Protein AF-A0A8R2A5D7-F1 (afdb_monomer)

Sequence (479 aa):
MGRRPLPWLLPLLLAAAFANEQCPMNVSRPAPENAYQVNDVLWVGEPNKSYTPAAYRPVQGGGFVLCTCETGACIRKCCPENWAYVDGGKCSELNASLGVKFEVPRLVNENGTVSAYETGLFHLVYGKLTCGDKYLLTPSLNKTDSFQITKTGWLLNESGAIIAPPDKFCLESFSTDNFQTLPVVCSPELENEATGGNIFYTIGMILSLPFLFSTFLVYALIRDLRNLHGKSLMCHVATLMVAYTSLITVQFVTNTVNEEWCVFLAYAVQFSFLASFFWLNVMCFDLWWTFSGFRPLRGNIQEHEAKKFIIYSIYAWGGTALITIITYGTEEYLPASAIRPDFGIRSCWFASFTATLLYFYGPIGILLFSNLLMFIHTAIMIVKHMKDARVLNGSESRRNVDHEKQRFMLYLKLFIVMGVTWLAEIISWASGSNGSEKYWYVTDIGNSLQGVLIFLIFVCKKRVFKFIKQKTLSAISTF

InterPro domains:
  IPR000832 GPCR, family 2, secretin-like [PF00002] (199-454)
  IPR000832 GPCR, family 2, secretin-like [PR00249] (199-223)
  IPR000832 GPCR, family 2, secretin-like [PR00249] (264-287)
  IPR000832 GPCR, family 2, secretin-like [PR00249] (358-383)
  IPR010596 Methuselah, N-terminal domain [PF06652] (67-179)
  IPR017981 GPCR, family 2-like, 7TM [PS50261] (197-462)
  IPR023311 Methuselah ectodomain, domain 2 [G3DSA:2.170.180.11] (73-193)
  IPR036272 Methuselah, N-terminal domain superfamily [SSF63877] (67-176)
  IPR051384 Methuselah G-protein coupled receptor [PTHR47154] (67-473)

Nearest PDB structures (foldseek):
  8hao-assembly1_I  TM=7.052E-01  e=3.339E-09  Homo sapiens
  7y36-assembly1_R  TM=7.440E-01  e=3.223E-08  Homo sapiens
  8hao-assembly1_R  TM=6.913E-01  e=8.349E-09  Homo sapiens
  8flu-assembly1_R  TM=6.383E-01  e=1.721E-08  Homo sapiens
  5n2s-assembly1_A  TM=7.315E-01  e=1.003E-05  Escherichia coli

pLDDT: mean 79.09, std 15.78, range [27.23, 98.0]

Organism: Acyrthosiphon pisum (NCBI:txid7029)

Solvent-accessible surface area (backbone atoms only — not comparable to full-atom values): 26683 Å² total; per-residue (Å²): 139,91,84,80,84,89,89,88,79,85,91,84,88,84,76,76,85,78,71,70,95,63,44,65,90,74,38,64,42,77,48,62,91,78,49,48,75,57,96,69,31,39,34,39,66,88,79,70,42,80,37,56,65,85,31,45,45,80,44,98,87,70,64,45,29,32,17,48,55,70,77,42,30,34,41,32,27,36,37,56,89,68,35,28,32,39,90,94,75,42,71,39,77,59,64,82,88,70,72,82,73,92,64,58,56,36,33,36,38,58,92,41,78,77,41,65,54,70,90,78,72,50,50,78,42,70,46,71,81,93,59,93,51,71,47,69,49,47,18,75,84,37,68,86,42,13,31,28,41,47,92,71,30,35,36,22,34,76,89,67,50,80,73,38,55,40,83,46,36,25,37,40,32,29,59,92,57,82,52,44,70,35,46,42,31,42,47,74,72,67,66,55,58,77,56,69,58,42,50,59,40,46,51,28,32,60,62,8,45,63,31,29,52,48,43,39,47,55,38,69,71,35,74,90,44,55,44,59,67,38,48,42,48,37,52,23,41,50,23,45,47,51,20,45,53,35,52,48,50,56,71,77,37,78,90,74,63,53,60,69,57,28,36,52,37,30,52,46,29,53,40,19,46,47,30,23,48,35,29,48,36,49,56,42,47,55,52,27,47,61,60,72,63,71,65,80,84,83,77,67,67,68,62,54,42,51,54,49,46,52,54,51,46,52,51,21,52,46,54,27,48,52,53,48,50,51,51,51,46,38,53,75,74,47,60,91,91,49,88,39,41,54,56,45,78,81,41,60,37,60,64,37,73,67,28,39,36,66,76,45,51,44,58,50,49,54,46,50,51,52,38,51,55,40,48,54,52,37,52,54,43,50,56,52,52,53,54,55,44,63,74,62,77,41,72,67,58,46,54,54,53,51,54,50,49,56,52,49,56,50,51,51,50,52,44,51,63,48,49,50,28,50,50,47,48,55,50,54,64,73,52,52,93,80,55,71,68,78,75,49,48,66,38,47,50,45,56,22,32,41,28,46,53,49,25,54,68,66,50,71,32,73,69,46,49,49,53,51,50,52,49,53,52,53,56,59,75,73,107

Foldseek 3Di:
DDDDDDDDDDDPPDDDPPQDQAAFVNDWAFAPPPWDDDPQWIWGDVVTDIDHNNQWHADDPGGIIGRVLVVAAAAEAAADPQWFQDDPGDTDHDDPVVVQDDFAAFWAALVARPGTDDPPLHDYHYHHAPADDKDWQDRVVPRQSIWGADSNGFIATPVRHGDDDRNQWHWGFHVVVVRGITITGHDPPPVCCVPPVVVLLLVLQVVLLVLLVVLLVLCVVQPVNVFLLSVLSNQLSVLSNQLSVLVNVQSPCVPPDDLVSLQVSQLSNQLSVQLNLLSLLLNLVVLLCVLVPVDDPDDDRRVVRVVSSVVSCCRSNVVSVVLSVVLVCCQPPPDPVDLHQPASPVGSGRPDLVNCCPSHVVSSVVSLVSSVVSLVSSVVSLVVLVVVLVVVPDPVSVVVSVVSVLVSVLSVQLCCLPSVLSVLVSVVSVCPPPDDPVVNSVSSSSVSNVSVSSSCSRCVDPVSVVSVVVVVVVVVVVD

Structure (mmCIF, N/CA/C/O backbone):
data_AF-A0A8R2A5D7-F1
#
_entry.id   AF-A0A8R2A5D7-F1
#
loop_
_atom_site.group_PDB
_atom_site.id
_atom_site.type_symbol
_atom_site.label_atom_id
_atom_site.label_alt_id
_atom_site.label_comp_id
_atom_site.label_asym_id
_atom_site.label_entity_id
_atom_site.label_seq_id
_atom_site.pdbx_PDB_ins_code
_atom_site.Cartn_x
_atom_site.Cartn_y
_atom_site.Cartn_z
_atom_site.occupancy
_atom_site.B_iso_or_equiv
_atom_site.auth_seq_id
_atom_site.auth_comp_id
_atom_site.auth_asym_id
_atom_site.auth_atom_id
_atom_site.pdbx_PDB_model_num
ATOM 1 N N . MET A 1 1 ? 34.302 -33.679 33.178 1.00 36.19 1 MET A N 1
ATOM 2 C CA . MET A 1 1 ? 32.969 -33.537 32.548 1.00 36.19 1 MET A CA 1
ATOM 3 C C . MET A 1 1 ? 32.738 -32.044 32.327 1.00 36.19 1 MET A C 1
ATOM 5 O O . MET A 1 1 ? 32.575 -31.339 33.299 1.00 36.19 1 MET A O 1
ATOM 9 N N . GLY A 1 2 ? 32.880 -31.425 31.161 1.00 28.38 2 GLY A N 1
ATOM 10 C CA . GLY A 1 2 ? 32.753 -31.919 29.797 1.00 28.38 2 GLY A CA 1
ATOM 11 C C . GLY A 1 2 ? 31.489 -31.335 29.163 1.00 28.38 2 GLY A C 1
ATOM 12 O O . GLY A 1 2 ? 30.489 -32.039 29.130 1.00 28.38 2 GLY A O 1
ATOM 13 N N . ARG A 1 3 ? 31.545 -30.071 28.707 1.00 30.48 3 ARG A N 1
ATOM 14 C CA . ARG A 1 3 ? 30.935 -29.542 27.462 1.00 30.48 3 ARG A CA 1
ATOM 15 C C . ARG A 1 3 ? 31.193 -28.030 27.342 1.00 30.48 3 ARG A C 1
ATOM 17 O O . ARG A 1 3 ? 30.586 -27.224 28.035 1.00 30.48 3 ARG A O 1
ATOM 24 N N . ARG A 1 4 ? 32.151 -27.683 26.475 1.00 33.66 4 ARG A N 1
ATOM 25 C CA . ARG A 1 4 ? 32.409 -26.334 25.941 1.00 33.66 4 ARG A CA 1
ATOM 26 C C . ARG A 1 4 ? 31.529 -26.103 24.696 1.00 33.66 4 ARG A C 1
ATOM 28 O O . ARG A 1 4 ? 31.205 -27.087 24.029 1.00 33.66 4 ARG A O 1
ATOM 35 N N . PRO A 1 5 ? 31.172 -24.849 24.370 1.00 34.78 5 PRO A N 1
ATOM 36 C CA . PRO A 1 5 ? 30.435 -24.508 23.156 1.00 34.78 5 PRO A CA 1
ATOM 37 C C . PRO A 1 5 ? 31.347 -24.525 21.914 1.00 34.78 5 PRO A C 1
ATOM 39 O O . PRO A 1 5 ? 32.541 -24.243 22.003 1.00 34.78 5 PRO A O 1
ATOM 42 N N . LEU A 1 6 ? 30.759 -24.892 20.771 1.00 32.38 6 LEU A N 1
ATOM 43 C CA . LEU A 1 6 ? 31.373 -24.990 19.440 1.00 32.38 6 LEU A CA 1
ATOM 44 C C . LEU A 1 6 ? 31.807 -23.604 18.904 1.00 32.38 6 LEU A C 1
ATOM 46 O O . LEU A 1 6 ? 30.954 -22.719 18.831 1.00 32.38 6 LEU A O 1
ATOM 50 N N . PRO A 1 7 ? 33.063 -23.419 18.452 1.00 35.00 7 PRO A N 1
ATOM 51 C CA . PRO A 1 7 ? 33.511 -22.211 17.766 1.00 35.00 7 PRO A CA 1
ATOM 52 C C . PRO A 1 7 ? 33.846 -22.519 16.299 1.00 35.00 7 PRO A C 1
ATOM 54 O O . PRO A 1 7 ? 34.982 -22.853 15.992 1.00 35.00 7 PRO A O 1
ATOM 57 N N . TRP A 1 8 ? 32.872 -22.432 15.391 1.00 30.08 8 TRP A N 1
ATOM 58 C CA . TRP A 1 8 ? 33.126 -22.452 13.940 1.00 30.08 8 TRP A CA 1
ATOM 59 C C . TRP A 1 8 ? 32.188 -21.456 13.248 1.00 30.08 8 TRP A C 1
ATOM 61 O O . TRP A 1 8 ? 31.194 -21.822 12.629 1.00 30.08 8 TRP A O 1
ATOM 71 N N . LEU A 1 9 ? 32.501 -20.171 13.406 1.00 31.12 9 LEU A N 1
ATOM 72 C CA . LEU A 1 9 ? 31.967 -19.067 12.613 1.00 31.12 9 LEU A CA 1
ATOM 73 C C . LEU A 1 9 ? 33.174 -18.245 12.135 1.00 31.12 9 LEU A C 1
ATOM 75 O O . LEU A 1 9 ? 33.869 -17.661 12.959 1.00 31.12 9 LEU A O 1
ATOM 79 N N . LEU A 1 10 ? 33.364 -18.229 10.808 1.00 29.78 10 LEU A N 1
ATOM 80 C CA . LEU A 1 10 ? 34.348 -17.480 10.002 1.00 29.78 10 LEU A CA 1
ATOM 81 C C . LEU A 1 10 ? 35.810 -17.973 10.104 1.00 29.78 10 LEU A C 1
ATOM 83 O O . LEU A 1 10 ? 36.449 -17.794 11.136 1.00 29.78 10 LEU A O 1
ATOM 87 N N . PRO A 1 11 ? 36.356 -18.582 9.025 1.00 31.22 11 PRO A N 1
ATOM 88 C CA . PRO A 1 11 ? 36.626 -17.838 7.791 1.00 31.22 11 PRO A CA 1
ATOM 89 C C . PRO A 1 11 ? 36.338 -18.646 6.506 1.00 31.22 11 PRO A C 1
ATOM 91 O O . PRO A 1 11 ? 37.078 -19.552 6.144 1.00 31.22 11 PRO A O 1
ATOM 94 N N . LEU A 1 12 ? 35.288 -18.276 5.775 1.00 29.94 12 LEU A N 1
ATOM 95 C CA . LEU A 1 12 ? 35.050 -18.685 4.381 1.00 29.94 12 LEU A CA 1
ATOM 96 C C . LEU A 1 12 ? 34.446 -17.486 3.635 1.00 29.94 12 LEU A C 1
ATOM 98 O O . LEU A 1 12 ? 33.323 -17.519 3.150 1.00 29.94 12 LEU A O 1
ATOM 102 N N . LEU A 1 13 ? 35.186 -16.374 3.635 1.00 35.59 13 LEU A N 1
ATOM 103 C CA . LEU A 1 13 ? 34.869 -15.166 2.861 1.00 35.59 13 LEU A CA 1
ATOM 104 C C . LEU A 1 13 ? 35.859 -14.920 1.712 1.00 35.59 13 LEU A C 1
ATOM 106 O O . LEU A 1 13 ? 35.854 -13.854 1.114 1.00 35.59 13 LEU A O 1
ATOM 110 N N . LEU A 1 14 ? 36.681 -15.910 1.363 1.00 36.53 14 LEU A N 1
ATOM 111 C CA . LEU A 1 14 ? 37.585 -15.861 0.212 1.00 36.53 14 LEU A CA 1
ATOM 112 C C . LEU A 1 14 ? 37.631 -17.247 -0.442 1.00 36.53 14 LEU A C 1
ATOM 114 O O . LEU A 1 14 ? 38.573 -18.008 -0.247 1.00 36.53 14 LEU A O 1
ATOM 118 N N . ALA A 1 15 ? 36.580 -17.597 -1.179 1.00 27.23 15 ALA A N 1
ATOM 119 C CA . ALA A 1 15 ? 36.595 -18.731 -2.096 1.00 27.23 15 ALA A CA 1
ATOM 120 C C . ALA A 1 15 ? 35.670 -18.426 -3.280 1.00 27.23 15 ALA A C 1
ATOM 122 O O . ALA A 1 15 ? 34.462 -18.319 -3.107 1.00 27.23 15 ALA A O 1
ATOM 123 N N . ALA A 1 16 ? 36.293 -18.257 -4.448 1.00 31.67 16 ALA A N 1
ATOM 124 C CA . ALA A 1 16 ? 35.726 -18.334 -5.790 1.00 31.67 16 ALA A CA 1
ATOM 125 C C . ALA A 1 16 ? 34.392 -17.600 -6.022 1.00 31.67 16 ALA A C 1
ATOM 127 O O . ALA A 1 16 ? 33.306 -18.147 -5.844 1.00 31.67 16 ALA A O 1
ATOM 128 N N . ALA A 1 17 ? 34.486 -16.385 -6.566 1.00 31.58 17 ALA A N 1
ATOM 129 C CA . ALA A 1 17 ? 33.453 -15.902 -7.470 1.00 31.58 17 ALA A CA 1
ATOM 130 C C . ALA A 1 17 ? 33.289 -16.960 -8.574 1.00 31.58 17 ALA A C 1
ATOM 132 O O . ALA A 1 17 ? 34.182 -17.141 -9.401 1.00 31.58 17 ALA A O 1
ATOM 133 N N . PHE A 1 18 ? 32.193 -17.714 -8.529 1.00 38.09 18 PHE A N 1
ATOM 134 C CA . PHE A 1 18 ? 31.810 -18.619 -9.600 1.00 38.09 18 PHE A CA 1
ATOM 135 C C . PHE A 1 18 ? 31.665 -17.782 -10.875 1.00 38.09 18 PHE A C 1
ATOM 137 O O . PHE A 1 18 ? 30.734 -16.990 -11.010 1.00 38.09 18 PHE A O 1
ATOM 144 N N . ALA A 1 19 ? 32.622 -17.910 -11.793 1.00 43.19 19 ALA A N 1
ATOM 145 C CA . ALA A 1 19 ? 32.455 -17.423 -13.150 1.00 43.19 19 ALA A CA 1
ATOM 146 C C . ALA A 1 19 ? 31.267 -18.181 -13.758 1.00 43.19 19 ALA A C 1
ATOM 148 O O . ALA A 1 19 ? 31.264 -19.410 -13.757 1.00 43.19 19 ALA A O 1
ATOM 149 N N . ASN A 1 20 ? 30.258 -17.453 -14.244 1.00 52.78 20 ASN A N 1
ATOM 150 C CA . ASN A 1 20 ? 29.140 -18.013 -15.007 1.00 52.78 20 ASN A CA 1
ATOM 151 C C . ASN A 1 20 ? 29.663 -19.029 -16.040 1.00 52.78 20 ASN A C 1
ATOM 153 O O . ASN A 1 20 ? 30.629 -18.724 -16.747 1.00 52.78 20 ASN A O 1
ATOM 157 N N . GLU A 1 21 ? 29.031 -20.203 -16.161 1.00 61.12 21 GLU A N 1
ATOM 158 C CA . GLU A 1 21 ? 29.492 -21.285 -17.057 1.00 61.12 21 GLU A CA 1
ATOM 159 C C . GLU A 1 21 ? 29.551 -20.858 -18.539 1.00 61.12 21 GLU A C 1
ATOM 161 O O . GLU A 1 21 ? 30.277 -21.450 -19.335 1.00 61.12 21 GLU A O 1
ATOM 166 N N . GLN A 1 22 ? 28.854 -19.780 -18.905 1.00 70.12 22 GLN A N 1
ATOM 167 C CA . GLN A 1 22 ? 28.745 -19.273 -20.269 1.00 70.12 22 GLN A CA 1
ATOM 168 C C . GLN A 1 22 ? 29.519 -17.956 -20.460 1.00 70.12 22 GLN A C 1
ATOM 170 O O . GLN A 1 22 ? 29.552 -17.099 -19.573 1.00 70.12 22 GLN A O 1
ATOM 175 N N . CYS A 1 23 ? 30.150 -17.780 -21.627 1.00 76.25 23 CYS A N 1
ATOM 176 C CA . CYS A 1 23 ? 30.776 -16.506 -21.992 1.00 76.25 23 CYS A CA 1
ATOM 177 C C . CYS A 1 23 ? 29.716 -15.398 -22.149 1.00 76.25 23 CYS A C 1
ATOM 179 O O . CYS A 1 23 ? 28.603 -15.690 -22.600 1.00 76.25 23 CYS A O 1
ATOM 181 N N . PRO A 1 24 ? 30.045 -14.124 -21.855 1.00 71.88 24 PRO A N 1
ATOM 182 C CA . PRO A 1 24 ? 29.134 -13.006 -22.086 1.00 71.88 24 PRO A CA 1
ATOM 183 C C . PRO A 1 24 ? 28.617 -12.977 -23.524 1.00 71.88 24 PRO A C 1
ATOM 185 O O . PRO A 1 24 ? 29.346 -13.270 -24.474 1.00 71.88 24 PRO A O 1
ATOM 188 N N . MET A 1 25 ? 27.330 -12.658 -23.671 1.00 70.19 25 MET A N 1
ATOM 189 C CA . MET A 1 25 ? 26.589 -12.719 -24.937 1.00 70.19 25 MET A CA 1
ATOM 190 C C . MET A 1 25 ? 26.606 -14.081 -25.656 1.00 70.19 25 MET A C 1
ATOM 192 O O . MET A 1 25 ? 26.138 -14.155 -26.790 1.00 70.19 25 MET A O 1
ATOM 196 N N . ASN A 1 26 ? 27.088 -15.145 -25.006 1.00 74.56 26 ASN A N 1
ATOM 197 C CA . ASN A 1 26 ? 27.284 -16.478 -25.573 1.00 74.56 26 ASN A CA 1
ATOM 198 C C . ASN A 1 26 ? 28.219 -16.501 -26.801 1.00 74.56 26 ASN A C 1
ATOM 200 O O . ASN A 1 26 ? 28.029 -17.302 -27.715 1.00 74.56 26 ASN A O 1
ATOM 204 N N . VAL A 1 27 ? 29.224 -15.615 -26.831 1.00 77.06 27 VAL A N 1
ATOM 205 C CA . VAL A 1 27 ? 30.205 -15.539 -27.926 1.00 77.06 27 VAL A CA 1
ATOM 206 C C . VAL A 1 27 ? 31.595 -15.902 -27.424 1.00 77.06 27 VAL A C 1
ATOM 208 O O . VAL A 1 27 ? 32.151 -15.263 -26.526 1.00 77.06 27 VAL A O 1
ATOM 211 N N . SER A 1 28 ? 32.177 -16.924 -28.040 1.00 83.19 28 SER A N 1
ATOM 212 C CA . SER A 1 28 ? 33.522 -17.389 -27.741 1.00 83.19 28 SER A CA 1
ATOM 213 C C . SER A 1 28 ? 34.248 -17.832 -29.006 1.00 83.19 28 SER A C 1
ATOM 215 O O . SER A 1 28 ? 33.641 -18.077 -30.049 1.00 83.19 28 SER A O 1
ATOM 217 N N . ARG A 1 29 ? 35.572 -17.914 -28.910 1.00 83.94 29 ARG A N 1
ATOM 218 C CA . ARG A 1 29 ? 36.438 -18.475 -29.949 1.00 83.94 29 ARG A CA 1
ATOM 219 C C . ARG A 1 29 ? 37.310 -19.576 -29.350 1.00 83.94 29 ARG A C 1
ATOM 221 O O . ARG A 1 29 ? 37.711 -19.438 -28.193 1.00 83.94 29 ARG A O 1
ATOM 228 N N . PRO A 1 30 ? 37.631 -20.641 -30.096 1.00 83.88 30 PRO A N 1
ATOM 229 C CA . PRO A 1 30 ? 38.557 -21.658 -29.614 1.00 83.88 30 PRO A CA 1
ATOM 230 C C . PRO A 1 30 ? 39.917 -21.025 -29.308 1.00 83.88 30 PRO A C 1
ATOM 232 O O . PRO A 1 30 ? 40.421 -20.202 -30.080 1.00 83.88 30 PRO A O 1
ATOM 235 N N . ALA A 1 31 ? 40.496 -21.376 -28.161 1.00 82.94 31 ALA A N 1
ATOM 236 C CA . ALA A 1 31 ? 41.888 -21.065 -27.901 1.00 82.94 31 ALA A CA 1
ATOM 237 C C . ALA A 1 31 ? 42.769 -21.955 -28.805 1.00 82.94 31 ALA A C 1
ATOM 239 O O . ALA A 1 31 ? 42.433 -23.120 -29.021 1.00 82.94 31 ALA A O 1
ATOM 240 N N . PRO A 1 32 ? 43.880 -21.425 -29.340 1.00 82.00 32 PRO A N 1
ATOM 241 C CA . PRO A 1 32 ? 44.938 -22.203 -29.974 1.00 82.00 32 PRO A CA 1
ATOM 242 C C . PRO A 1 32 ? 45.325 -23.459 -29.182 1.00 82.00 32 PRO A C 1
ATOM 244 O O . PRO A 1 32 ? 45.347 -23.439 -27.953 1.00 82.00 32 PRO A O 1
ATOM 247 N N . GLU A 1 33 ? 45.689 -24.534 -29.886 1.00 77.81 33 GLU A N 1
ATOM 248 C CA . GLU A 1 33 ? 46.017 -25.836 -29.276 1.00 77.81 33 GLU A CA 1
ATOM 249 C C . GLU A 1 33 ? 47.208 -25.779 -28.306 1.00 77.81 33 GLU A C 1
ATOM 251 O O . GLU A 1 33 ? 47.308 -26.598 -27.398 1.00 77.81 33 GLU A O 1
ATOM 256 N N . ASN A 1 34 ? 48.088 -24.785 -28.451 1.00 82.06 34 ASN A N 1
ATOM 257 C CA . ASN A 1 34 ? 49.226 -24.556 -27.562 1.00 82.06 34 ASN A CA 1
ATOM 258 C C . ASN A 1 34 ? 48.876 -23.762 -26.286 1.00 82.06 34 ASN A C 1
ATOM 260 O O . ASN A 1 34 ? 49.783 -23.302 -25.593 1.00 82.06 34 ASN A O 1
ATOM 264 N N . ALA A 1 35 ? 47.591 -23.566 -25.978 1.00 83.50 35 ALA A N 1
ATOM 265 C CA . ALA A 1 35 ? 47.163 -22.851 -24.783 1.00 83.50 35 ALA A CA 1
ATOM 266 C C . ALA A 1 35 ? 47.405 -23.668 -23.503 1.00 83.50 35 ALA A C 1
ATOM 268 O O . ALA A 1 35 ? 47.033 -24.839 -23.416 1.00 83.50 35 ALA A O 1
ATOM 269 N N . TYR A 1 36 ? 47.979 -23.036 -22.478 1.00 85.62 36 TYR A N 1
ATOM 270 C CA . TYR A 1 36 ? 48.266 -23.680 -21.193 1.00 85.62 36 TYR A CA 1
ATOM 271 C C . TYR A 1 36 ? 47.919 -22.769 -20.008 1.00 85.62 36 TYR A C 1
ATOM 273 O O . TYR A 1 36 ? 48.009 -21.545 -20.094 1.00 85.62 36 TYR A O 1
ATOM 281 N N . GLN A 1 37 ? 47.505 -23.363 -18.887 1.00 87.00 37 GLN A N 1
ATOM 282 C CA . GLN A 1 37 ? 47.070 -22.641 -17.686 1.00 87.00 37 GLN A CA 1
ATOM 283 C C . GLN A 1 37 ? 48.124 -22.737 -16.578 1.00 87.00 37 GLN A C 1
ATOM 285 O O . GLN A 1 37 ? 48.621 -23.821 -16.278 1.00 87.00 37 GLN A O 1
ATOM 290 N N . VAL A 1 38 ? 48.434 -21.606 -15.939 1.00 86.06 38 VAL A N 1
ATOM 291 C CA . VAL A 1 38 ? 49.321 -21.526 -14.767 1.00 86.06 38 VAL A CA 1
ATOM 292 C C . VAL A 1 38 ? 48.695 -20.576 -13.750 1.00 86.06 38 VAL A C 1
ATOM 294 O O . VAL A 1 38 ? 48.452 -19.419 -14.081 1.00 86.06 38 VAL A O 1
ATOM 297 N N . ASN A 1 39 ? 48.456 -21.039 -12.516 1.00 83.12 39 ASN A N 1
ATOM 298 C CA . ASN A 1 39 ? 47.868 -20.236 -11.429 1.00 83.12 39 ASN A CA 1
ATOM 299 C C . ASN A 1 39 ? 46.602 -19.468 -11.867 1.00 83.12 39 ASN A C 1
ATOM 301 O O . ASN A 1 39 ? 46.519 -18.253 -11.705 1.00 83.12 39 ASN A O 1
ATOM 305 N N . ASP A 1 40 ? 45.659 -20.176 -12.496 1.00 81.56 40 ASP A N 1
ATOM 306 C CA . ASP A 1 40 ? 44.389 -19.643 -13.025 1.00 81.56 40 ASP A CA 1
ATOM 307 C C . ASP A 1 40 ? 44.491 -18.621 -14.171 1.00 81.56 40 ASP A C 1
ATOM 309 O O . ASP A 1 40 ? 43.471 -18.162 -14.690 1.00 81.56 40 ASP A O 1
ATOM 313 N N . VAL A 1 41 ? 45.697 -18.335 -14.661 1.00 84.81 41 VAL A N 1
ATOM 314 C CA . VAL A 1 41 ? 45.936 -17.511 -15.852 1.00 84.81 41 VAL A CA 1
ATOM 315 C C . VAL A 1 41 ? 46.159 -18.411 -17.064 1.00 84.81 41 VAL A C 1
ATOM 317 O O . VAL A 1 41 ? 47.015 -19.299 -17.033 1.00 84.81 41 VAL A O 1
ATOM 320 N N . LEU A 1 42 ? 45.410 -18.168 -18.141 1.00 86.88 42 LEU A N 1
ATOM 321 C CA . LEU A 1 42 ? 45.567 -18.880 -19.409 1.00 86.88 42 LEU A CA 1
ATOM 322 C C . LEU A 1 42 ? 46.568 -18.141 -20.306 1.00 86.88 42 LEU A C 1
ATOM 324 O O . LEU A 1 42 ? 46.430 -16.940 -20.535 1.00 86.88 42 LEU A O 1
ATOM 328 N N . TRP A 1 43 ? 47.553 -18.858 -20.834 1.00 86.12 43 TRP A N 1
ATOM 329 C CA . TRP A 1 43 ? 48.571 -18.351 -21.753 1.00 86.12 43 TRP A CA 1
ATOM 330 C C . TRP A 1 43 ? 48.346 -18.930 -23.143 1.00 86.12 43 TRP A C 1
ATOM 332 O O . TRP A 1 43 ? 48.114 -20.129 -23.279 1.00 86.12 43 TRP A O 1
ATOM 342 N N . VAL A 1 44 ? 48.374 -18.076 -24.167 1.00 85.12 44 VAL A N 1
ATOM 343 C CA . VAL A 1 44 ? 47.997 -18.446 -25.537 1.00 85.12 44 VAL A CA 1
ATOM 344 C C . VAL A 1 44 ? 48.936 -17.811 -26.567 1.00 85.12 44 VAL A C 1
ATOM 346 O O . VAL A 1 44 ? 49.146 -16.596 -26.527 1.00 85.12 44 VAL A O 1
ATOM 349 N N . GLY A 1 45 ? 49.376 -18.604 -27.553 1.00 74.81 45 GLY A N 1
ATOM 350 C CA . GLY A 1 45 ? 50.056 -18.140 -28.774 1.00 74.81 45 GLY A CA 1
ATOM 351 C C . GLY A 1 45 ? 51.541 -17.778 -28.617 1.00 74.81 45 GLY A C 1
ATOM 352 O O . GLY A 1 45 ? 52.096 -17.843 -27.532 1.00 74.81 45 GLY A O 1
ATOM 353 N N . GLU A 1 46 ? 52.187 -17.372 -29.714 1.00 72.75 46 GLU A N 1
ATOM 354 C CA . GLU A 1 46 ? 53.550 -16.817 -29.727 1.00 72.75 46 GLU A CA 1
ATOM 355 C C . GLU A 1 46 ? 53.527 -15.418 -30.380 1.00 72.75 46 GLU A C 1
ATOM 357 O O . GLU A 1 46 ? 53.171 -15.314 -31.555 1.00 72.75 46 GLU A O 1
ATOM 362 N N . PRO A 1 47 ? 53.875 -14.325 -29.671 1.00 75.88 47 PRO A N 1
ATOM 363 C CA . PRO A 1 47 ? 54.267 -14.267 -28.263 1.00 75.88 47 PRO A CA 1
ATOM 364 C C . PRO A 1 47 ? 53.106 -14.596 -27.308 1.00 75.88 47 PRO A C 1
ATOM 366 O O . PRO A 1 47 ? 51.953 -14.256 -27.571 1.00 75.88 47 PRO A O 1
ATOM 369 N N . ASN A 1 48 ? 53.438 -15.226 -26.178 1.00 78.31 48 ASN A N 1
ATOM 370 C CA . ASN A 1 48 ? 52.484 -15.651 -25.151 1.00 78.31 48 ASN A CA 1
ATOM 371 C C . ASN A 1 48 ? 51.670 -14.467 -24.608 1.00 78.31 48 ASN A C 1
ATOM 373 O O . ASN A 1 48 ? 52.207 -13.589 -23.927 1.00 78.31 48 ASN A O 1
ATOM 377 N N . LYS A 1 49 ? 50.357 -14.470 -24.858 1.00 85.81 49 LYS A N 1
ATOM 378 C CA . LYS A 1 49 ? 49.409 -13.507 -24.281 1.00 85.81 49 LYS A CA 1
ATOM 379 C C . LYS A 1 49 ? 48.673 -14.136 -23.100 1.00 85.81 49 LYS A C 1
ATOM 381 O O . LYS A 1 49 ? 48.157 -15.245 -23.223 1.00 85.81 49 LYS A O 1
ATOM 386 N N . SER A 1 50 ? 48.612 -13.424 -21.976 1.00 86.44 50 SER A N 1
ATOM 387 C CA . SER A 1 50 ? 47.901 -13.861 -20.772 1.00 86.44 50 SER A CA 1
ATOM 388 C C . SER A 1 50 ? 46.427 -13.447 -20.780 1.00 86.44 50 SER A C 1
ATOM 390 O O . SER A 1 50 ? 46.066 -12.362 -21.244 1.00 86.44 50 SER A O 1
ATOM 392 N N . TYR A 1 51 ? 45.577 -14.315 -20.232 1.00 83.25 51 TYR A N 1
ATOM 393 C CA . TYR A 1 51 ? 44.139 -14.121 -20.068 1.00 83.25 51 TYR A CA 1
ATOM 394 C C . TYR A 1 51 ? 43.733 -14.449 -18.629 1.00 83.25 51 TYR A C 1
ATOM 396 O O . TYR A 1 51 ? 44.114 -15.481 -18.075 1.00 83.25 51 TYR A O 1
ATOM 404 N N . THR A 1 52 ? 42.960 -13.553 -18.019 1.00 84.12 52 THR A N 1
ATOM 405 C CA . THR A 1 52 ? 42.434 -13.717 -16.658 1.00 84.12 52 THR A CA 1
ATOM 406 C C . THR A 1 52 ? 41.307 -14.760 -16.623 1.00 84.12 52 THR A C 1
ATOM 408 O O . THR A 1 52 ? 40.705 -15.027 -17.665 1.00 84.12 52 THR A O 1
ATOM 411 N N . PRO A 1 53 ? 40.953 -15.308 -15.442 1.00 80.31 53 PRO A N 1
ATOM 412 C CA . PRO A 1 53 ? 39.867 -16.289 -15.297 1.00 80.31 53 PRO A CA 1
ATOM 413 C C . PRO A 1 53 ? 38.520 -15.868 -15.907 1.00 80.31 53 PRO A C 1
ATOM 415 O O . PRO A 1 53 ? 37.741 -16.710 -16.339 1.00 80.31 53 PRO A O 1
ATOM 418 N N . ALA A 1 54 ? 38.237 -14.562 -15.979 1.00 75.25 54 ALA A N 1
ATOM 419 C CA . ALA A 1 54 ? 37.016 -14.047 -16.596 1.00 75.25 54 ALA A CA 1
ATOM 420 C C . ALA A 1 54 ? 36.984 -14.260 -18.122 1.00 75.25 54 ALA A C 1
ATOM 422 O O . ALA A 1 54 ? 35.914 -14.486 -18.689 1.00 75.25 54 ALA A O 1
ATOM 423 N N . ALA A 1 55 ? 38.147 -14.246 -18.778 1.00 80.25 55 ALA A N 1
ATOM 424 C CA . ALA A 1 55 ? 38.280 -14.177 -20.230 1.00 80.25 55 ALA A CA 1
ATOM 425 C C . ALA A 1 55 ? 38.310 -15.541 -20.944 1.00 80.25 55 ALA A C 1
ATOM 427 O O . ALA A 1 55 ? 38.393 -15.568 -22.174 1.00 80.25 55 ALA A O 1
ATOM 428 N N . TYR A 1 56 ? 38.239 -16.666 -20.224 1.00 85.06 56 TYR A N 1
ATOM 429 C CA . TYR A 1 56 ? 38.221 -18.002 -20.830 1.00 85.06 56 TYR A CA 1
ATOM 430 C C . TYR A 1 56 ? 37.283 -18.982 -20.113 1.00 85.06 56 TYR A C 1
ATOM 432 O O . TYR A 1 56 ? 36.906 -18.767 -18.961 1.00 85.06 56 TYR A O 1
ATOM 440 N N . ARG A 1 57 ? 36.888 -20.061 -20.800 1.00 84.75 57 ARG A N 1
ATOM 441 C CA . ARG A 1 57 ? 36.132 -21.193 -20.234 1.00 84.75 57 ARG A CA 1
ATOM 442 C C . ARG A 1 57 ? 36.735 -22.529 -20.691 1.00 84.75 57 ARG A C 1
ATOM 444 O O . ARG A 1 57 ? 37.154 -22.621 -21.847 1.00 84.75 57 ARG A O 1
ATOM 451 N N . PRO A 1 58 ? 36.803 -23.555 -19.827 1.00 83.12 58 PRO A N 1
ATOM 452 C CA . PRO A 1 58 ? 37.195 -24.903 -20.237 1.00 83.12 58 PRO A CA 1
ATOM 453 C C . PRO A 1 58 ? 36.082 -25.574 -21.059 1.00 83.12 58 PRO A C 1
ATOM 455 O O . PRO A 1 58 ? 34.900 -25.308 -20.840 1.00 83.12 58 PRO A O 1
ATOM 458 N N . VAL A 1 59 ? 36.449 -26.458 -21.991 1.00 82.38 59 VAL A N 1
ATOM 459 C CA . VAL A 1 59 ? 35.494 -27.199 -22.840 1.00 82.38 59 VAL A CA 1
ATOM 460 C C . VAL A 1 59 ? 35.453 -28.679 -22.447 1.00 82.38 59 VAL A C 1
ATOM 462 O O . VAL A 1 59 ? 36.483 -29.283 -22.139 1.00 82.38 59 VAL A O 1
ATOM 465 N N . GLN A 1 60 ? 34.262 -29.290 -22.481 1.00 70.69 60 GLN A N 1
ATOM 466 C CA . GLN A 1 60 ? 34.107 -30.738 -22.308 1.00 70.69 60 GLN A CA 1
ATOM 467 C C . GLN A 1 60 ? 34.792 -31.471 -23.473 1.00 70.69 60 GLN A C 1
ATOM 469 O O . GLN A 1 60 ? 34.339 -31.386 -24.610 1.00 70.69 60 GLN A O 1
ATOM 474 N N . GLY A 1 61 ? 35.899 -32.162 -23.190 1.00 67.12 61 GLY A N 1
ATOM 475 C CA . GLY A 1 61 ? 36.744 -32.814 -24.204 1.00 67.12 61 GLY A CA 1
ATOM 476 C C . GLY A 1 61 ? 38.205 -32.350 -24.217 1.00 67.12 61 GLY A C 1
ATOM 477 O O . GLY A 1 61 ? 39.012 -32.951 -24.919 1.00 67.12 61 GLY A O 1
ATOM 478 N N . GLY A 1 62 ? 38.560 -31.350 -23.402 1.00 74.06 62 GLY A N 1
ATOM 479 C CA . GLY A 1 62 ? 39.917 -30.803 -23.311 1.00 74.06 62 GLY A CA 1
ATOM 480 C C . GLY A 1 62 ? 40.093 -29.536 -24.154 1.00 74.06 62 GLY A C 1
ATOM 481 O O . GLY A 1 62 ? 39.513 -29.405 -25.227 1.00 74.06 62 GLY A O 1
ATOM 482 N N . GLY A 1 63 ? 40.881 -28.586 -23.643 1.00 82.94 63 GLY A N 1
ATOM 483 C CA . GLY A 1 63 ? 41.093 -27.271 -24.257 1.00 82.94 63 GLY A CA 1
ATOM 484 C C . GLY A 1 63 ? 40.251 -26.147 -23.641 1.00 82.94 63 GLY A C 1
ATOM 485 O O . GLY A 1 63 ? 39.480 -26.349 -22.698 1.00 82.94 63 GLY A O 1
ATOM 486 N N . PHE A 1 64 ? 40.425 -24.939 -24.179 1.00 85.25 64 PHE A N 1
ATOM 487 C CA . PHE A 1 64 ? 39.811 -23.710 -23.675 1.00 85.25 64 PHE A CA 1
ATOM 488 C C . PHE A 1 64 ? 39.162 -22.911 -24.807 1.00 85.25 64 PHE A C 1
ATOM 490 O O . PHE A 1 64 ? 39.612 -22.947 -25.951 1.00 85.25 64 PHE A O 1
ATOM 497 N N . VAL A 1 65 ? 38.131 -22.138 -24.481 1.00 86.38 65 VAL A N 1
ATOM 498 C CA . VAL A 1 65 ? 37.587 -21.083 -25.344 1.00 86.38 65 VAL A CA 1
ATOM 499 C C . VAL A 1 65 ? 37.837 -19.724 -24.708 1.00 86.38 65 VAL A C 1
ATOM 501 O O . VAL A 1 65 ? 37.752 -19.579 -23.491 1.00 86.38 65 VAL A O 1
ATOM 504 N N . LEU A 1 66 ? 38.134 -18.719 -25.526 1.00 85.12 66 LEU A N 1
ATOM 505 C CA . LEU A 1 66 ? 38.262 -17.327 -25.106 1.00 85.12 66 LEU A CA 1
ATOM 506 C C . LEU A 1 66 ? 36.919 -16.618 -25.282 1.00 85.12 66 LEU A C 1
ATOM 508 O O . LEU A 1 66 ? 36.324 -16.682 -26.360 1.00 85.12 66 LEU A O 1
ATOM 512 N N . CYS A 1 67 ? 36.461 -15.914 -24.251 1.00 84.50 67 CYS A N 1
ATOM 513 C CA . CYS A 1 67 ? 35.240 -15.120 -24.309 1.00 84.50 67 CYS A CA 1
ATOM 514 C C . CYS A 1 67 ? 35.499 -13.824 -25.086 1.00 84.50 67 CYS A C 1
ATOM 516 O O . CYS A 1 67 ? 36.178 -12.918 -24.600 1.00 84.50 67 CYS A O 1
ATOM 518 N N . THR A 1 68 ? 34.959 -13.720 -26.302 1.00 82.81 68 THR A N 1
ATOM 519 C CA . THR A 1 68 ? 35.289 -12.633 -27.241 1.00 82.81 68 THR A CA 1
ATOM 520 C C . THR A 1 68 ? 35.002 -11.255 -26.644 1.00 82.81 68 THR A C 1
ATOM 522 O O . THR A 1 68 ? 35.858 -10.374 -26.716 1.00 82.81 68 THR A O 1
ATOM 525 N N . CYS A 1 69 ? 33.864 -11.109 -25.963 1.00 81.00 69 CYS A N 1
ATOM 526 C CA . CYS A 1 69 ? 33.409 -9.850 -25.367 1.00 81.00 69 CYS A CA 1
ATOM 527 C C . CYS A 1 69 ? 34.108 -9.454 -24.055 1.00 81.00 69 CYS A C 1
ATOM 529 O O . CYS A 1 69 ? 33.904 -8.347 -23.574 1.00 81.00 69 CYS A O 1
ATOM 531 N N . GLU A 1 70 ? 34.947 -10.328 -23.491 1.00 79.50 70 GLU A N 1
ATOM 532 C CA . GLU A 1 70 ? 35.864 -9.986 -22.387 1.00 79.50 70 GLU A CA 1
ATOM 533 C C . GLU A 1 70 ? 37.222 -9.510 -22.917 1.00 79.50 70 GLU A C 1
ATOM 535 O O . GLU A 1 70 ? 37.975 -8.804 -22.251 1.00 79.50 70 GLU A O 1
ATOM 540 N N . THR A 1 71 ? 37.555 -9.902 -24.148 1.00 74.25 71 THR A N 1
ATOM 541 C CA . THR A 1 71 ? 38.834 -9.577 -24.793 1.00 74.25 71 THR A CA 1
ATOM 542 C C . THR A 1 71 ? 38.756 -8.369 -25.731 1.00 74.25 71 THR A C 1
ATOM 544 O O . THR A 1 71 ? 39.795 -7.904 -26.203 1.00 74.25 71 THR A O 1
ATOM 547 N N . GLY A 1 72 ? 37.550 -7.858 -25.994 1.00 79.00 72 GLY A N 1
ATOM 548 C CA . GLY A 1 72 ? 37.268 -6.699 -26.841 1.00 79.00 72 GLY A CA 1
ATOM 549 C C . GLY A 1 72 ? 35.830 -6.200 -26.656 1.00 79.00 72 GLY A C 1
ATOM 550 O O . GLY A 1 72 ? 35.001 -6.897 -26.078 1.00 79.00 72 GLY A O 1
ATOM 551 N N . ALA A 1 73 ? 35.527 -4.990 -27.135 1.00 84.62 73 ALA A N 1
ATOM 552 C CA . ALA A 1 73 ? 34.197 -4.401 -26.992 1.00 84.62 73 ALA A CA 1
ATOM 553 C C . ALA A 1 73 ? 33.190 -5.073 -27.940 1.00 84.62 73 ALA A C 1
ATOM 555 O O . ALA A 1 73 ? 33.432 -5.176 -29.144 1.00 84.62 73 ALA A O 1
ATOM 556 N N . CYS A 1 74 ? 32.047 -5.499 -27.406 1.00 88.25 74 CYS A N 1
ATOM 557 C CA . CYS A 1 74 ? 30.956 -6.087 -28.179 1.00 88.25 74 CYS A CA 1
ATOM 558 C C . CYS A 1 74 ? 29.745 -5.160 -28.214 1.00 88.25 74 CYS A C 1
ATOM 560 O O . CYS A 1 74 ? 29.433 -4.499 -27.224 1.00 88.25 74 CYS A O 1
ATOM 562 N N . ILE A 1 75 ? 29.034 -5.174 -29.338 1.00 91.38 75 ILE A N 1
ATOM 563 C CA . ILE A 1 75 ? 27.718 -4.551 -29.488 1.00 91.38 75 ILE A CA 1
ATOM 564 C C . ILE A 1 75 ? 26.782 -5.565 -30.130 1.00 91.38 75 ILE A C 1
ATOM 566 O O . ILE A 1 75 ? 27.140 -6.230 -31.104 1.00 91.38 75 ILE A O 1
ATOM 570 N N . ARG A 1 76 ? 25.568 -5.682 -29.591 1.00 91.94 76 ARG A N 1
ATOM 571 C CA . ARG A 1 76 ? 24.545 -6.553 -30.161 1.00 91.94 76 ARG A CA 1
ATOM 572 C C . ARG A 1 76 ? 23.738 -5.816 -31.227 1.00 91.94 76 ARG A C 1
ATOM 574 O O . ARG A 1 76 ? 23.238 -4.721 -30.976 1.00 91.94 76 ARG A O 1
ATOM 581 N N . LYS A 1 77 ? 23.556 -6.446 -32.384 1.00 91.94 77 LYS A N 1
ATOM 582 C CA . LYS A 1 77 ? 22.611 -6.042 -33.427 1.00 91.94 77 LYS A CA 1
ATOM 583 C C . LYS A 1 77 ? 21.369 -6.933 -33.361 1.00 91.94 77 LYS A C 1
ATOM 585 O O . LYS A 1 77 ? 21.494 -8.157 -33.264 1.00 91.94 77 LYS A O 1
ATOM 590 N N . CYS A 1 78 ? 20.177 -6.335 -33.370 1.00 90.00 78 CYS A N 1
ATOM 591 C CA . CYS A 1 78 ? 18.940 -7.082 -33.117 1.00 90.00 78 CYS A CA 1
ATOM 592 C C . CYS A 1 78 ? 18.595 -8.071 -34.247 1.00 90.00 78 CYS A C 1
ATOM 594 O O . CYS A 1 78 ? 18.209 -9.212 -33.972 1.00 90.00 78 CYS A O 1
ATOM 596 N N . CYS A 1 79 ? 18.715 -7.640 -35.504 1.00 89.06 79 CYS A N 1
ATOM 597 C CA . CYS A 1 79 ? 18.469 -8.455 -36.691 1.00 89.06 79 CYS A CA 1
ATOM 598 C C . CYS A 1 79 ? 19.780 -9.027 -37.264 1.00 89.06 79 CYS A C 1
ATOM 600 O O . CYS A 1 79 ? 20.861 -8.513 -36.957 1.00 89.06 79 CYS A O 1
ATOM 602 N N . PRO A 1 80 ? 19.703 -10.061 -38.125 1.00 88.69 80 PRO A N 1
ATOM 603 C CA . PRO A 1 80 ? 20.858 -10.597 -38.847 1.00 88.69 80 PRO A CA 1
ATOM 604 C C . PRO A 1 80 ? 21.623 -9.552 -39.675 1.00 88.69 80 PRO A C 1
ATOM 606 O O . PRO A 1 80 ? 21.207 -8.397 -39.833 1.00 88.69 80 PRO A O 1
ATOM 609 N N . GLU A 1 81 ? 22.771 -9.969 -40.204 1.00 85.62 81 GLU A N 1
ATOM 610 C CA . GLU A 1 81 ? 23.548 -9.172 -41.151 1.00 85.62 81 GLU A CA 1
ATOM 611 C C . GLU A 1 81 ? 22.700 -8.829 -42.385 1.00 85.62 81 GLU A C 1
ATOM 613 O O . GLU A 1 81 ? 21.971 -9.679 -42.881 1.00 85.62 81 GLU A O 1
ATOM 618 N N . ASN A 1 82 ? 22.773 -7.579 -42.857 1.00 84.50 82 ASN A N 1
ATOM 619 C CA . ASN A 1 82 ? 21.974 -7.029 -43.967 1.00 84.50 82 ASN A CA 1
ATOM 620 C C . ASN A 1 82 ? 20.448 -6.982 -43.746 1.00 84.50 82 ASN A C 1
ATOM 622 O O . ASN A 1 82 ? 19.692 -6.807 -44.698 1.00 84.50 82 ASN A O 1
ATOM 626 N N . TRP A 1 83 ? 19.976 -7.131 -42.505 1.00 88.81 83 TRP A N 1
ATOM 627 C CA . TRP A 1 83 ? 18.555 -7.036 -42.150 1.00 88.81 83 TRP A CA 1
ATOM 628 C C . TRP A 1 83 ? 18.301 -5.830 -41.240 1.00 88.81 83 TRP A C 1
ATOM 630 O O . TRP A 1 83 ? 19.198 -5.426 -40.506 1.00 88.81 83 TRP A O 1
ATOM 640 N N . ALA A 1 84 ? 17.086 -5.286 -41.237 1.00 86.44 84 ALA A N 1
ATOM 641 C CA . ALA A 1 84 ? 16.656 -4.203 -40.344 1.00 86.44 84 ALA A CA 1
ATOM 642 C C . ALA A 1 84 ? 15.173 -4.333 -39.993 1.00 86.44 84 ALA A C 1
ATOM 644 O O . ALA A 1 84 ? 14.463 -5.163 -40.567 1.00 86.44 84 ALA A O 1
ATOM 645 N N . TYR A 1 85 ? 14.691 -3.515 -39.057 1.00 83.81 85 TYR A N 1
ATOM 646 C CA . TYR A 1 85 ? 13.268 -3.467 -38.746 1.00 83.81 85 TYR A CA 1
ATOM 647 C C . TYR A 1 85 ? 12.493 -2.684 -39.814 1.00 83.81 85 TYR A C 1
ATOM 649 O O . TYR A 1 85 ? 12.683 -1.479 -39.995 1.00 83.81 85 TYR A O 1
ATOM 657 N N . VAL A 1 86 ? 11.587 -3.389 -40.493 1.00 78.00 86 VAL A N 1
ATOM 658 C CA . VAL A 1 86 ? 10.671 -2.865 -41.518 1.00 78.00 86 VAL A CA 1
ATOM 659 C C . VAL A 1 86 ? 9.229 -3.165 -41.078 1.00 78.00 86 VAL A C 1
ATOM 661 O O . VAL A 1 86 ? 8.996 -4.146 -40.366 1.00 78.00 86 VAL A O 1
ATOM 664 N N . ASP A 1 87 ? 8.278 -2.300 -41.443 1.00 66.44 87 ASP A N 1
ATOM 665 C CA . ASP A 1 87 ? 6.829 -2.479 -41.234 1.00 66.44 87 ASP A CA 1
ATOM 666 C C . ASP A 1 87 ? 6.415 -2.896 -39.808 1.00 66.44 87 ASP A C 1
ATOM 668 O O . ASP A 1 87 ? 5.889 -3.985 -39.573 1.00 66.44 87 ASP A O 1
ATOM 672 N N . GLY A 1 88 ? 6.642 -2.019 -38.824 1.00 59.75 88 GLY A N 1
ATOM 673 C CA . GLY A 1 88 ? 6.095 -2.205 -37.472 1.00 59.75 88 GLY A CA 1
ATOM 674 C C . GLY A 1 88 ? 6.803 -3.266 -36.621 1.00 59.75 88 GLY A C 1
ATOM 675 O O . GLY A 1 88 ? 6.182 -3.861 -35.743 1.00 59.75 88 GLY A O 1
ATOM 676 N N . GLY A 1 89 ? 8.100 -3.506 -36.856 1.00 67.44 89 GLY A N 1
ATOM 677 C CA . GLY A 1 89 ? 8.951 -4.272 -35.934 1.00 67.44 89 GLY A CA 1
ATOM 678 C C . GLY A 1 89 ? 9.257 -5.713 -36.349 1.00 67.44 89 GLY A C 1
ATOM 679 O O . GLY A 1 89 ? 9.561 -6.544 -35.490 1.00 67.44 89 GLY A O 1
ATOM 680 N N . LYS A 1 90 ? 9.234 -6.043 -37.649 1.00 81.19 90 LYS A N 1
ATOM 681 C CA . LYS A 1 90 ? 9.780 -7.316 -38.160 1.00 81.19 90 LYS A CA 1
ATOM 682 C C . LYS A 1 90 ? 11.129 -7.114 -38.846 1.00 81.19 90 LYS A C 1
ATOM 684 O O . LYS A 1 90 ? 11.289 -6.223 -39.672 1.00 81.19 90 LYS A O 1
ATOM 689 N N . CYS A 1 91 ? 12.099 -7.962 -38.499 1.00 86.50 91 CYS A N 1
ATOM 690 C CA . CYS A 1 91 ? 13.379 -8.004 -39.198 1.00 86.50 91 CYS A CA 1
ATOM 691 C C . CYS A 1 91 ? 13.150 -8.478 -40.636 1.00 86.50 91 CYS A C 1
ATOM 693 O O . CYS A 1 91 ? 12.660 -9.592 -40.827 1.00 86.50 91 CYS A O 1
ATOM 695 N N . SER A 1 92 ? 13.536 -7.657 -41.607 1.00 86.31 92 SER A N 1
ATOM 696 C CA . SER A 1 92 ? 13.469 -7.961 -43.038 1.00 86.31 92 SER A CA 1
ATOM 697 C C . SER A 1 92 ? 14.800 -7.624 -43.704 1.00 86.31 92 SER A C 1
ATOM 699 O O . SER A 1 92 ? 15.524 -6.739 -43.243 1.00 86.31 92 SER A O 1
ATOM 701 N N . GLU A 1 93 ? 15.133 -8.343 -44.770 1.00 86.00 93 GLU A N 1
ATOM 702 C CA . GLU A 1 93 ? 16.351 -8.125 -45.553 1.00 86.00 93 GLU A CA 1
ATOM 703 C C . GLU A 1 93 ? 16.291 -6.780 -46.295 1.00 86.00 93 GLU A C 1
ATOM 705 O O . GLU A 1 93 ? 15.259 -6.432 -46.877 1.00 86.00 93 GLU A O 1
ATOM 710 N N . LEU A 1 94 ? 17.383 -6.009 -46.276 1.00 80.56 94 LEU A N 1
ATOM 711 C CA . LEU A 1 94 ? 17.484 -4.800 -47.091 1.00 80.56 94 LEU A CA 1
ATOM 712 C C . LEU A 1 94 ? 17.969 -5.141 -48.497 1.00 80.56 94 LEU A C 1
ATOM 714 O O . LEU A 1 94 ? 18.952 -5.855 -48.681 1.00 80.56 94 LEU A O 1
ATOM 718 N N . ASN A 1 95 ? 17.350 -4.516 -49.499 1.00 74.69 95 ASN A N 1
ATOM 719 C CA . ASN A 1 95 ? 17.884 -4.534 -50.855 1.00 74.69 95 ASN A CA 1
ATOM 720 C C . ASN A 1 95 ? 19.261 -3.853 -50.882 1.00 74.69 95 ASN A C 1
ATOM 722 O O . ASN A 1 95 ? 19.398 -2.709 -50.445 1.00 74.69 95 ASN A O 1
ATOM 726 N N . ALA A 1 96 ? 20.262 -4.512 -51.473 1.00 64.69 96 ALA A N 1
ATOM 727 C CA . ALA A 1 96 ? 21.632 -3.996 -51.594 1.00 64.69 96 ALA A CA 1
ATOM 728 C C . ALA A 1 96 ? 21.719 -2.602 -52.257 1.00 64.69 96 ALA A C 1
ATOM 730 O O . ALA A 1 96 ? 22.673 -1.859 -52.039 1.00 64.69 96 ALA A O 1
ATOM 731 N N . SER A 1 97 ? 20.702 -2.217 -53.032 1.00 61.16 97 SER A N 1
ATOM 732 C CA . SER A 1 97 ? 20.571 -0.909 -53.680 1.00 61.16 97 SER A CA 1
ATOM 733 C C . SER A 1 97 ? 20.226 0.253 -52.736 1.00 61.16 97 SER A C 1
ATOM 735 O O . SER A 1 97 ? 20.348 1.401 -53.149 1.00 61.16 97 SER A O 1
ATOM 737 N N . LEU A 1 98 ? 19.789 -0.010 -51.497 1.00 65.56 98 LEU A N 1
ATOM 738 C CA . LEU A 1 98 ? 19.456 1.030 -50.509 1.00 65.56 98 LEU A CA 1
ATOM 739 C C . LEU A 1 98 ? 20.696 1.637 -49.835 1.00 65.56 98 LEU A C 1
ATOM 741 O O . LEU A 1 98 ? 20.593 2.707 -49.245 1.00 65.56 98 LEU A O 1
ATOM 745 N N . GLY A 1 99 ? 21.860 0.978 -49.906 1.00 63.53 99 GLY A N 1
ATOM 746 C CA . GLY A 1 99 ? 23.128 1.517 -49.393 1.00 63.53 99 GLY A CA 1
ATOM 747 C C . GLY A 1 99 ? 23.171 1.791 -47.881 1.00 63.53 99 GLY A C 1
ATOM 748 O O . GLY A 1 99 ? 24.098 2.450 -47.415 1.00 63.53 99 GLY A O 1
ATOM 749 N N . VAL A 1 100 ? 22.194 1.308 -47.105 1.00 71.44 100 VAL A N 1
ATOM 750 C CA . VAL A 1 100 ? 22.130 1.512 -45.651 1.00 71.44 100 VAL A CA 1
ATOM 751 C C . VAL A 1 100 ? 23.185 0.638 -44.982 1.00 71.44 100 VAL A C 1
ATOM 753 O O . VAL A 1 100 ? 23.064 -0.586 -44.921 1.00 71.44 100 VAL A O 1
ATOM 756 N N . LYS A 1 101 ? 24.237 1.278 -44.478 1.00 78.12 101 LYS A N 1
ATOM 757 C CA . LYS A 1 101 ? 25.313 0.626 -43.737 1.00 78.12 101 LYS A CA 1
ATOM 758 C C . LYS A 1 101 ? 25.032 0.743 -42.242 1.00 78.12 101 LYS A C 1
ATOM 760 O O . LYS A 1 101 ? 24.825 1.839 -41.732 1.00 78.12 101 LYS A O 1
ATOM 765 N N . PHE A 1 102 ? 25.041 -0.386 -41.537 1.00 85.94 102 PHE A N 1
ATOM 766 C CA . PHE A 1 102 ? 24.908 -0.381 -40.084 1.00 85.94 102 PHE A CA 1
ATOM 767 C C . PHE A 1 102 ? 26.172 0.200 -39.443 1.00 85.94 102 PHE A C 1
ATOM 769 O O . PHE A 1 102 ? 27.272 -0.333 -39.612 1.00 85.94 102 PHE A O 1
ATOM 776 N N . GLU A 1 103 ? 26.002 1.275 -38.679 1.00 88.94 103 GLU A N 1
ATOM 777 C CA . GLU A 1 103 ? 27.068 1.923 -37.919 1.00 88.94 103 GLU A CA 1
ATOM 778 C C . GLU A 1 103 ? 26.639 2.100 -36.463 1.00 88.94 103 GLU A C 1
ATOM 780 O O . GLU A 1 103 ? 25.468 2.351 -36.167 1.00 88.94 103 GLU A O 1
ATOM 785 N N . VAL A 1 104 ? 27.596 1.949 -35.543 1.00 91.06 104 VAL A N 1
ATOM 786 C CA . VAL A 1 104 ? 27.354 2.128 -34.107 1.00 91.06 104 VAL A CA 1
ATOM 787 C C . VAL A 1 104 ? 27.415 3.627 -33.799 1.00 91.06 104 VAL A C 1
ATOM 789 O O . VAL A 1 104 ? 28.498 4.218 -33.904 1.00 91.06 104 VAL A O 1
ATOM 792 N N . PRO A 1 105 ? 26.295 4.268 -33.420 1.00 92.38 105 PRO A N 1
ATOM 793 C CA . PRO A 1 105 ? 26.297 5.681 -33.096 1.00 92.38 105 PRO A CA 1
ATOM 794 C C . PRO A 1 105 ? 27.047 5.919 -31.784 1.00 92.38 105 PRO A C 1
ATOM 796 O O . PRO A 1 105 ? 26.943 5.150 -30.833 1.00 92.38 105 PRO A O 1
ATOM 799 N N . ARG A 1 106 ? 27.792 7.017 -31.719 1.00 93.44 106 ARG A N 1
ATOM 800 C CA . ARG A 1 106 ? 28.455 7.490 -30.502 1.00 93.44 106 ARG A CA 1
ATOM 801 C C . ARG A 1 106 ? 27.537 8.399 -29.686 1.00 93.44 106 ARG A C 1
ATOM 803 O O . ARG A 1 106 ? 27.536 8.303 -28.464 1.00 93.44 106 ARG A O 1
ATOM 810 N N . LEU A 1 107 ? 26.778 9.266 -30.355 1.00 91.31 107 LEU A N 1
ATOM 811 C CA . LEU A 1 107 ? 25.804 10.177 -29.747 1.00 91.31 107 LEU A CA 1
ATOM 812 C C . LEU A 1 107 ? 24.621 10.362 -30.698 1.00 91.31 107 LEU A C 1
ATOM 814 O O . LEU A 1 107 ? 24.823 10.664 -31.880 1.00 91.31 107 LEU A O 1
ATOM 818 N N . VAL A 1 108 ? 23.412 10.225 -30.161 1.00 92.31 108 VAL A N 1
ATOM 819 C CA . VAL A 1 108 ? 22.151 10.465 -30.866 1.00 92.31 108 VAL A CA 1
ATOM 820 C C . VAL A 1 108 ? 21.280 11.390 -30.027 1.00 92.31 108 VAL A C 1
ATOM 822 O O . VAL A 1 108 ? 21.121 11.169 -28.826 1.00 92.31 108 VAL A O 1
ATOM 825 N N . ASN A 1 109 ? 20.720 12.413 -30.666 1.00 90.31 109 ASN A N 1
ATOM 826 C CA . ASN A 1 109 ? 19.793 13.355 -30.048 1.00 90.31 109 ASN A CA 1
ATOM 827 C C . ASN A 1 109 ? 18.528 13.522 -30.905 1.00 90.31 109 ASN A C 1
ATOM 829 O O . ASN A 1 109 ? 18.337 12.821 -31.899 1.00 90.31 109 ASN A O 1
ATOM 833 N N . GLU A 1 110 ? 17.678 14.474 -30.526 1.00 87.81 110 GLU A N 1
ATOM 834 C CA . GLU A 1 110 ? 16.436 14.842 -31.223 1.00 87.81 110 GLU A CA 1
ATOM 835 C C . GLU A 1 110 ? 16.590 15.129 -32.728 1.00 87.81 110 GLU A C 1
ATOM 837 O O . GLU A 1 110 ? 15.644 14.937 -33.487 1.00 87.81 110 GLU A O 1
ATOM 842 N N . ASN A 1 111 ? 17.784 15.537 -33.174 1.00 86.75 111 ASN A N 1
ATOM 843 C CA . ASN A 1 111 ? 18.069 15.858 -34.574 1.00 86.75 111 ASN A CA 1
ATOM 844 C C . ASN A 1 111 ? 18.667 14.678 -35.357 1.00 86.75 111 ASN A C 1
ATOM 846 O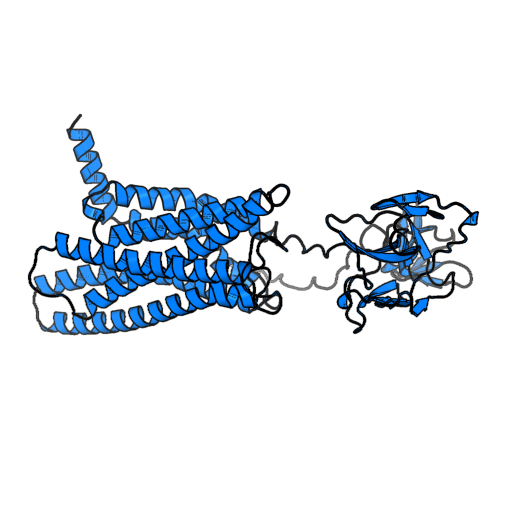 O . ASN A 1 111 ? 18.965 14.824 -36.543 1.00 86.75 111 ASN A O 1
ATOM 850 N N . GLY A 1 112 ? 18.874 13.530 -34.711 1.00 87.88 112 GLY A N 1
ATOM 851 C CA . GLY A 1 112 ? 19.444 12.343 -35.333 1.00 87.88 112 GLY A CA 1
ATOM 852 C C . GLY A 1 112 ? 20.798 11.927 -34.755 1.00 87.88 112 GLY A C 1
ATOM 853 O O . GLY A 1 112 ? 21.197 12.302 -33.649 1.00 87.88 112 GLY A O 1
ATOM 854 N N . THR A 1 113 ? 21.528 11.113 -35.518 1.00 89.94 113 THR A N 1
ATOM 855 C CA . THR A 1 113 ? 22.882 10.676 -35.156 1.00 89.94 113 THR A CA 1
ATOM 856 C C . THR A 1 113 ? 23.883 11.813 -35.352 1.00 89.94 113 THR A C 1
ATOM 858 O O . THR A 1 113 ? 24.130 12.248 -36.472 1.00 89.94 113 THR A O 1
ATOM 861 N N . VAL A 1 114 ? 24.496 12.272 -34.259 1.00 89.81 114 VAL A N 1
ATOM 862 C CA . VAL A 1 114 ? 25.477 13.373 -34.261 1.00 89.81 114 VAL A CA 1
ATOM 863 C C . VAL A 1 114 ? 26.870 12.874 -34.643 1.00 89.81 114 VAL A C 1
ATOM 865 O O . VAL A 1 114 ? 27.624 13.553 -35.336 1.00 89.81 114 VAL A O 1
ATOM 868 N N . SER A 1 115 ? 27.241 11.688 -34.159 1.00 91.00 115 SER A N 1
ATOM 869 C CA . SER A 1 115 ? 28.523 11.050 -34.475 1.00 91.00 115 SER A CA 1
ATOM 870 C C . SER A 1 115 ? 28.415 9.532 -34.381 1.00 91.00 115 SER A C 1
ATOM 872 O O . SER A 1 115 ? 27.608 9.020 -33.605 1.00 91.00 115 SER A O 1
ATOM 874 N N . ALA A 1 116 ? 29.244 8.818 -35.142 1.00 90.12 116 ALA A N 1
ATOM 875 C CA . ALA A 1 116 ? 29.340 7.360 -35.154 1.00 90.12 116 ALA A CA 1
ATOM 876 C C . ALA A 1 116 ? 30.796 6.903 -34.972 1.00 90.12 116 ALA A C 1
ATOM 878 O O . ALA A 1 116 ? 31.735 7.681 -35.159 1.00 90.12 116 ALA A O 1
ATOM 879 N N . TYR A 1 117 ? 30.979 5.654 -34.552 1.00 90.88 117 TYR A N 1
ATOM 880 C CA . TYR A 1 117 ? 32.296 5.033 -34.441 1.00 90.88 117 TYR A CA 1
ATOM 881 C C . TYR A 1 117 ? 32.786 4.476 -35.783 1.00 90.88 117 TYR A C 1
ATOM 883 O O . TYR A 1 117 ? 31.991 4.093 -36.637 1.00 90.88 117 TYR A O 1
ATOM 891 N N . GLU A 1 118 ? 34.108 4.377 -35.940 1.00 84.25 118 GLU A N 1
ATOM 892 C CA . GLU A 1 118 ? 34.727 3.717 -37.092 1.00 84.25 118 GLU A CA 1
ATOM 893 C C . GLU A 1 118 ? 34.326 2.234 -37.171 1.00 84.25 118 GLU A C 1
ATOM 895 O O . GLU A 1 118 ? 34.232 1.529 -36.158 1.00 84.25 118 GLU A O 1
ATOM 900 N N . THR A 1 119 ? 34.116 1.740 -38.394 1.00 75.00 119 THR A N 1
ATOM 901 C CA . THR A 1 119 ? 33.819 0.325 -38.647 1.00 75.00 119 THR A CA 1
ATOM 902 C C . THR A 1 119 ? 34.920 -0.583 -38.099 1.00 75.00 119 THR A C 1
ATOM 904 O O . THR A 1 119 ? 36.095 -0.373 -38.381 1.00 75.00 119 THR A O 1
ATOM 907 N N . GLY A 1 120 ? 34.536 -1.625 -37.356 1.00 78.06 120 GLY A N 1
ATOM 908 C CA . GLY A 1 120 ? 35.462 -2.624 -36.809 1.00 78.06 120 GLY A CA 1
ATOM 909 C C . GLY A 1 120 ? 35.938 -2.368 -35.375 1.00 78.06 120 GLY A C 1
ATOM 910 O O . GLY A 1 120 ? 36.633 -3.219 -34.825 1.00 78.06 120 GLY A O 1
ATOM 911 N N . LEU A 1 121 ? 35.538 -1.256 -34.737 1.00 85.81 121 LEU A N 1
ATOM 912 C CA . LEU A 1 121 ? 35.842 -1.010 -33.319 1.00 85.81 121 LEU A CA 1
ATOM 913 C C . LEU A 1 121 ? 35.164 -2.026 -32.381 1.00 85.81 121 LEU A C 1
ATOM 915 O O . LEU A 1 121 ? 35.734 -2.401 -31.358 1.00 85.81 121 LEU A O 1
ATOM 919 N N . PHE A 1 122 ? 33.951 -2.456 -32.731 1.00 87.75 122 PHE A N 1
ATOM 920 C CA . PHE A 1 122 ? 33.155 -3.397 -31.949 1.00 87.75 122 PHE A CA 1
ATOM 921 C C . PHE A 1 122 ? 33.020 -4.731 -32.674 1.00 87.75 122 PHE A C 1
ATOM 923 O O . PHE A 1 122 ? 32.823 -4.771 -33.890 1.00 87.75 122 PHE A O 1
ATOM 930 N N . HIS A 1 123 ? 33.040 -5.822 -31.914 1.00 87.75 123 HIS A N 1
ATOM 931 C CA . HIS A 1 123 ? 32.586 -7.114 -32.406 1.00 87.75 123 HIS A CA 1
ATOM 932 C C . HIS A 1 123 ? 31.052 -7.146 -32.402 1.00 87.75 123 HIS A C 1
ATOM 934 O O . HIS A 1 123 ? 30.427 -6.973 -31.352 1.00 87.75 123 HIS A O 1
ATOM 940 N N . LEU A 1 124 ? 30.449 -7.335 -33.578 1.00 88.44 124 LEU A N 1
ATOM 941 C CA . LEU A 1 124 ? 28.996 -7.383 -33.717 1.00 88.44 124 LEU A CA 1
ATOM 942 C C . LEU A 1 124 ? 28.472 -8.774 -33.375 1.00 88.44 124 LEU A C 1
ATOM 944 O O . LEU A 1 124 ? 28.870 -9.771 -33.974 1.00 88.44 124 LEU A O 1
ATOM 948 N N . VAL A 1 125 ? 27.550 -8.820 -32.419 1.00 88.50 125 VAL A N 1
ATOM 949 C CA . VAL A 1 125 ? 26.827 -10.035 -32.042 1.00 88.50 125 VAL A CA 1
ATOM 950 C C . VAL A 1 125 ? 25.415 -9.939 -32.594 1.00 88.50 125 VAL A C 1
ATOM 952 O O . VAL A 1 125 ? 24.703 -8.985 -32.295 1.00 88.50 125 VAL A O 1
ATOM 955 N N . TYR A 1 126 ? 24.989 -10.915 -33.385 1.00 88.44 126 TYR A N 1
ATOM 956 C CA . TYR A 1 126 ? 23.666 -10.900 -34.006 1.00 88.44 126 TYR A CA 1
ATOM 957 C C . TYR A 1 126 ? 22.674 -11.718 -33.189 1.00 88.44 126 TYR A C 1
ATOM 959 O O . TYR A 1 126 ? 22.975 -12.834 -32.760 1.00 88.44 126 TYR A O 1
ATOM 967 N N . GLY A 1 127 ? 21.469 -11.186 -33.013 1.00 83.44 127 GLY A N 1
ATOM 968 C CA . GLY A 1 127 ? 20.354 -11.941 -32.459 1.00 83.44 127 GLY A CA 1
ATOM 969 C C . GLY A 1 127 ? 19.447 -11.116 -31.562 1.00 83.44 127 GLY A C 1
ATOM 970 O O . GLY A 1 127 ? 19.835 -10.105 -30.973 1.00 83.44 127 GLY A O 1
ATOM 971 N N . LYS A 1 128 ? 18.213 -11.601 -31.418 1.00 80.31 128 LYS A N 1
ATOM 972 C CA . LYS A 1 128 ? 17.209 -10.971 -30.561 1.00 80.31 128 LYS A CA 1
ATOM 973 C C . LYS A 1 128 ? 17.642 -11.016 -29.094 1.00 80.31 128 LYS A C 1
ATOM 975 O O . LYS A 1 128 ? 18.242 -11.984 -28.630 1.00 80.31 128 LYS A O 1
ATOM 980 N N . LEU A 1 129 ? 17.292 -9.969 -28.353 1.00 82.50 129 LEU A N 1
ATOM 981 C CA . LEU A 1 129 ? 17.423 -9.943 -26.897 1.00 82.50 129 LEU A CA 1
ATOM 982 C C . LEU A 1 129 ? 16.491 -10.966 -26.240 1.00 82.50 129 LEU A C 1
ATOM 984 O O . LEU A 1 129 ? 15.310 -11.056 -26.598 1.00 82.50 129 LEU A O 1
ATOM 988 N N . THR A 1 130 ? 17.012 -11.673 -25.244 1.00 78.69 130 THR A N 1
ATOM 989 C CA . THR A 1 130 ? 16.288 -12.608 -24.375 1.00 78.69 130 THR A CA 1
ATOM 990 C C . THR A 1 130 ? 15.864 -11.893 -23.091 1.00 78.69 130 THR A C 1
ATOM 992 O O . THR A 1 130 ? 16.458 -12.099 -22.039 1.00 78.69 130 THR A O 1
ATOM 995 N N . CYS A 1 131 ? 14.882 -11.002 -23.186 1.00 78.62 131 CYS A N 1
ATOM 996 C CA . CYS A 1 131 ? 14.269 -10.338 -22.033 1.00 78.62 131 CYS A CA 1
ATOM 997 C C . CYS A 1 131 ? 12.754 -10.247 -22.234 1.00 78.62 131 CYS A C 1
ATOM 999 O O . CYS A 1 131 ? 12.304 -10.259 -23.387 1.00 78.62 131 CYS A O 1
ATOM 1001 N N . GLY A 1 132 ? 12.008 -10.223 -21.121 1.00 70.25 132 GLY A N 1
ATOM 1002 C CA . GLY A 1 132 ? 10.541 -10.223 -21.101 1.00 70.25 132 GLY A CA 1
ATOM 1003 C C . GLY A 1 132 ? 9.966 -8.976 -21.764 1.00 70.25 132 GLY A C 1
ATOM 1004 O O . GLY A 1 132 ? 9.396 -9.077 -22.849 1.00 70.25 132 GLY A O 1
ATOM 1005 N N . ASP A 1 133 ? 10.229 -7.812 -21.168 1.00 78.88 133 ASP A N 1
ATOM 1006 C CA . ASP A 1 133 ? 9.775 -6.516 -21.675 1.00 78.88 133 ASP A CA 1
ATOM 1007 C C . ASP A 1 133 ? 10.918 -5.690 -22.268 1.00 78.88 133 ASP A C 1
ATOM 1009 O O . ASP A 1 133 ? 12.075 -5.758 -21.837 1.00 78.88 133 ASP A O 1
ATOM 1013 N N . LYS A 1 134 ? 10.589 -4.900 -23.293 1.00 84.50 134 LYS A N 1
ATOM 1014 C CA . LYS A 1 134 ? 11.536 -4.097 -24.074 1.00 84.50 134 LYS A CA 1
ATOM 1015 C C . LYS A 1 134 ? 10.926 -2.745 -24.385 1.00 84.50 134 LYS A C 1
ATOM 1017 O O . LYS A 1 134 ? 9.730 -2.656 -24.650 1.00 84.50 134 LYS A O 1
ATOM 1022 N N . TYR A 1 135 ? 11.763 -1.722 -24.428 1.00 84.31 135 TYR A N 1
ATOM 1023 C CA . TYR A 1 135 ? 11.373 -0.390 -24.866 1.00 84.31 135 TYR A CA 1
ATOM 1024 C C . TYR A 1 135 ? 12.388 0.150 -25.876 1.00 84.31 135 TYR A C 1
ATOM 1026 O O . TYR A 1 135 ? 13.551 -0.261 -25.903 1.00 84.31 135 TYR A O 1
ATOM 1034 N N . LEU A 1 136 ? 11.919 1.033 -26.754 1.00 87.38 136 LEU A N 1
ATOM 1035 C CA . LEU A 1 136 ? 12.727 1.691 -27.775 1.00 87.38 136 LEU A CA 1
ATOM 1036 C C . LEU A 1 136 ? 13.016 3.120 -27.316 1.00 87.38 136 LEU A C 1
ATOM 1038 O O . LEU A 1 136 ? 12.078 3.850 -27.003 1.00 87.38 136 LEU A O 1
ATOM 1042 N N . LEU A 1 137 ? 14.286 3.526 -27.306 1.00 86.31 137 LEU A N 1
ATOM 1043 C CA . LEU A 1 137 ? 14.630 4.936 -27.106 1.00 86.31 137 LEU A CA 1
ATOM 1044 C C . LEU A 1 137 ? 14.442 5.688 -28.419 1.00 86.31 137 LEU A C 1
ATOM 1046 O O . LEU A 1 137 ? 15.102 5.365 -29.412 1.00 86.31 137 LEU A O 1
ATOM 1050 N N . THR A 1 138 ? 13.565 6.693 -28.412 1.00 86.50 138 THR A N 1
ATOM 1051 C CA . THR A 1 138 ? 13.199 7.443 -29.622 1.00 86.50 138 THR A CA 1
ATOM 1052 C C . THR A 1 138 ? 13.401 8.948 -29.402 1.00 86.50 138 THR A C 1
ATOM 1054 O O . THR A 1 138 ? 12.441 9.666 -29.107 1.00 86.50 138 THR A O 1
ATOM 1057 N N . PRO A 1 139 ? 14.640 9.464 -29.564 1.00 87.19 139 PRO A N 1
ATOM 1058 C CA . PRO A 1 139 ? 14.964 10.873 -29.315 1.00 87.19 139 PRO A CA 1
ATOM 1059 C C . PRO A 1 139 ? 14.131 11.877 -30.125 1.00 87.19 139 PRO A C 1
ATOM 1061 O O . PRO A 1 139 ? 13.933 13.008 -29.687 1.00 87.19 139 PRO A O 1
ATOM 1064 N N . SER A 1 140 ? 13.640 11.471 -31.301 1.00 82.00 140 SER A N 1
ATOM 1065 C CA . SER A 1 140 ? 12.771 12.279 -32.167 1.00 82.00 140 SER A CA 1
ATOM 1066 C C . SER A 1 140 ? 11.383 12.531 -31.562 1.00 82.00 140 SER A C 1
ATOM 1068 O O . SER A 1 140 ? 10.776 13.563 -31.845 1.00 82.00 140 SER A O 1
ATOM 1070 N N . LEU A 1 141 ? 10.887 11.621 -30.714 1.00 81.94 141 LEU A N 1
ATOM 1071 C CA . LEU A 1 141 ? 9.612 11.752 -29.999 1.00 81.94 141 LEU A CA 1
ATOM 1072 C C . LEU A 1 141 ? 9.800 12.339 -28.599 1.00 81.94 141 LEU A C 1
ATOM 1074 O O . LEU A 1 141 ? 8.985 13.149 -28.155 1.00 81.94 141 LEU A O 1
ATOM 1078 N N . ASN A 1 142 ? 10.866 11.940 -27.903 1.00 79.62 142 ASN A N 1
ATOM 1079 C CA . ASN A 1 142 ? 11.132 12.358 -26.536 1.00 79.62 142 ASN A CA 1
ATOM 1080 C C . ASN A 1 142 ? 12.607 12.729 -26.341 1.00 79.62 142 ASN A C 1
ATOM 1082 O O . ASN A 1 142 ? 13.490 11.879 -26.393 1.00 79.62 142 ASN A O 1
ATOM 1086 N N . LYS A 1 143 ? 12.879 14.001 -26.029 1.00 80.12 143 LYS A N 1
ATOM 1087 C CA . LYS A 1 143 ? 14.248 14.521 -25.864 1.00 80.12 143 LYS A CA 1
ATOM 1088 C C . LYS A 1 143 ? 15.049 13.784 -24.790 1.00 80.12 143 LYS A C 1
ATOM 1090 O O . LYS A 1 143 ? 16.269 13.670 -24.908 1.00 80.12 143 LYS A O 1
ATOM 1095 N N . THR A 1 144 ? 14.376 13.266 -23.758 1.00 79.94 144 THR A N 1
ATOM 1096 C CA . THR A 1 144 ? 15.028 12.521 -22.669 1.00 79.94 144 THR A CA 1
ATOM 1097 C C . THR A 1 144 ? 15.576 11.165 -23.106 1.00 79.94 144 THR A C 1
ATOM 1099 O O . THR A 1 144 ? 16.372 10.583 -22.374 1.00 79.94 144 THR A O 1
ATOM 1102 N N . ASP A 1 145 ? 15.188 10.681 -24.287 1.00 86.62 145 ASP A N 1
ATOM 1103 C CA . ASP A 1 145 ? 15.651 9.409 -24.846 1.00 86.62 145 ASP A CA 1
ATOM 1104 C C . ASP A 1 145 ? 16.999 9.545 -25.571 1.00 86.62 145 ASP A C 1
ATOM 1106 O O . ASP A 1 145 ? 17.527 8.559 -26.084 1.00 86.62 145 ASP A O 1
ATOM 1110 N N . SER A 1 146 ? 17.574 10.752 -25.615 1.00 91.00 146 SER A N 1
ATOM 1111 C CA . SER A 1 146 ? 18.906 11.001 -26.173 1.00 91.00 146 SER A CA 1
ATOM 1112 C C . SER A 1 146 ? 19.964 10.151 -25.462 1.00 91.00 146 SER A C 1
ATOM 1114 O O . SER A 1 146 ? 20.038 10.110 -24.228 1.00 91.00 146 SER A O 1
ATOM 1116 N N . PHE A 1 147 ? 20.804 9.474 -26.246 1.00 93.38 147 PHE A N 1
ATOM 1117 C CA . PHE A 1 147 ? 21.691 8.428 -25.742 1.00 93.38 147 PHE A CA 1
ATOM 1118 C C . PHE A 1 147 ? 23.095 8.479 -26.351 1.00 93.38 147 PHE A C 1
ATOM 1120 O O . PHE A 1 147 ? 23.343 9.048 -27.419 1.00 93.38 147 PHE A O 1
ATOM 1127 N N . GLN A 1 148 ? 24.029 7.847 -25.647 1.00 94.06 148 GLN A N 1
ATOM 1128 C CA . GLN A 1 148 ? 25.435 7.711 -26.005 1.00 94.06 148 GLN A CA 1
ATOM 1129 C C . GLN A 1 148 ? 25.890 6.266 -25.835 1.00 94.06 148 GLN A C 1
ATOM 1131 O O . GLN A 1 148 ? 25.462 5.573 -24.913 1.00 94.06 148 GLN A O 1
ATOM 1136 N N . ILE A 1 149 ? 26.803 5.825 -26.697 1.00 93.81 149 ILE A N 1
ATOM 1137 C CA . ILE A 1 149 ? 27.447 4.513 -26.582 1.00 93.81 149 ILE A CA 1
ATOM 1138 C C . ILE A 1 149 ? 28.918 4.732 -26.270 1.00 93.81 149 ILE A C 1
ATOM 1140 O O . ILE A 1 149 ? 29.581 5.536 -26.925 1.00 93.81 149 ILE A O 1
ATOM 1144 N N . THR A 1 150 ? 29.446 4.037 -25.265 1.00 89.88 150 THR A N 1
ATOM 1145 C CA . THR A 1 150 ? 30.871 4.128 -24.924 1.00 89.88 150 THR A CA 1
ATOM 1146 C C . THR A 1 150 ? 31.723 3.221 -25.806 1.00 89.88 150 THR A C 1
ATOM 1148 O O . THR A 1 150 ? 31.258 2.241 -26.382 1.00 89.88 150 THR A O 1
ATOM 1151 N N . LYS A 1 151 ? 33.041 3.466 -25.814 1.00 89.31 151 LYS A N 1
ATOM 1152 C CA . LYS A 1 151 ? 34.027 2.579 -26.459 1.00 89.31 151 LYS A CA 1
ATOM 1153 C C . LYS A 1 151 ? 34.042 1.155 -25.885 1.00 89.31 151 LYS A C 1
ATOM 1155 O O . LYS A 1 151 ? 34.573 0.258 -26.522 1.00 89.31 151 LYS A O 1
ATOM 1160 N N . THR A 1 152 ? 33.497 0.957 -24.686 1.00 83.69 152 THR A N 1
ATOM 1161 C CA . THR A 1 152 ? 33.367 -0.350 -24.030 1.00 83.69 152 THR A CA 1
ATOM 1162 C C . THR A 1 152 ? 32.006 -1.009 -24.283 1.00 83.69 152 THR A C 1
ATOM 1164 O O . THR A 1 152 ? 31.782 -2.114 -23.803 1.00 83.69 152 THR A O 1
ATOM 1167 N N . GLY A 1 153 ? 31.113 -0.361 -25.042 1.00 87.25 153 GLY A N 1
ATOM 1168 C CA . GLY A 1 153 ? 29.814 -0.902 -25.455 1.00 87.25 153 GLY A CA 1
ATOM 1169 C C . GLY A 1 153 ? 28.652 -0.611 -24.502 1.00 87.25 153 GLY A C 1
ATOM 1170 O O . GLY A 1 153 ? 27.584 -1.190 -24.662 1.00 87.25 153 GLY A O 1
ATOM 1171 N N . TRP A 1 154 ? 28.836 0.256 -23.504 1.00 89.00 154 TRP A N 1
ATOM 1172 C CA . TRP A 1 154 ? 27.773 0.622 -22.561 1.00 89.00 154 TRP A CA 1
ATOM 1173 C C . TRP A 1 154 ? 26.840 1.669 -23.160 1.00 89.00 154 TRP A C 1
ATOM 1175 O O . TRP A 1 154 ? 27.306 2.571 -23.858 1.00 89.00 154 TRP A O 1
ATOM 1185 N N . LEU A 1 155 ? 25.549 1.576 -22.828 1.00 92.44 155 LEU A N 1
ATOM 1186 C CA . LEU A 1 155 ? 24.533 2.556 -23.203 1.00 92.44 155 LEU A CA 1
ATOM 1187 C C . LEU A 1 155 ? 24.317 3.554 -22.064 1.00 92.44 155 LEU A C 1
ATOM 1189 O O . LEU A 1 155 ? 24.018 3.161 -20.933 1.00 92.44 155 LEU A O 1
ATOM 1193 N N . LEU A 1 156 ? 24.478 4.838 -22.362 1.00 90.06 156 LEU A N 1
ATOM 1194 C CA . LEU A 1 156 ? 24.326 5.950 -21.429 1.00 90.06 156 LEU A CA 1
ATOM 1195 C C . LEU A 1 156 ? 23.295 6.939 -21.972 1.00 90.06 156 LEU A C 1
ATOM 1197 O O . LEU A 1 156 ? 23.070 7.006 -23.178 1.00 90.06 156 LEU A O 1
ATOM 1201 N N . ASN A 1 157 ? 22.697 7.734 -21.094 1.00 88.44 157 ASN A N 1
ATOM 1202 C CA . ASN A 1 157 ? 21.903 8.886 -21.510 1.00 88.44 157 ASN A CA 1
ATOM 1203 C C . ASN A 1 157 ? 22.815 10.075 -21.874 1.00 88.44 157 ASN A C 1
ATOM 1205 O O . ASN A 1 157 ? 24.037 10.029 -21.699 1.00 88.44 157 ASN A O 1
ATOM 1209 N N . GLU A 1 158 ? 22.223 11.174 -22.341 1.00 83.69 158 GLU A N 1
ATOM 1210 C CA . GLU A 1 158 ? 22.973 12.388 -22.686 1.00 83.69 158 GLU A CA 1
ATOM 1211 C C . GLU A 1 158 ? 23.774 12.982 -21.507 1.00 83.69 158 GLU A C 1
ATOM 1213 O O . GLU A 1 158 ? 24.864 13.515 -21.711 1.00 83.69 158 GLU A O 1
ATOM 1218 N N . SER A 1 159 ? 23.293 12.831 -20.266 1.00 80.62 159 SER A N 1
ATOM 1219 C CA . SER A 1 159 ? 23.984 13.312 -19.061 1.00 80.62 159 SER A CA 1
ATOM 1220 C C . SER A 1 159 ? 25.114 12.392 -18.571 1.00 80.62 159 SER A C 1
ATOM 1222 O O . SER A 1 159 ? 25.746 12.695 -17.561 1.00 80.62 159 SER A O 1
ATOM 1224 N N . GLY A 1 160 ? 25.357 11.257 -19.237 1.00 78.00 160 GLY A N 1
ATOM 1225 C CA . GLY A 1 160 ? 26.382 10.280 -18.860 1.00 78.00 160 GLY A CA 1
ATOM 1226 C C . GLY A 1 160 ? 25.968 9.286 -17.765 1.00 78.00 160 GLY A C 1
ATOM 1227 O O . GLY A 1 160 ? 26.820 8.574 -17.235 1.00 78.00 160 GLY A O 1
ATOM 1228 N N . ALA A 1 161 ? 24.682 9.210 -17.419 1.00 78.75 161 ALA A N 1
ATOM 1229 C CA . ALA A 1 161 ? 24.143 8.167 -16.552 1.00 78.75 161 ALA A CA 1
ATOM 1230 C C . ALA A 1 161 ? 23.982 6.857 -17.335 1.00 78.75 161 ALA A C 1
ATOM 1232 O O . ALA A 1 161 ? 23.590 6.863 -18.501 1.00 78.75 161 ALA A O 1
ATOM 1233 N N . ILE A 1 162 ? 24.277 5.730 -16.690 1.00 84.38 162 ILE A N 1
ATOM 1234 C CA . ILE A 1 162 ? 24.204 4.403 -17.310 1.00 84.38 162 ILE A CA 1
ATOM 1235 C C . ILE A 1 162 ? 22.735 3.997 -17.481 1.00 84.38 162 ILE A C 1
ATOM 1237 O O . ILE A 1 162 ? 21.985 3.991 -16.509 1.00 84.38 162 ILE A O 1
ATOM 1241 N N . ILE A 1 163 ? 22.352 3.630 -18.707 1.00 82.38 163 ILE A N 1
ATOM 1242 C CA . ILE A 1 163 ? 21.033 3.073 -19.039 1.00 82.38 163 ILE A CA 1
ATOM 1243 C C . ILE A 1 163 ? 21.087 1.544 -19.002 1.00 82.38 163 ILE A C 1
ATOM 1245 O O . ILE A 1 163 ? 20.280 0.919 -18.320 1.00 82.38 163 ILE A O 1
ATOM 1249 N N . ALA A 1 164 ? 22.027 0.931 -19.732 1.00 85.19 164 ALA A N 1
ATOM 1250 C CA . ALA A 1 164 ? 22.120 -0.526 -19.831 1.00 85.19 164 ALA A CA 1
ATOM 1251 C C . ALA A 1 164 ? 23.546 -1.022 -20.154 1.00 85.19 164 ALA A C 1
ATOM 1253 O O . ALA A 1 164 ? 24.278 -0.364 -20.907 1.00 85.19 164 ALA A O 1
ATOM 1254 N N . PRO A 1 165 ? 23.947 -2.195 -19.624 1.00 86.56 165 PRO A N 1
ATOM 1255 C CA . PRO A 1 165 ? 25.162 -2.889 -20.045 1.00 86.56 165 PRO A CA 1
ATOM 1256 C C . PRO A 1 165 ? 25.015 -3.505 -21.453 1.00 86.56 165 PRO A C 1
ATOM 1258 O O . PRO A 1 165 ? 23.888 -3.718 -21.907 1.00 86.56 165 PRO A O 1
ATOM 1261 N N . PRO A 1 166 ? 26.131 -3.836 -22.139 1.00 85.06 166 PRO A N 1
ATOM 1262 C CA . PRO A 1 166 ? 26.137 -4.321 -23.527 1.00 85.06 166 PRO A CA 1
ATOM 1263 C C . PRO A 1 166 ? 25.195 -5.502 -23.828 1.00 85.06 166 PRO A C 1
ATOM 1265 O O . PRO A 1 166 ? 24.735 -5.660 -24.956 1.00 85.06 166 PRO A O 1
ATOM 1268 N N . ASP A 1 167 ? 24.937 -6.375 -22.854 1.00 83.12 167 ASP A N 1
ATOM 1269 C CA . ASP A 1 167 ? 24.127 -7.591 -22.996 1.00 83.12 167 ASP A CA 1
ATOM 1270 C C . ASP A 1 167 ? 22.618 -7.361 -22.802 1.00 83.12 167 ASP A C 1
ATOM 1272 O O . ASP A 1 167 ? 21.818 -8.229 -23.159 1.00 83.12 167 ASP A O 1
ATOM 1276 N N . LYS A 1 168 ? 22.224 -6.189 -22.289 1.00 88.31 168 LYS A N 1
ATOM 1277 C CA . LYS A 1 168 ? 20.828 -5.817 -22.001 1.00 88.31 168 LYS A CA 1
ATOM 1278 C C . LYS A 1 168 ? 20.224 -4.851 -23.026 1.00 88.31 168 LYS A C 1
ATOM 1280 O O . LYS A 1 168 ? 19.113 -4.370 -22.828 1.00 88.31 168 LYS A O 1
ATOM 1285 N N . PHE A 1 169 ? 20.904 -4.582 -24.138 1.00 92.00 169 PHE A N 1
ATOM 1286 C CA . PHE A 1 169 ? 20.322 -3.854 -25.266 1.00 92.00 169 PHE A CA 1
ATOM 1287 C C . PHE A 1 169 ? 20.857 -4.374 -26.605 1.00 92.00 169 PHE A C 1
ATOM 1289 O O . PHE A 1 169 ? 21.856 -5.090 -26.668 1.00 92.00 169 PHE A O 1
ATOM 1296 N N . CYS A 1 170 ? 20.167 -4.041 -27.691 1.00 92.75 170 CYS A N 1
ATOM 1297 C CA . CYS A 1 170 ? 20.642 -4.261 -29.049 1.00 92.75 170 CYS A CA 1
ATOM 1298 C C . CYS A 1 170 ? 20.312 -3.045 -29.905 1.00 92.75 170 CYS A C 1
ATOM 1300 O O . CYS A 1 170 ? 19.338 -2.340 -29.653 1.00 92.75 170 CYS A O 1
ATOM 1302 N N . LEU A 1 171 ? 21.141 -2.789 -30.907 1.00 93.44 171 LEU A N 1
ATOM 1303 C CA . LEU A 1 171 ? 20.950 -1.703 -31.857 1.00 93.44 171 LEU A CA 1
ATOM 1304 C C . LEU A 1 171 ? 20.314 -2.232 -33.134 1.00 93.44 171 LEU A C 1
ATOM 1306 O O . LEU A 1 171 ? 20.657 -3.326 -33.595 1.00 93.44 171 LEU A O 1
ATOM 1310 N N . GLU A 1 172 ? 19.429 -1.444 -33.730 1.00 92.19 172 GLU A N 1
ATOM 1311 C CA . GLU A 1 172 ? 18.903 -1.745 -35.055 1.00 92.19 172 GLU A CA 1
ATOM 1312 C C . GLU A 1 172 ? 18.500 -0.484 -35.813 1.00 92.19 172 GLU A C 1
ATOM 1314 O O . GLU A 1 172 ? 18.167 0.534 -35.207 1.00 92.19 172 GLU A O 1
ATOM 1319 N N . SER A 1 173 ? 18.538 -0.566 -37.140 1.00 90.00 173 SER A N 1
ATOM 1320 C CA . SER A 1 173 ? 18.012 0.470 -38.023 1.00 90.00 173 SER A CA 1
ATOM 1321 C C . SER A 1 173 ? 16.500 0.307 -38.192 1.00 90.00 173 SER A C 1
ATOM 1323 O O . SER A 1 173 ? 16.009 -0.801 -38.425 1.00 90.00 173 SER A O 1
ATOM 1325 N N . PHE A 1 174 ? 15.755 1.408 -38.106 1.00 85.62 174 PHE A N 1
ATOM 1326 C CA . PHE A 1 174 ? 14.294 1.398 -38.226 1.00 85.62 174 PHE A CA 1
ATOM 1327 C C . PHE A 1 174 ? 13.841 2.134 -39.486 1.00 85.62 174 PHE A C 1
ATOM 1329 O O . PHE A 1 174 ? 14.120 3.319 -39.657 1.00 85.62 174 PHE A O 1
ATOM 1336 N N . SER A 1 175 ? 13.114 1.449 -40.376 1.00 82.88 175 SER A N 1
ATOM 1337 C CA . SER A 1 175 ? 12.611 2.064 -41.617 1.00 82.88 175 SER A CA 1
ATOM 1338 C C . SER A 1 175 ? 11.623 3.211 -41.363 1.00 82.88 175 SER A C 1
ATOM 1340 O O . SER A 1 175 ? 11.506 4.097 -42.205 1.00 82.88 175 SER A O 1
ATOM 1342 N N . THR A 1 176 ? 10.918 3.199 -40.229 1.00 77.88 176 THR A N 1
ATOM 1343 C CA . THR A 1 176 ? 10.005 4.270 -39.790 1.00 77.88 176 THR A CA 1
ATOM 1344 C C . THR A 1 176 ? 10.730 5.570 -39.462 1.00 77.88 176 THR A C 1
ATOM 1346 O O . THR A 1 176 ? 10.150 6.643 -39.591 1.00 77.88 176 THR A O 1
ATOM 1349 N N . ASP A 1 177 ? 12.009 5.474 -39.102 1.00 77.12 177 ASP A N 1
ATOM 1350 C CA . ASP A 1 177 ? 12.834 6.571 -38.602 1.00 77.12 177 ASP A CA 1
ATOM 1351 C C . ASP A 1 177 ? 13.972 6.875 -39.584 1.00 77.12 177 ASP A C 1
ATOM 1353 O O . ASP A 1 177 ? 15.115 7.100 -39.197 1.00 77.12 177 ASP A O 1
ATOM 1357 N N . ASN A 1 178 ? 13.682 6.827 -40.890 1.00 81.81 178 ASN A N 1
ATOM 1358 C CA . ASN A 1 178 ? 14.662 7.054 -41.961 1.00 81.81 178 ASN A CA 1
ATOM 1359 C C . ASN A 1 178 ? 15.927 6.178 -41.834 1.00 81.81 178 ASN A C 1
ATOM 1361 O O . ASN A 1 178 ? 17.036 6.632 -42.113 1.00 81.81 178 ASN A O 1
ATOM 1365 N N . PHE A 1 179 ? 15.763 4.919 -41.410 1.00 84.00 179 PHE A N 1
ATOM 1366 C CA . PHE A 1 179 ? 16.846 3.957 -41.160 1.00 84.00 179 PHE A CA 1
ATOM 1367 C C . PHE A 1 179 ? 17.842 4.374 -40.068 1.00 84.00 179 PHE A C 1
ATOM 1369 O O . PHE A 1 179 ? 18.963 3.860 -40.013 1.00 84.00 179 PHE A O 1
ATOM 1376 N N . GLN A 1 180 ? 17.433 5.253 -39.154 1.00 87.56 180 GLN A N 1
ATOM 1377 C CA . GLN A 1 180 ? 18.235 5.621 -37.996 1.00 87.56 180 GLN A CA 1
ATOM 1378 C C . GLN A 1 180 ? 18.489 4.413 -37.080 1.00 87.56 180 GLN A C 1
ATOM 1380 O O . GLN A 1 180 ? 17.584 3.626 -36.798 1.00 87.56 180 GLN A O 1
ATOM 1385 N N . THR A 1 181 ? 19.732 4.277 -36.605 1.00 91.56 181 THR A N 1
ATOM 1386 C CA . THR A 1 181 ? 20.129 3.237 -35.647 1.00 91.56 181 THR A CA 1
ATOM 1387 C C . THR A 1 181 ? 19.713 3.630 -34.232 1.00 91.56 181 THR A C 1
ATOM 1389 O O . THR A 1 181 ? 20.276 4.567 -33.659 1.00 91.56 181 THR A O 1
ATOM 1392 N N . LEU A 1 182 ? 18.771 2.887 -33.654 1.00 91.88 182 LEU A N 1
ATOM 1393 C CA . LEU A 1 182 ? 18.224 3.124 -32.317 1.00 91.88 182 LEU A CA 1
ATOM 1394 C C . LEU A 1 182 ? 18.387 1.881 -31.420 1.00 91.88 182 LEU A C 1
ATOM 1396 O O . LEU A 1 182 ? 18.430 0.753 -31.927 1.00 91.88 182 LEU A O 1
ATOM 1400 N N . PRO A 1 183 ? 18.498 2.051 -30.090 1.00 93.50 183 PRO A N 1
ATOM 1401 C CA . PRO A 1 183 ? 18.625 0.950 -29.154 1.00 93.50 183 PRO A CA 1
ATOM 1402 C C . PRO A 1 183 ? 17.250 0.430 -28.733 1.00 93.50 183 PRO A C 1
ATOM 1404 O O . PRO A 1 183 ? 16.421 1.156 -28.182 1.00 93.50 183 PRO A O 1
ATOM 1407 N N . VAL A 1 184 ? 17.049 -0.870 -28.923 1.00 90.88 184 VAL A N 1
ATOM 1408 C CA . VAL A 1 184 ? 16.029 -1.635 -28.207 1.00 90.88 184 VAL A CA 1
ATOM 1409 C C . VAL A 1 184 ? 16.657 -2.070 -26.896 1.00 90.88 184 VAL A C 1
ATOM 1411 O O . VAL A 1 184 ? 17.597 -2.870 -26.878 1.00 90.88 184 VAL A O 1
ATOM 1414 N N . VAL A 1 185 ? 16.155 -1.526 -25.799 1.00 91.38 185 VAL A N 1
ATOM 1415 C CA . VAL A 1 185 ? 16.683 -1.775 -24.464 1.00 91.38 185 VAL A CA 1
ATOM 1416 C C . VAL A 1 185 ? 15.760 -2.775 -23.791 1.00 91.38 185 VAL A C 1
ATOM 1418 O O . VAL A 1 185 ? 14.533 -2.662 -23.869 1.00 91.38 185 VAL A O 1
ATOM 1421 N N . CYS A 1 186 ? 16.334 -3.789 -23.149 1.00 85.94 186 CYS A N 1
ATOM 1422 C CA . CYS A 1 186 ? 15.556 -4.557 -22.196 1.00 85.94 186 CYS A CA 1
ATOM 1423 C C . CYS A 1 186 ? 15.065 -3.574 -21.145 1.00 85.94 186 CYS A C 1
ATOM 1425 O O . CYS A 1 186 ? 15.871 -2.820 -20.592 1.00 85.94 186 CYS A O 1
ATOM 1427 N N . SER A 1 187 ? 13.763 -3.597 -20.847 1.00 80.38 187 SER A N 1
ATOM 1428 C CA . SER A 1 187 ? 13.334 -3.057 -19.562 1.00 80.38 187 SER A CA 1
ATOM 1429 C C . SER A 1 187 ? 14.296 -3.647 -18.543 1.00 80.38 187 SER A C 1
ATOM 1431 O O . SER A 1 187 ? 14.556 -4.859 -18.658 1.00 80.38 187 SER A O 1
ATOM 1433 N N . PRO A 1 188 ? 14.921 -2.848 -17.646 1.00 61.62 188 PRO A N 1
ATOM 1434 C CA . PRO A 1 188 ? 15.558 -3.468 -16.509 1.00 61.62 188 PRO A CA 1
ATOM 1435 C C . PRO A 1 188 ? 14.520 -4.470 -16.044 1.00 61.62 188 PRO A C 1
ATOM 1437 O O . PRO A 1 188 ? 13.347 -4.123 -15.862 1.00 61.62 188 PRO A O 1
ATOM 1440 N N . GLU A 1 189 ? 14.919 -5.740 -16.003 1.00 44.59 189 GLU A N 1
ATOM 1441 C CA . GLU A 1 189 ? 14.268 -6.637 -15.089 1.00 44.59 189 GLU A CA 1
ATOM 1442 C C . GLU A 1 189 ? 14.423 -5.837 -13.803 1.00 44.59 189 GLU A C 1
ATOM 1444 O O . GLU A 1 189 ? 15.498 -5.785 -13.208 1.00 44.59 189 GLU A O 1
ATOM 1449 N N . LEU A 1 190 ? 13.366 -5.097 -13.440 1.00 38.31 190 LEU A N 1
ATOM 1450 C CA . LEU A 1 190 ? 12.924 -5.086 -12.082 1.00 38.31 190 LEU A CA 1
ATOM 1451 C C . LEU A 1 190 ? 13.013 -6.568 -11.806 1.00 38.31 190 LEU A C 1
ATOM 1453 O O . LEU A 1 190 ? 12.219 -7.357 -12.333 1.00 38.31 190 LEU A O 1
ATOM 1457 N N . GLU A 1 191 ? 14.125 -6.958 -11.179 1.00 31.72 191 GLU A N 1
ATOM 1458 C CA . GLU A 1 191 ? 14.222 -8.226 -10.517 1.00 31.72 191 GLU A CA 1
ATOM 1459 C C . GLU A 1 191 ? 12.839 -8.349 -9.925 1.00 31.72 191 GLU A C 1
ATOM 1461 O O . GLU A 1 191 ? 12.335 -7.389 -9.328 1.00 31.72 191 GLU A O 1
ATOM 1466 N N . ASN A 1 192 ? 12.123 -9.393 -10.321 1.00 33.72 192 ASN A N 1
ATOM 1467 C CA . ASN A 1 192 ? 10.773 -9.578 -9.863 1.00 33.72 192 ASN A CA 1
ATOM 1468 C C . ASN A 1 192 ? 10.861 -9.864 -8.343 1.00 33.72 192 ASN A C 1
ATOM 1470 O O . ASN A 1 192 ? 10.499 -10.945 -7.891 1.00 33.72 192 ASN A O 1
ATOM 1474 N N . GLU A 1 193 ? 11.298 -8.896 -7.532 1.00 32.50 193 GLU A N 1
ATOM 1475 C CA . GLU A 1 193 ? 10.851 -8.559 -6.189 1.00 32.50 193 GLU A CA 1
ATOM 1476 C C . GLU A 1 193 ? 9.317 -8.502 -6.171 1.00 32.50 193 GLU A C 1
ATOM 1478 O O . GLU A 1 193 ? 8.694 -8.817 -5.160 1.00 32.50 193 GLU A O 1
ATOM 1483 N N . ALA A 1 194 ? 8.686 -8.296 -7.336 1.00 36.00 194 ALA A N 1
ATOM 1484 C CA . ALA A 1 194 ? 7.275 -8.570 -7.559 1.00 36.00 194 ALA A CA 1
ATOM 1485 C C . ALA A 1 194 ? 6.860 -10.062 -7.489 1.00 36.00 194 ALA A C 1
ATOM 1487 O O . ALA A 1 194 ? 5.665 -10.336 -7.445 1.00 36.00 194 ALA A O 1
ATOM 1488 N N . THR A 1 195 ? 7.778 -11.038 -7.449 1.00 36.62 195 THR A N 1
ATOM 1489 C CA . THR A 1 195 ? 7.442 -12.479 -7.343 1.00 36.62 195 THR A CA 1
ATOM 1490 C C . THR A 1 195 ? 8.065 -13.193 -6.141 1.00 36.62 195 THR A C 1
ATOM 1492 O O . THR A 1 195 ? 7.433 -14.100 -5.601 1.00 36.62 195 THR A O 1
ATOM 1495 N N . GLY A 1 196 ? 9.237 -12.772 -5.648 1.00 33.12 196 GLY A N 1
ATOM 1496 C CA . GLY A 1 196 ? 9.871 -13.390 -4.471 1.00 33.12 196 GLY A CA 1
ATOM 1497 C C . GLY A 1 196 ? 9.300 -12.922 -3.125 1.00 33.12 196 GLY A C 1
ATOM 1498 O O . GLY A 1 196 ? 8.954 -13.746 -2.277 1.00 33.12 196 GLY A O 1
ATOM 1499 N N . GLY A 1 197 ? 9.153 -11.604 -2.936 1.00 45.31 197 GLY A N 1
ATOM 1500 C CA . GLY A 1 197 ? 8.568 -11.012 -1.724 1.00 45.31 197 GLY A CA 1
ATOM 1501 C C . GLY A 1 197 ? 7.040 -11.097 -1.710 1.00 45.31 197 GLY A C 1
ATOM 1502 O O . GLY A 1 197 ? 6.431 -11.472 -0.706 1.00 45.31 197 GLY A O 1
ATOM 1503 N N . ASN A 1 198 ? 6.411 -10.860 -2.865 1.00 57.91 198 ASN A N 1
ATOM 1504 C CA . ASN A 1 198 ? 4.954 -10.843 -2.990 1.00 57.91 198 ASN A CA 1
ATOM 1505 C C . ASN A 1 198 ? 4.278 -12.178 -2.686 1.00 57.91 198 ASN A C 1
ATOM 1507 O O . ASN A 1 198 ? 3.146 -12.157 -2.208 1.00 57.91 198 ASN A O 1
ATOM 1511 N N . ILE A 1 199 ? 4.914 -13.336 -2.910 1.00 72.69 199 ILE A N 1
ATOM 1512 C CA . ILE A 1 199 ? 4.225 -14.613 -2.677 1.00 72.69 199 ILE A CA 1
ATOM 1513 C C . ILE A 1 199 ? 3.958 -14.852 -1.188 1.00 72.69 199 ILE A C 1
ATOM 1515 O O . ILE A 1 199 ? 2.856 -15.258 -0.825 1.00 72.69 199 ILE A O 1
ATOM 1519 N N . PHE A 1 200 ? 4.910 -14.524 -0.309 1.00 76.94 200 PHE A N 1
ATOM 1520 C CA . PHE A 1 200 ? 4.737 -14.679 1.137 1.00 76.94 200 PHE A CA 1
ATOM 1521 C C . PHE A 1 200 ? 3.664 -13.731 1.675 1.00 76.94 200 PHE A C 1
ATOM 1523 O O . PHE A 1 200 ? 2.787 -14.160 2.429 1.00 76.94 200 PHE A O 1
ATOM 1530 N N . TYR A 1 201 ? 3.677 -12.469 1.240 1.00 81.50 201 TYR A N 1
ATOM 1531 C CA . TYR A 1 201 ? 2.667 -11.486 1.634 1.00 81.50 201 TYR A CA 1
ATOM 1532 C C . TYR A 1 201 ? 1.285 -11.826 1.067 1.00 81.50 201 TYR A C 1
ATOM 1534 O O . TYR A 1 201 ? 0.284 -11.727 1.776 1.00 81.50 201 TYR A O 1
ATOM 1542 N N . THR A 1 202 ? 1.222 -12.318 -0.172 1.00 86.38 202 THR A N 1
ATOM 1543 C CA . THR A 1 202 ? -0.017 -12.788 -0.807 1.00 86.38 202 THR A CA 1
ATOM 1544 C C . THR A 1 202 ? -0.594 -13.991 -0.070 1.00 86.38 202 THR A C 1
ATOM 1546 O O . THR A 1 202 ? -1.784 -13.993 0.248 1.00 86.38 202 THR A O 1
ATOM 1549 N N . ILE A 1 203 ? 0.234 -14.976 0.292 1.00 88.94 203 ILE A N 1
ATOM 1550 C CA . ILE A 1 203 ? -0.182 -16.105 1.138 1.00 88.94 203 ILE A CA 1
ATOM 1551 C C . ILE A 1 203 ? -0.715 -15.589 2.481 1.00 88.94 203 ILE A C 1
ATOM 1553 O O . ILE A 1 203 ? -1.780 -16.026 2.918 1.00 88.94 203 ILE A O 1
ATOM 1557 N N . GLY A 1 204 ? -0.028 -14.635 3.118 1.00 90.38 204 GLY A N 1
ATOM 1558 C CA . GLY A 1 204 ? -0.480 -14.015 4.366 1.00 90.38 204 GLY A CA 1
ATOM 1559 C C . GLY A 1 204 ? -1.854 -13.344 4.239 1.00 90.38 204 GLY A C 1
ATOM 1560 O O . GLY A 1 204 ? -2.741 -13.598 5.057 1.00 90.38 204 GLY A O 1
ATOM 1561 N N . MET A 1 205 ? -2.076 -12.563 3.177 1.00 92.38 205 MET A N 1
ATOM 1562 C CA . MET A 1 205 ? -3.368 -11.921 2.903 1.00 92.38 205 MET A CA 1
ATOM 1563 C C . MET A 1 205 ? -4.480 -12.947 2.639 1.00 92.38 205 MET A C 1
ATOM 1565 O O . MET A 1 205 ? -5.574 -12.813 3.193 1.00 92.38 205 MET A O 1
ATOM 1569 N N . ILE A 1 206 ? -4.204 -14.002 1.860 1.00 93.69 206 ILE A N 1
ATOM 1570 C CA . ILE A 1 206 ? -5.150 -15.106 1.617 1.00 93.69 206 ILE A CA 1
ATOM 1571 C C . ILE A 1 206 ? -5.515 -15.789 2.936 1.00 93.69 206 ILE A C 1
ATOM 1573 O O . ILE A 1 206 ? -6.696 -16.015 3.205 1.00 93.69 206 ILE A O 1
ATOM 1577 N N . LEU A 1 207 ? -4.523 -16.076 3.784 1.00 94.88 207 LEU A N 1
ATOM 1578 C CA . LEU A 1 207 ? -4.749 -16.650 5.109 1.00 94.88 207 LEU A CA 1
ATOM 1579 C C . LEU A 1 207 ? -5.579 -15.719 5.998 1.00 94.88 207 LEU A C 1
ATOM 1581 O O . LEU A 1 207 ? -6.404 -16.212 6.758 1.00 94.88 207 LEU A O 1
ATOM 1585 N N . SER A 1 208 ? -5.411 -14.398 5.893 1.00 95.50 208 SER A N 1
ATOM 1586 C CA . SER A 1 208 ? -6.168 -13.400 6.661 1.00 95.50 208 SER A CA 1
ATOM 1587 C C . SER A 1 208 ? -7.652 -13.305 6.283 1.00 95.50 208 SER A C 1
ATOM 1589 O O . SER A 1 208 ? -8.480 -13.045 7.164 1.00 95.50 208 SER A O 1
ATOM 1591 N N . LEU A 1 209 ? -8.018 -13.512 5.012 1.00 96.31 209 LEU A N 1
ATOM 1592 C CA . LEU A 1 209 ? -9.392 -13.320 4.518 1.00 96.31 209 LEU A CA 1
ATOM 1593 C C . LEU A 1 209 ? -10.454 -14.149 5.279 1.00 96.31 209 LEU A C 1
ATOM 1595 O O . LEU A 1 209 ? -11.433 -13.554 5.741 1.00 96.31 209 LEU A O 1
ATOM 1599 N N . PRO A 1 210 ? -10.284 -15.469 5.514 1.00 96.31 210 PRO A N 1
ATOM 1600 C CA . PRO A 1 210 ? -11.222 -16.259 6.318 1.00 96.31 210 PRO A CA 1
ATOM 1601 C C . PRO A 1 210 ? -11.423 -15.729 7.744 1.00 96.31 210 PRO A C 1
ATOM 1603 O O . PRO A 1 210 ? -12.534 -15.789 8.279 1.00 96.31 210 PRO A O 1
ATOM 1606 N N . PHE A 1 211 ? -10.373 -15.192 8.373 1.00 95.81 211 PHE A N 1
ATOM 1607 C CA . PHE A 1 211 ? -10.443 -14.650 9.735 1.00 95.81 211 PHE A CA 1
ATOM 1608 C C . PHE A 1 211 ? -11.125 -13.279 9.779 1.00 95.81 211 PHE A C 1
ATOM 1610 O O . PHE A 1 211 ? -11.904 -13.015 10.703 1.00 95.81 211 PHE A O 1
ATOM 1617 N N . LEU A 1 212 ? -10.906 -12.432 8.766 1.00 94.81 212 LEU A N 1
ATOM 1618 C CA . LEU A 1 212 ? -11.663 -11.188 8.582 1.00 94.81 212 LEU A CA 1
ATOM 1619 C C . LEU A 1 212 ? -13.149 -11.498 8.381 1.00 94.81 212 LEU A C 1
ATOM 1621 O O . LEU A 1 212 ? -13.991 -10.977 9.117 1.00 94.81 212 LEU A O 1
ATOM 1625 N N . PHE A 1 213 ? -13.469 -12.420 7.472 1.00 95.81 213 PHE A N 1
ATOM 1626 C CA . PHE A 1 213 ? -14.843 -12.847 7.216 1.00 95.81 213 PHE A CA 1
ATOM 1627 C C . PHE A 1 213 ? -15.510 -13.427 8.471 1.00 95.81 213 PHE A C 1
ATOM 1629 O O . PHE A 1 213 ? -16.623 -13.039 8.830 1.00 95.81 213 PHE A O 1
ATOM 1636 N N . SER A 1 214 ? -14.805 -14.291 9.205 1.00 92.50 214 SER A N 1
ATOM 1637 C CA . SER A 1 214 ? -15.298 -14.858 10.465 1.00 92.50 214 SER A CA 1
ATOM 1638 C C . SER A 1 214 ? -15.545 -13.780 11.523 1.00 92.50 214 SER A C 1
ATOM 1640 O O . SER A 1 214 ? -16.569 -13.810 12.207 1.00 92.50 214 SER A O 1
ATOM 1642 N N . THR A 1 215 ? -14.647 -12.797 11.646 1.00 93.12 215 THR A N 1
ATOM 1643 C CA . THR A 1 215 ? -14.826 -11.658 12.562 1.00 93.12 215 THR A CA 1
ATOM 1644 C C . THR A 1 215 ? -16.074 -10.862 12.204 1.00 93.12 215 THR A C 1
ATOM 1646 O O . THR A 1 215 ? -16.899 -10.588 13.080 1.00 93.12 215 THR A O 1
ATOM 1649 N N . PHE A 1 216 ? -16.251 -10.543 10.921 1.00 95.38 216 PHE A N 1
ATOM 1650 C CA . PHE A 1 216 ? -17.439 -9.855 10.429 1.00 95.38 216 PHE A CA 1
ATOM 1651 C C . PHE A 1 216 ? -18.716 -10.642 10.755 1.00 95.38 216 PHE A C 1
ATOM 1653 O O . PHE A 1 216 ? -19.656 -10.086 11.327 1.00 95.38 216 PHE A O 1
ATOM 1660 N N . LEU A 1 217 ? -18.728 -11.948 10.474 1.00 92.81 217 LEU A N 1
ATOM 1661 C CA . LEU A 1 217 ? -19.883 -12.815 10.692 1.00 92.81 217 LEU A CA 1
ATOM 1662 C C . LEU A 1 217 ? -20.267 -12.913 12.175 1.00 92.81 217 LEU A C 1
ATOM 1664 O O . LEU A 1 217 ? -21.440 -12.763 12.522 1.00 92.81 217 LEU A O 1
ATOM 1668 N N . VAL A 1 218 ? -19.295 -13.112 13.071 1.00 90.56 218 VAL A N 1
ATOM 1669 C CA . VAL A 1 218 ? -19.542 -13.188 14.523 1.00 90.56 218 VAL A CA 1
ATOM 1670 C C . VAL A 1 218 ? -20.203 -11.907 15.035 1.00 90.56 218 VAL A C 1
ATOM 1672 O O . VAL A 1 218 ? -21.191 -11.969 15.774 1.00 90.56 218 VAL A O 1
ATOM 1675 N N . TYR A 1 219 ? -19.701 -10.744 14.619 1.00 89.81 219 TYR A N 1
ATOM 1676 C CA . TYR A 1 219 ? -20.264 -9.455 15.022 1.00 89.81 219 TYR A CA 1
ATOM 1677 C C . TYR A 1 219 ? -21.623 -9.170 14.362 1.00 89.81 219 TYR A C 1
ATOM 1679 O O . TYR A 1 219 ? -22.495 -8.581 15.003 1.00 89.81 219 TYR A O 1
ATOM 1687 N N . ALA A 1 220 ? -21.852 -9.645 13.135 1.00 90.50 220 ALA A N 1
ATOM 1688 C CA . ALA A 1 220 ? -23.130 -9.507 12.439 1.00 90.50 220 ALA A CA 1
ATOM 1689 C C . ALA A 1 220 ? -24.250 -10.374 13.051 1.00 90.50 220 ALA A C 1
ATOM 1691 O O . ALA A 1 220 ? -25.392 -9.919 13.178 1.00 90.50 220 ALA A O 1
ATOM 1692 N N . LEU A 1 221 ? -23.943 -11.615 13.448 1.00 88.12 221 LEU A N 1
ATOM 1693 C CA . LEU A 1 221 ? -24.934 -12.593 13.922 1.00 88.12 221 LEU A CA 1
ATOM 1694 C C . LEU A 1 221 ? -25.303 -12.435 15.407 1.00 88.12 221 LEU A C 1
ATOM 1696 O O . LEU A 1 221 ? -26.407 -12.808 15.837 1.00 88.12 221 LEU A O 1
ATOM 1700 N N . ILE A 1 222 ? -24.397 -11.905 16.229 1.00 85.75 222 ILE A N 1
ATOM 1701 C CA . ILE A 1 222 ? -24.633 -11.730 17.665 1.00 85.75 222 ILE A CA 1
ATOM 1702 C C . ILE A 1 222 ? -25.167 -10.319 17.909 1.00 85.75 222 ILE A C 1
ATOM 1704 O O . ILE A 1 222 ? -24.416 -9.349 17.921 1.00 85.75 222 ILE A O 1
ATOM 1708 N N . ARG A 1 223 ? -26.485 -10.199 18.141 1.00 81.56 223 ARG A N 1
ATOM 1709 C CA . ARG A 1 223 ? -27.152 -8.897 18.331 1.00 81.56 223 ARG A CA 1
ATOM 1710 C C . ARG A 1 223 ? -26.508 -8.065 19.445 1.00 81.56 223 ARG A C 1
ATOM 1712 O O . ARG A 1 223 ? -26.377 -6.860 19.265 1.00 81.56 223 ARG A O 1
ATOM 1719 N N . ASP A 1 224 ? -26.037 -8.715 20.510 1.00 77.50 224 ASP A N 1
ATOM 1720 C CA . ASP A 1 224 ? -25.382 -8.078 21.663 1.00 77.50 224 ASP A CA 1
ATOM 1721 C C . ASP A 1 224 ? -24.017 -7.450 21.334 1.00 77.50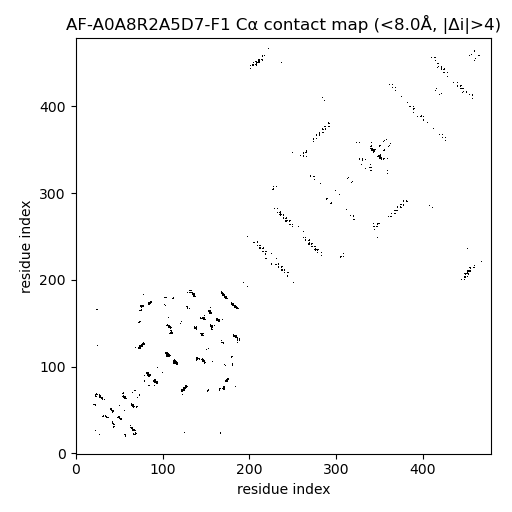 224 ASP A C 1
ATOM 1723 O O . ASP A 1 224 ? -23.536 -6.586 22.069 1.00 77.50 224 ASP A O 1
ATOM 1727 N N . LEU A 1 225 ? -23.384 -7.864 20.229 1.00 81.06 225 LEU A N 1
ATOM 1728 C CA . LEU A 1 225 ? -22.133 -7.280 19.743 1.00 81.06 225 LEU A CA 1
ATOM 1729 C C . LEU A 1 225 ? -22.364 -6.106 18.783 1.00 81.06 225 LEU A C 1
ATOM 1731 O O . LEU A 1 225 ? -21.436 -5.336 18.561 1.00 81.06 225 LEU A O 1
ATOM 1735 N N . ARG A 1 226 ? -23.585 -5.898 18.268 1.00 85.12 226 ARG A N 1
ATOM 1736 C CA . ARG A 1 226 ? -23.926 -4.836 17.294 1.00 85.12 226 ARG A CA 1
ATOM 1737 C C . ARG A 1 226 ? -24.181 -3.465 17.930 1.00 85.12 226 ARG A C 1
ATOM 1739 O O . ARG A 1 226 ? -25.050 -2.714 17.479 1.00 85.12 226 ARG A O 1
ATOM 1746 N N . ASN A 1 227 ? -23.437 -3.146 18.980 1.00 84.44 227 ASN A N 1
ATOM 1747 C CA . ASN A 1 227 ? -23.361 -1.787 19.511 1.00 84.44 227 ASN A CA 1
ATOM 1748 C C . ASN A 1 227 ? -22.547 -0.887 18.562 1.00 84.44 227 ASN A C 1
ATOM 1750 O O . ASN A 1 227 ? -22.001 -1.361 17.561 1.00 84.44 227 ASN A O 1
ATOM 1754 N N . LEU A 1 228 ? -22.468 0.409 18.870 1.00 86.44 228 LEU A N 1
ATOM 1755 C CA . LEU A 1 228 ? -21.719 1.392 18.074 1.00 86.44 228 LEU A CA 1
ATOM 1756 C C . LEU A 1 228 ? -20.302 0.908 17.717 1.00 86.44 228 LEU A C 1
ATOM 1758 O O . LEU A 1 228 ? -19.918 0.924 16.551 1.00 86.44 228 LEU A O 1
ATOM 1762 N N . HIS A 1 229 ? -19.571 0.390 18.706 1.00 84.44 229 HIS A N 1
ATOM 1763 C CA . HIS A 1 229 ? -18.227 -0.151 18.512 1.00 84.44 229 HIS A CA 1
ATOM 1764 C C . HIS A 1 229 ? -18.202 -1.343 17.549 1.00 84.44 229 HIS A C 1
ATOM 1766 O O . HIS A 1 229 ? -17.390 -1.368 16.626 1.00 84.44 229 HIS A O 1
ATOM 1772 N N . GLY A 1 230 ? -19.083 -2.326 17.746 1.00 88.62 230 GLY A N 1
ATOM 1773 C CA . GLY A 1 230 ? -19.126 -3.509 16.894 1.00 88.62 230 GLY A CA 1
ATOM 1774 C C . GLY A 1 230 ? -19.478 -3.182 15.448 1.00 88.62 230 GLY A C 1
ATOM 1775 O O . GLY A 1 230 ? -18.883 -3.757 14.544 1.00 88.62 230 GLY A O 1
ATOM 1776 N N . LYS A 1 231 ? -20.373 -2.215 15.216 1.00 91.88 231 LYS A N 1
ATOM 1777 C CA . LYS A 1 231 ? -20.688 -1.741 13.861 1.00 91.88 231 LYS A CA 1
ATOM 1778 C C . LYS A 1 231 ? -19.483 -1.070 13.196 1.00 91.88 231 LYS A C 1
ATOM 1780 O O . LYS A 1 231 ? -19.176 -1.402 12.057 1.00 91.88 231 LYS A O 1
ATOM 1785 N N . SER A 1 232 ? -18.763 -0.200 13.908 1.00 92.62 232 SER A N 1
ATOM 1786 C CA . SER A 1 232 ? -17.537 0.420 13.380 1.00 92.62 232 SER A CA 1
ATOM 1787 C C . SER A 1 232 ? -16.445 -0.614 13.080 1.00 92.62 232 SER A C 1
ATOM 1789 O O . SER A 1 232 ? -15.786 -0.526 12.046 1.00 92.62 232 SER A O 1
ATOM 1791 N N . LEU A 1 233 ? -16.288 -1.633 13.937 1.00 91.50 233 LEU A N 1
ATOM 1792 C CA . LEU A 1 233 ? -15.361 -2.742 13.692 1.00 91.50 233 LEU A CA 1
ATOM 1793 C C . LEU A 1 233 ? -15.765 -3.557 12.456 1.00 91.50 233 LEU A C 1
ATOM 1795 O O . LEU A 1 233 ? -14.900 -3.914 11.663 1.00 91.50 233 LEU A O 1
ATOM 1799 N N . MET A 1 234 ? -17.060 -3.830 12.267 1.00 95.06 234 MET A N 1
ATOM 1800 C CA . MET A 1 234 ? -17.555 -4.517 11.069 1.00 95.06 234 MET A CA 1
ATOM 1801 C C . MET A 1 234 ? -17.225 -3.735 9.797 1.00 95.06 234 MET A C 1
ATOM 1803 O O . MET A 1 234 ? -16.766 -4.340 8.833 1.00 95.06 234 MET A O 1
ATOM 1807 N N . CYS A 1 235 ? -17.415 -2.412 9.794 1.00 96.81 235 CYS A N 1
ATOM 1808 C CA . CYS A 1 235 ? -17.052 -1.572 8.653 1.00 96.81 235 CYS A CA 1
ATOM 1809 C C . CYS A 1 235 ? -15.541 -1.600 8.386 1.00 96.81 235 CYS A C 1
ATOM 1811 O O . CYS A 1 235 ? -15.139 -1.839 7.253 1.00 96.81 235 CYS A O 1
ATOM 1813 N N . HIS A 1 236 ? -14.717 -1.456 9.427 1.00 94.31 236 HIS A N 1
ATOM 1814 C CA . HIS A 1 236 ? -13.260 -1.551 9.322 1.00 94.31 236 HIS A CA 1
ATOM 1815 C C . HIS A 1 236 ? -12.799 -2.896 8.721 1.00 94.31 236 HIS A C 1
ATOM 1817 O O . HIS A 1 236 ? -12.049 -2.928 7.744 1.00 94.31 236 HIS A O 1
ATOM 1823 N N . VAL A 1 237 ? -13.297 -4.013 9.260 1.00 95.44 237 VAL A N 1
ATOM 1824 C CA . VAL A 1 237 ? -12.972 -5.369 8.785 1.00 95.44 237 VAL A CA 1
ATOM 1825 C C . VAL A 1 237 ? -13.467 -5.598 7.355 1.00 95.44 237 VAL A C 1
ATOM 1827 O O . VAL A 1 237 ? -12.745 -6.187 6.556 1.00 95.44 237 VAL A O 1
ATOM 1830 N N . ALA A 1 238 ? -14.659 -5.106 7.006 1.00 97.25 238 ALA A N 1
ATOM 1831 C CA . ALA A 1 238 ? -15.186 -5.208 5.647 1.00 97.25 238 ALA A CA 1
ATOM 1832 C C . ALA A 1 238 ? -14.319 -4.435 4.643 1.00 97.25 238 ALA A C 1
ATOM 1834 O O . ALA A 1 238 ? -14.002 -4.964 3.581 1.00 97.25 238 ALA A O 1
ATOM 1835 N N . THR A 1 239 ? -13.879 -3.222 4.991 1.00 97.19 239 THR A N 1
ATOM 1836 C CA . THR A 1 239 ? -12.989 -2.432 4.128 1.00 97.19 239 THR A CA 1
ATOM 1837 C C . THR A 1 239 ? -11.621 -3.094 3.950 1.00 97.19 239 THR A C 1
ATOM 1839 O O . THR A 1 239 ? -11.147 -3.181 2.824 1.00 97.19 239 THR A O 1
ATOM 1842 N N . LEU A 1 240 ? -11.030 -3.676 5.003 1.00 94.62 240 LEU A N 1
ATOM 1843 C CA . LEU A 1 240 ? -9.786 -4.451 4.874 1.00 94.62 240 LEU A CA 1
ATOM 1844 C C . LEU A 1 240 ? -9.955 -5.709 4.016 1.00 94.62 240 LEU A C 1
ATOM 1846 O O . LEU A 1 240 ? -9.057 -6.061 3.258 1.00 94.62 240 LEU A O 1
ATOM 1850 N N . MET A 1 241 ? -11.105 -6.380 4.103 1.00 96.75 241 MET 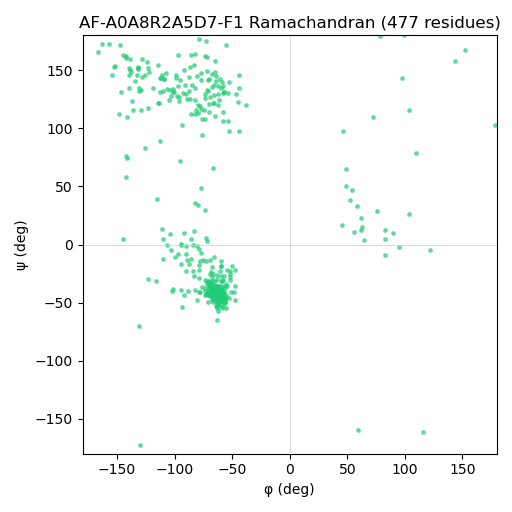A N 1
ATOM 1851 C CA . MET A 1 241 ? -11.401 -7.546 3.268 1.00 96.75 241 MET A CA 1
ATOM 1852 C C . MET A 1 241 ? -11.443 -7.170 1.780 1.00 96.75 241 MET A C 1
ATOM 1854 O O . MET A 1 241 ? -10.872 -7.883 0.956 1.00 96.75 241 MET A O 1
ATOM 1858 N N . VAL A 1 242 ? -12.059 -6.030 1.439 1.00 97.19 242 VAL A N 1
ATOM 1859 C CA . VAL A 1 242 ? -12.049 -5.486 0.068 1.00 97.19 242 VAL A CA 1
ATOM 1860 C C . VAL A 1 242 ? -10.628 -5.117 -0.361 1.00 97.19 242 VAL A C 1
ATOM 1862 O O . VAL A 1 242 ? -10.229 -5.471 -1.470 1.00 97.19 242 VAL A O 1
ATOM 1865 N N . ALA A 1 243 ? -9.847 -4.484 0.518 1.00 94.31 243 ALA A N 1
ATOM 1866 C CA . ALA A 1 243 ? -8.465 -4.103 0.236 1.00 94.31 243 ALA A CA 1
ATOM 1867 C C . ALA A 1 243 ? -7.590 -5.319 -0.100 1.00 94.31 243 ALA A C 1
ATOM 1869 O O . ALA A 1 243 ? -6.959 -5.356 -1.154 1.00 94.31 243 ALA A O 1
ATOM 1870 N N . TYR A 1 244 ? -7.609 -6.357 0.744 1.00 94.06 244 TYR A N 1
ATOM 1871 C CA . TYR A 1 244 ? -6.817 -7.572 0.520 1.00 94.06 244 TYR A CA 1
ATOM 1872 C C . TYR A 1 244 ? -7.284 -8.352 -0.697 1.00 94.06 244 TYR A C 1
ATOM 1874 O O . TYR A 1 244 ? -6.452 -8.824 -1.460 1.00 94.06 244 TYR A O 1
ATOM 1882 N N . THR A 1 245 ? -8.595 -8.449 -0.926 1.00 94.31 245 THR A N 1
ATOM 1883 C CA . THR A 1 245 ? -9.116 -9.109 -2.132 1.00 94.31 245 THR A CA 1
ATOM 1884 C C . THR A 1 245 ? -8.651 -8.381 -3.395 1.00 94.31 245 THR A C 1
ATOM 1886 O O . THR A 1 245 ? -8.223 -9.023 -4.353 1.00 94.31 245 THR A O 1
ATOM 1889 N N . SER A 1 246 ? -8.670 -7.045 -3.383 1.00 91.56 246 SER A N 1
ATOM 1890 C CA . SER A 1 246 ? -8.220 -6.228 -4.516 1.00 91.56 246 SER A CA 1
ATOM 1891 C C . SER A 1 246 ? -6.711 -6.369 -4.743 1.00 91.56 246 SER A C 1
ATOM 1893 O O . SER A 1 246 ? -6.299 -6.623 -5.870 1.00 91.56 246 SER A O 1
ATOM 1895 N N . LEU A 1 247 ? -5.894 -6.316 -3.682 1.00 88.44 247 LEU A N 1
ATOM 1896 C CA . LEU A 1 247 ? -4.444 -6.540 -3.768 1.00 88.44 247 LEU A CA 1
ATOM 1897 C C . LEU A 1 247 ? -4.095 -7.940 -4.280 1.00 88.44 247 LEU A C 1
ATOM 1899 O O . LEU A 1 247 ? -3.262 -8.074 -5.169 1.00 88.44 247 LEU A O 1
ATOM 1903 N N . ILE A 1 248 ? -4.748 -8.980 -3.759 1.00 88.94 248 ILE A N 1
ATOM 1904 C CA . ILE A 1 248 ? -4.573 -10.356 -4.240 1.00 88.94 248 ILE A CA 1
ATOM 1905 C C . ILE A 1 248 ? -4.910 -10.429 -5.735 1.00 88.94 248 ILE A C 1
ATOM 1907 O O . ILE A 1 248 ? -4.150 -11.000 -6.509 1.00 88.94 248 ILE A O 1
ATOM 1911 N N . THR A 1 249 ? -6.011 -9.805 -6.161 1.00 86.56 249 THR A N 1
ATOM 1912 C CA . THR A 1 249 ? -6.407 -9.783 -7.578 1.00 86.56 249 THR A CA 1
ATOM 1913 C C . THR A 1 249 ? -5.347 -9.100 -8.444 1.00 86.56 249 THR A C 1
ATOM 1915 O O . THR A 1 249 ? -4.991 -9.631 -9.490 1.00 86.56 249 THR A O 1
ATOM 1918 N N . VAL A 1 250 ? -4.777 -7.979 -7.991 1.00 81.62 250 VAL A N 1
ATOM 1919 C CA . VAL A 1 250 ? -3.667 -7.314 -8.693 1.00 81.62 250 VAL A CA 1
ATOM 1920 C C . VAL A 1 250 ? -2.470 -8.256 -8.863 1.00 81.62 250 VAL A C 1
ATOM 1922 O O . VAL A 1 250 ? -1.902 -8.310 -9.948 1.00 81.62 250 VAL A O 1
ATOM 1925 N N . GLN A 1 251 ? -2.123 -9.040 -7.839 1.00 77.62 251 GLN A N 1
ATOM 1926 C CA . GLN A 1 251 ? -0.965 -9.947 -7.863 1.00 77.62 251 GLN A CA 1
ATOM 1927 C C . GLN A 1 251 ? -1.129 -11.141 -8.815 1.00 77.62 251 GLN A C 1
ATOM 1929 O O . GLN A 1 251 ? -0.157 -11.583 -9.421 1.00 77.62 251 GLN A O 1
ATOM 1934 N N . PHE A 1 252 ? -2.344 -11.676 -8.965 1.00 74.88 252 PHE A N 1
ATOM 1935 C CA . PHE A 1 252 ? -2.579 -12.873 -9.783 1.00 74.88 252 PHE A CA 1
ATOM 1936 C C . PHE A 1 252 ? -2.830 -12.592 -11.271 1.00 74.88 252 PHE A C 1
ATOM 1938 O O . PHE A 1 252 ? -2.748 -13.521 -12.073 1.00 74.88 252 PHE A O 1
ATOM 1945 N N . VAL A 1 253 ? -3.154 -11.354 -11.658 1.00 65.62 253 VAL A N 1
ATOM 1946 C CA . VAL A 1 253 ? -3.660 -11.056 -13.015 1.00 65.62 253 VAL A CA 1
ATOM 1947 C C . VAL A 1 253 ? -2.645 -10.268 -13.868 1.00 65.62 253 VAL A C 1
ATOM 1949 O O . VAL A 1 253 ? -2.926 -9.962 -15.024 1.00 65.62 253 VAL A O 1
ATOM 1952 N N . THR A 1 254 ? -1.428 -10.030 -13.367 1.00 55.94 254 THR A N 1
ATOM 1953 C CA . THR A 1 254 ? -0.387 -9.135 -13.930 1.00 55.94 254 THR A CA 1
ATOM 1954 C C . THR A 1 254 ? -0.036 -9.296 -15.418 1.00 55.94 254 THR A C 1
ATOM 1956 O O . THR A 1 254 ? 0.464 -8.343 -15.997 1.00 55.94 254 THR A O 1
ATOM 1959 N N . ASN A 1 255 ? -0.360 -10.414 -16.078 1.00 47.97 255 ASN A N 1
ATOM 1960 C CA . ASN A 1 255 ? -0.054 -10.628 -17.503 1.00 47.97 255 ASN A CA 1
ATOM 1961 C C . ASN A 1 255 ? -1.269 -10.547 -18.451 1.00 47.97 255 ASN A C 1
ATOM 1963 O O . ASN A 1 255 ? -1.116 -10.763 -19.651 1.00 47.97 255 ASN A O 1
ATOM 1967 N N . THR A 1 256 ? -2.485 -10.301 -17.940 1.00 52.47 256 THR A N 1
ATOM 1968 C CA . THR A 1 256 ? -3.729 -10.365 -18.748 1.00 52.47 256 THR A CA 1
ATOM 1969 C C . THR A 1 256 ? -4.807 -9.338 -18.373 1.00 52.47 256 THR A C 1
ATOM 1971 O O . THR A 1 256 ? -5.911 -9.393 -18.917 1.00 52.47 256 THR A O 1
ATOM 1974 N N . VAL A 1 257 ? -4.536 -8.408 -17.448 1.00 57.75 257 VAL A N 1
ATOM 1975 C CA . VAL A 1 257 ? -5.542 -7.414 -17.037 1.00 57.75 257 VAL A CA 1
ATOM 1976 C C . VAL A 1 257 ? -5.781 -6.397 -18.156 1.00 57.75 257 VAL A C 1
ATOM 1978 O O . VAL A 1 257 ? -4.835 -5.813 -18.672 1.00 57.75 257 VAL A O 1
ATOM 1981 N N . ASN A 1 258 ? -7.049 -6.122 -18.470 1.00 72.94 258 ASN A N 1
ATOM 1982 C CA . ASN A 1 258 ? -7.418 -4.901 -19.189 1.00 72.94 258 ASN A CA 1
ATOM 1983 C C . ASN A 1 258 ? -6.960 -3.678 -18.369 1.00 72.94 258 ASN A C 1
ATOM 1985 O O . ASN A 1 258 ? -7.130 -3.666 -17.147 1.00 72.94 258 ASN A O 1
ATOM 1989 N N . GLU A 1 259 ? -6.434 -2.648 -19.024 1.00 78.19 259 GLU A N 1
ATOM 1990 C CA . GLU A 1 259 ? -5.979 -1.402 -18.390 1.00 78.19 259 GLU A CA 1
ATOM 1991 C C . GLU A 1 259 ? -7.064 -0.805 -17.473 1.00 78.19 259 GLU A C 1
ATOM 1993 O O . GLU A 1 259 ? -6.803 -0.454 -16.323 1.00 78.19 259 GLU A O 1
ATOM 1998 N N . GLU A 1 260 ? -8.324 -0.842 -17.912 1.00 84.31 260 GLU A N 1
ATOM 1999 C CA . GLU A 1 260 ? -9.480 -0.371 -17.136 1.00 84.31 260 GLU A CA 1
ATOM 2000 C C . GLU A 1 260 ? -9.663 -1.113 -15.800 1.00 84.31 260 GLU A C 1
ATOM 2002 O O . GLU A 1 260 ? -9.962 -0.510 -14.767 1.00 84.31 260 GLU A O 1
ATOM 2007 N N . TRP A 1 261 ? -9.460 -2.433 -15.794 1.00 84.75 261 TRP A N 1
ATOM 2008 C CA . TRP A 1 261 ? -9.576 -3.260 -14.588 1.00 84.75 261 TRP A CA 1
ATOM 2009 C C . TRP A 1 261 ? -8.429 -2.985 -13.611 1.00 84.75 261 TRP A C 1
ATOM 2011 O O . TRP A 1 261 ? -8.640 -2.977 -12.398 1.00 84.75 261 TRP A O 1
ATOM 2021 N N . CYS A 1 262 ? -7.232 -2.726 -14.134 1.00 84.38 262 CYS A N 1
ATOM 2022 C CA . CYS A 1 262 ? -6.059 -2.342 -13.354 1.00 84.38 262 CYS A CA 1
ATOM 2023 C C . CYS A 1 262 ? -6.283 -0.998 -12.639 1.00 84.38 262 CYS A C 1
ATOM 2025 O O . CYS A 1 262 ? -6.081 -0.895 -11.425 1.00 84.38 262 CYS A O 1
ATOM 2027 N N . VAL A 1 263 ? -6.803 -0.003 -13.364 1.00 87.75 263 VAL A N 1
ATOM 2028 C CA . VAL A 1 263 ? -7.172 1.315 -12.821 1.00 87.75 263 VAL A CA 1
ATOM 2029 C C . VAL A 1 263 ? -8.294 1.196 -11.784 1.00 87.75 263 VAL A C 1
ATOM 2031 O O . VAL A 1 263 ? -8.188 1.753 -10.688 1.00 87.75 263 VAL A O 1
ATOM 2034 N N . PHE A 1 264 ? -9.342 0.417 -12.071 1.00 91.69 264 PHE A N 1
ATOM 2035 C CA . PHE A 1 264 ? -10.427 0.164 -11.118 1.00 91.69 264 PHE A CA 1
ATOM 2036 C C . PHE A 1 264 ? -9.913 -0.449 -9.807 1.00 91.69 264 PHE A C 1
ATOM 2038 O O . PHE A 1 264 ? -10.279 0.009 -8.721 1.00 91.69 264 PHE A O 1
ATOM 2045 N N . LEU A 1 265 ? -9.044 -1.462 -9.894 1.00 89.88 265 LEU A N 1
ATOM 2046 C CA . LEU A 1 265 ? -8.452 -2.102 -8.720 1.00 89.88 265 LEU A CA 1
ATOM 2047 C C . LEU A 1 265 ? -7.576 -1.128 -7.924 1.00 89.88 265 LEU A C 1
ATOM 2049 O O . LEU A 1 265 ? -7.647 -1.144 -6.696 1.00 89.88 265 LEU A O 1
ATOM 2053 N N . ALA A 1 266 ? -6.816 -0.248 -8.581 1.00 89.44 266 ALA A N 1
ATOM 2054 C CA . ALA A 1 266 ? -6.019 0.773 -7.899 1.00 89.44 266 ALA A CA 1
ATOM 2055 C C . ALA A 1 266 ? -6.900 1.722 -7.062 1.00 89.44 266 ALA A C 1
ATOM 2057 O O . ALA A 1 266 ? -6.642 1.915 -5.868 1.00 89.44 266 ALA A O 1
ATOM 2058 N N . TYR A 1 267 ? -8.004 2.225 -7.631 1.00 94.56 267 TYR A N 1
ATOM 2059 C CA . TYR A 1 267 ? -8.982 3.022 -6.880 1.00 94.56 267 TYR A CA 1
ATOM 2060 C C . TYR A 1 267 ? -9.656 2.220 -5.760 1.00 94.56 267 TYR A C 1
ATOM 2062 O O . TYR A 1 267 ? -9.849 2.744 -4.660 1.00 94.56 267 TYR A O 1
ATOM 2070 N N . ALA A 1 268 ? -9.991 0.949 -6.002 1.00 95.12 268 ALA A N 1
ATOM 2071 C CA . ALA A 1 268 ? -10.588 0.081 -4.991 1.00 95.12 268 ALA A CA 1
ATOM 2072 C C . ALA A 1 268 ? -9.641 -0.139 -3.800 1.00 95.12 268 ALA A C 1
ATOM 2074 O O . ALA A 1 268 ? -10.073 -0.029 -2.648 1.00 95.12 268 ALA A O 1
ATOM 2075 N N . VAL A 1 269 ? -8.351 -0.385 -4.051 1.00 93.19 269 VAL A N 1
ATOM 2076 C CA . VAL A 1 269 ? -7.310 -0.510 -3.017 1.00 93.19 269 VAL A CA 1
ATOM 2077 C C . VAL A 1 269 ? -7.162 0.803 -2.247 1.00 93.19 269 VAL A C 1
ATOM 2079 O O . VAL A 1 269 ? -7.238 0.798 -1.016 1.00 93.19 269 VAL A O 1
ATOM 2082 N N . GLN A 1 270 ? -7.026 1.935 -2.945 1.00 95.38 270 GLN A N 1
ATOM 2083 C CA . GLN A 1 270 ? -6.890 3.248 -2.309 1.00 95.38 270 GLN A CA 1
ATOM 2084 C C . GLN A 1 270 ? -8.091 3.562 -1.401 1.00 95.38 270 GLN A C 1
ATOM 2086 O O . GLN A 1 270 ? -7.916 3.866 -0.217 1.00 95.38 270 GLN A O 1
ATOM 2091 N N . PHE A 1 271 ? -9.312 3.455 -1.936 1.00 97.69 271 PHE A N 1
ATOM 2092 C CA . PHE A 1 271 ? -10.550 3.748 -1.211 1.00 97.69 271 PHE A CA 1
ATOM 2093 C C . PHE A 1 271 ? -10.717 2.834 0.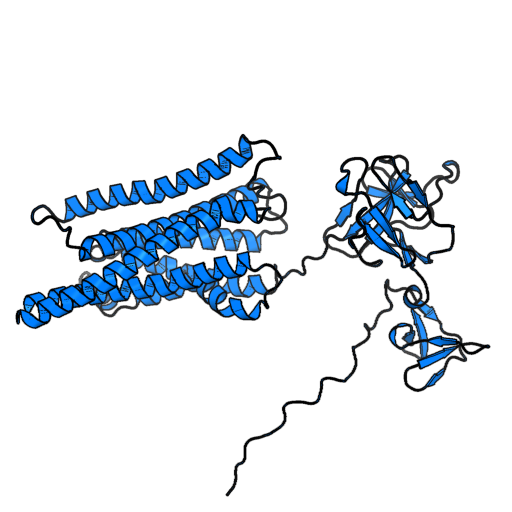005 1.00 97.69 271 PHE A C 1
ATOM 2095 O O . PHE A 1 271 ? -11.019 3.295 1.105 1.00 97.69 271 PHE A O 1
ATOM 2102 N N . SER A 1 272 ? -10.511 1.529 -0.169 1.00 97.50 272 SER A N 1
ATOM 2103 C CA . SER A 1 272 ? -10.734 0.551 0.897 1.00 97.50 272 SER A CA 1
ATOM 2104 C C . SER A 1 272 ? -9.738 0.691 2.052 1.00 97.50 272 SER A C 1
ATOM 2106 O O . SER A 1 272 ? -10.157 0.669 3.214 1.00 97.50 272 SER A O 1
ATOM 2108 N N . PHE A 1 273 ? -8.451 0.929 1.779 1.00 95.31 273 PHE A N 1
ATOM 2109 C CA . PHE A 1 273 ? -7.486 1.205 2.845 1.00 95.31 273 PHE A CA 1
ATOM 2110 C C . PHE A 1 273 ? -7.774 2.529 3.550 1.00 95.31 273 PHE A C 1
ATOM 2112 O O . PHE A 1 273 ? -7.851 2.533 4.781 1.00 95.31 273 PHE A O 1
ATOM 2119 N N . LEU A 1 274 ? -8.018 3.620 2.816 1.00 97.00 274 LEU A N 1
ATOM 2120 C CA . LEU A 1 274 ? -8.385 4.905 3.422 1.00 97.00 274 LEU A CA 1
ATOM 2121 C C . LEU A 1 274 ? -9.622 4.765 4.319 1.00 97.00 274 LEU A C 1
ATOM 2123 O O . LEU A 1 274 ? -9.585 5.182 5.480 1.00 97.00 274 LEU A O 1
ATOM 2127 N N . ALA A 1 275 ? -10.672 4.090 3.844 1.00 98.00 275 ALA A N 1
ATOM 2128 C CA . ALA A 1 275 ? -11.867 3.823 4.637 1.00 98.00 275 ALA A CA 1
ATOM 2129 C C . ALA A 1 275 ? -11.539 3.039 5.909 1.00 98.00 275 ALA A C 1
ATOM 2131 O O . ALA A 1 275 ? -12.022 3.389 6.989 1.00 98.00 275 ALA A O 1
ATOM 2132 N N . SER A 1 276 ? -10.677 2.023 5.817 1.00 95.25 276 SER A N 1
ATOM 2133 C CA . SER A 1 276 ? -10.261 1.248 6.987 1.00 95.25 276 SER A CA 1
ATOM 2134 C C . SER A 1 276 ? -9.591 2.123 8.055 1.00 95.25 276 SER A C 1
ATOM 2136 O O . SER A 1 276 ? -9.870 1.949 9.247 1.00 95.25 276 SER A O 1
ATOM 2138 N N . PHE A 1 277 ? -8.789 3.111 7.644 1.00 94.44 277 PHE A N 1
ATOM 2139 C CA . PHE A 1 277 ? -8.129 4.061 8.537 1.00 94.44 277 PHE A CA 1
ATOM 2140 C C . PHE A 1 277 ? -9.075 5.098 9.122 1.00 94.44 277 PHE A C 1
ATOM 2142 O O . PHE A 1 277 ? -8.977 5.396 10.315 1.00 94.44 277 PHE A O 1
ATOM 2149 N N . PHE A 1 278 ? -10.018 5.614 8.337 1.00 97.12 278 PHE A N 1
ATOM 2150 C CA . PHE A 1 278 ? -11.068 6.480 8.864 1.00 97.12 278 PHE A CA 1
ATOM 2151 C C . PHE A 1 278 ? -11.923 5.747 9.902 1.00 97.12 278 PHE A C 1
ATOM 2153 O O . PHE A 1 278 ? -12.205 6.295 10.969 1.00 97.12 278 PHE A O 1
ATOM 2160 N N . TRP A 1 279 ? -12.277 4.483 9.657 1.00 95.81 279 TRP A N 1
ATOM 2161 C CA . TRP A 1 279 ? -12.988 3.664 10.640 1.00 95.81 279 TRP A CA 1
ATOM 2162 C C . TRP A 1 279 ? -12.146 3.366 11.883 1.00 95.81 279 TRP A C 1
ATOM 2164 O O . TRP A 1 279 ? -12.678 3.377 12.997 1.00 95.81 279 TRP A O 1
ATOM 2174 N N . LEU A 1 280 ? -10.834 3.160 11.729 1.00 91.75 280 LEU A N 1
ATOM 2175 C CA . LEU A 1 280 ? -9.917 3.089 12.866 1.00 91.75 280 LEU A CA 1
ATOM 2176 C C . LEU A 1 280 ? -9.931 4.396 13.665 1.00 91.75 280 LEU A C 1
ATOM 2178 O O . LEU A 1 280 ? -10.044 4.353 14.891 1.00 91.75 280 LEU A O 1
ATOM 2182 N N . ASN A 1 281 ? -9.881 5.544 12.990 1.00 93.69 281 ASN A N 1
ATOM 2183 C CA . ASN A 1 281 ? -9.930 6.851 13.636 1.00 93.69 281 ASN A CA 1
ATOM 2184 C C . ASN A 1 281 ? -11.244 7.076 14.391 1.00 93.69 281 ASN A C 1
ATOM 2186 O O . ASN A 1 281 ? -11.206 7.447 15.561 1.00 93.69 281 ASN A O 1
ATOM 2190 N N . VAL A 1 282 ? -12.385 6.708 13.803 1.00 93.94 282 VAL A N 1
ATOM 2191 C CA . VAL A 1 28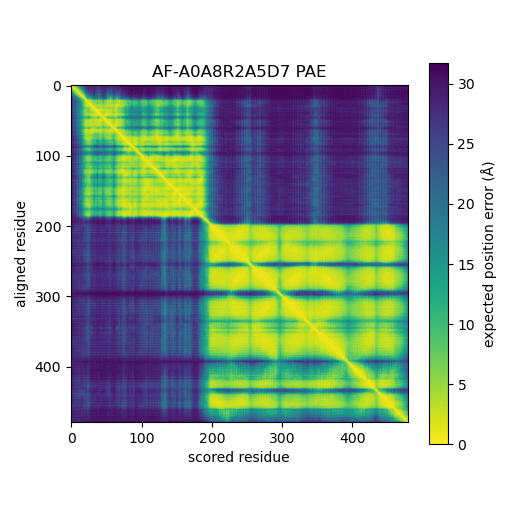2 ? -13.694 6.699 14.480 1.00 93.94 282 VAL A CA 1
ATOM 2192 C C . VAL A 1 282 ? -13.666 5.859 15.759 1.00 93.94 282 VAL A C 1
ATOM 2194 O O . VAL A 1 282 ? -14.168 6.296 16.795 1.00 93.94 282 VAL A O 1
ATOM 2197 N N . MET A 1 283 ? -13.083 4.657 15.716 1.00 89.06 283 MET A N 1
ATOM 2198 C CA . MET A 1 283 ? -12.979 3.794 16.899 1.00 89.06 283 MET A CA 1
ATOM 2199 C C . MET A 1 283 ? -12.106 4.421 17.998 1.00 89.06 283 MET A C 1
ATOM 2201 O O . MET A 1 283 ? -12.451 4.333 19.179 1.00 89.06 283 MET A O 1
ATOM 2205 N N . CYS A 1 284 ? -11.004 5.075 17.623 1.00 88.56 284 CYS A N 1
ATOM 2206 C CA . CYS A 1 284 ? -10.124 5.783 18.557 1.00 88.56 284 CYS A CA 1
ATOM 2207 C C . CYS A 1 284 ? -10.809 7.021 19.148 1.00 88.56 284 CYS A C 1
ATOM 2209 O O . CYS A 1 284 ? -10.719 7.267 20.351 1.00 88.56 284 CYS A O 1
ATOM 2211 N N . PHE A 1 285 ? -11.547 7.756 18.319 1.00 90.31 285 PHE A N 1
ATOM 2212 C CA . PHE A 1 285 ? -12.306 8.930 18.720 1.00 90.31 285 PHE A CA 1
ATOM 2213 C C . PHE A 1 285 ? -13.448 8.584 19.677 1.00 90.31 285 PHE A C 1
ATOM 2215 O O . PHE A 1 285 ? -13.569 9.224 20.717 1.00 90.31 285 PHE A O 1
ATOM 2222 N N . ASP A 1 286 ? -14.258 7.557 19.397 1.00 86.62 286 ASP A N 1
ATOM 2223 C CA . ASP A 1 286 ? -15.334 7.124 20.308 1.00 86.62 286 ASP A CA 1
ATOM 2224 C C . ASP A 1 286 ? -14.782 6.712 21.682 1.00 86.62 286 ASP A C 1
ATOM 2226 O O . ASP A 1 286 ? -15.358 7.022 22.735 1.00 86.62 286 ASP A O 1
ATOM 2230 N N . LEU A 1 287 ? -13.624 6.046 21.678 1.00 80.81 287 LEU A N 1
ATOM 2231 C CA . LEU A 1 287 ? -12.924 5.678 22.897 1.00 80.81 287 LEU A CA 1
ATOM 2232 C C . LEU A 1 287 ? -12.492 6.914 23.684 1.00 80.81 287 LEU A C 1
ATOM 2234 O O . LEU A 1 287 ? -12.841 7.035 24.862 1.00 80.81 287 LEU A O 1
ATOM 2238 N N . TRP A 1 288 ? -11.767 7.817 23.027 1.00 85.31 288 TRP A N 1
ATOM 2239 C CA . TRP A 1 288 ? -11.296 9.063 23.617 1.00 85.31 288 TRP A CA 1
ATOM 2240 C C . TRP A 1 288 ? -12.459 9.900 24.147 1.00 85.31 288 TRP A C 1
ATOM 2242 O O . TRP A 1 288 ? -12.446 10.305 25.308 1.00 85.31 288 TRP A O 1
ATOM 2252 N N . TRP A 1 289 ? -13.520 10.068 23.359 1.00 83.56 289 TRP A N 1
ATOM 2253 C CA . TRP A 1 289 ? -14.724 10.791 23.756 1.00 83.56 289 TRP A CA 1
ATOM 2254 C C . TRP A 1 289 ? -15.383 10.181 24.995 1.00 83.56 289 TRP A C 1
ATOM 2256 O O . TRP A 1 289 ? -15.81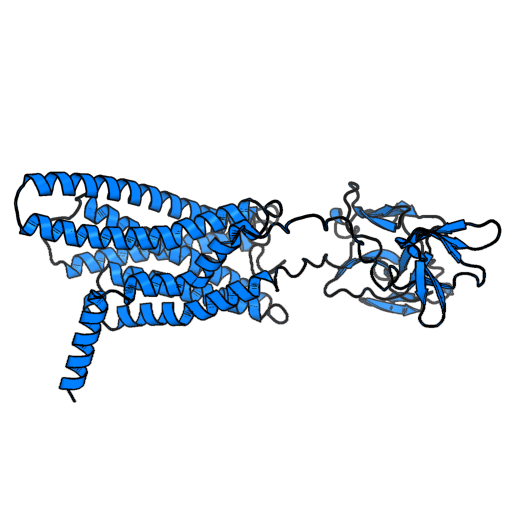2 10.904 25.896 1.00 83.56 289 TRP A O 1
ATOM 2266 N N . THR A 1 290 ? -15.457 8.847 25.067 1.00 76.19 290 THR A N 1
ATOM 2267 C CA . THR A 1 290 ? -16.040 8.169 26.232 1.00 76.19 290 THR A CA 1
ATOM 2268 C C . THR A 1 290 ? -15.247 8.448 27.511 1.00 76.19 290 THR A C 1
ATOM 2270 O O . THR A 1 290 ? -15.852 8.678 28.554 1.00 76.19 290 THR A O 1
ATOM 2273 N N . PHE A 1 291 ? -13.916 8.419 27.438 1.00 68.44 291 PHE A N 1
ATOM 2274 C CA . PHE A 1 291 ? -13.038 8.558 28.604 1.00 68.44 291 PHE A CA 1
ATOM 2275 C C . PHE A 1 291 ? -12.752 9.994 29.013 1.00 68.44 291 PHE A C 1
ATOM 2277 O O . PHE A 1 291 ? -12.444 10.248 30.171 1.00 68.44 291 PHE A O 1
ATOM 2284 N N . SER A 1 292 ? -12.885 10.938 28.087 1.00 71.75 292 SER A N 1
ATOM 2285 C CA . SER A 1 292 ? -12.735 12.364 28.373 1.00 71.75 292 SER A CA 1
ATOM 2286 C C . SER A 1 292 ? -13.915 12.938 29.182 1.00 71.75 292 SER A C 1
ATOM 2288 O O . SER A 1 292 ? -13.940 14.130 29.460 1.00 71.75 292 SER A O 1
ATOM 2290 N N . GLY A 1 293 ? -14.891 12.110 29.584 1.00 61.31 293 GLY A N 1
ATOM 2291 C CA . GLY A 1 293 ? -15.985 12.498 30.482 1.00 61.31 293 GLY A CA 1
ATOM 2292 C C . GLY A 1 293 ? -17.159 13.206 29.800 1.00 61.31 293 GLY A C 1
ATOM 2293 O O . GLY A 1 293 ? -18.116 13.579 30.471 1.00 61.31 293 GLY A O 1
ATOM 2294 N N . PHE A 1 294 ? -17.156 13.327 28.469 1.00 55.44 294 PHE A N 1
ATOM 2295 C CA . PHE A 1 294 ? -18.212 13.991 27.689 1.00 55.44 294 PHE A CA 1
ATOM 2296 C C . PHE A 1 294 ? -19.457 13.115 27.452 1.00 55.44 294 PHE A C 1
ATOM 2298 O O . PHE A 1 294 ? -20.092 13.180 26.393 1.00 55.44 294 PHE A O 1
ATOM 2305 N N . ARG A 1 295 ? -19.828 12.249 28.403 1.00 56.53 295 ARG A N 1
ATOM 2306 C CA . ARG A 1 295 ? -21.102 11.522 28.312 1.00 56.53 295 ARG A CA 1
ATOM 2307 C C . ARG A 1 295 ? -22.232 12.423 28.811 1.00 56.53 295 ARG A C 1
ATOM 2309 O O . ARG A 1 295 ? -22.259 12.713 30.004 1.00 56.53 295 ARG A O 1
ATOM 2316 N N . PRO A 1 296 ? -23.196 12.817 27.959 1.00 48.62 296 PRO A N 1
ATOM 2317 C CA . PRO A 1 296 ? -24.424 13.403 28.466 1.00 48.62 296 PRO A CA 1
ATOM 2318 C C . PRO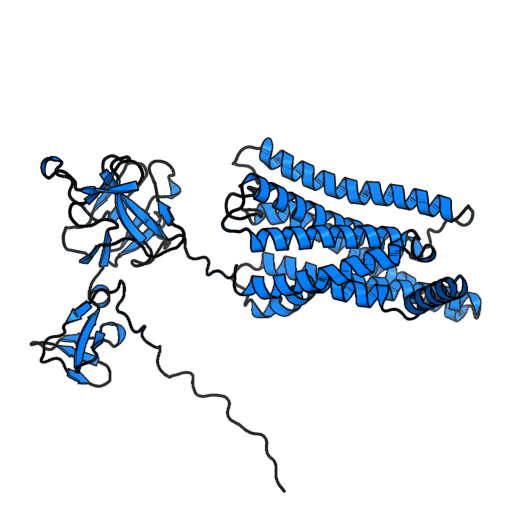 A 1 296 ? -25.136 12.352 29.322 1.00 48.62 296 PRO A C 1
ATOM 2320 O O . PRO A 1 296 ? -25.461 11.256 28.856 1.00 48.62 296 PRO A O 1
ATOM 2323 N N . LEU A 1 297 ? -25.341 12.670 30.599 1.00 44.16 297 LEU A N 1
ATOM 2324 C CA . LEU A 1 297 ? -26.297 11.946 31.419 1.00 44.16 297 LEU A CA 1
ATOM 2325 C C . LEU A 1 297 ? -27.693 12.299 30.893 1.00 44.16 297 LEU A C 1
ATOM 2327 O O . LEU A 1 297 ? -28.029 13.481 30.855 1.00 44.16 297 LEU A O 1
ATOM 2331 N N . ARG A 1 298 ? -28.492 11.263 30.574 1.00 46.25 298 ARG A N 1
ATOM 2332 C CA . ARG A 1 298 ? -29.956 11.258 30.319 1.00 46.25 298 ARG A CA 1
ATOM 2333 C C . ARG A 1 298 ? -30.378 11.167 28.834 1.00 46.25 298 ARG A C 1
ATOM 2335 O O . ARG A 1 298 ? -30.139 12.069 28.044 1.00 46.25 298 ARG A O 1
ATOM 2342 N N . GLY A 1 299 ? -31.052 10.060 28.482 1.00 58.25 299 GLY A N 1
ATOM 2343 C CA . GLY A 1 299 ? -31.654 9.785 27.164 1.00 58.25 299 GLY A CA 1
ATOM 2344 C C . GLY A 1 299 ? -31.749 8.282 26.835 1.00 58.25 299 GLY A C 1
ATOM 2345 O O . GLY A 1 299 ? -31.140 7.461 27.521 1.00 58.25 299 GLY A O 1
ATOM 2346 N N . ASN A 1 300 ? -32.501 7.907 25.788 1.00 68.69 300 ASN A N 1
ATOM 2347 C CA . ASN A 1 300 ? -32.553 6.524 25.292 1.00 68.69 300 ASN A CA 1
ATOM 2348 C C . ASN A 1 300 ? -31.216 6.146 24.618 1.00 68.69 300 ASN A C 1
ATOM 2350 O O . ASN A 1 300 ? -30.850 6.701 23.580 1.00 68.69 300 ASN A O 1
ATOM 2354 N N . ILE A 1 301 ? -30.481 5.199 25.210 1.00 71.12 301 ILE A N 1
ATOM 2355 C CA . ILE A 1 301 ? -29.106 4.834 24.819 1.00 71.12 301 ILE A CA 1
ATOM 2356 C C . ILE A 1 301 ? -29.031 4.368 23.355 1.00 71.12 301 ILE A C 1
ATOM 2358 O O . ILE A 1 301 ? -28.118 4.766 22.635 1.00 71.12 301 ILE A O 1
ATOM 2362 N N . GLN A 1 302 ? -30.004 3.574 22.892 1.00 71.38 302 GLN A N 1
ATOM 2363 C CA . GLN A 1 302 ? -30.009 3.029 21.527 1.00 71.38 302 GLN A CA 1
ATOM 2364 C C . GLN A 1 302 ? -30.151 4.106 20.447 1.00 71.38 302 GLN A C 1
ATOM 2366 O O . GLN A 1 302 ? -29.471 4.047 19.424 1.00 71.38 302 GLN A O 1
ATOM 2371 N N . GLU A 1 303 ? -31.016 5.096 20.668 1.00 75.62 303 GLU A N 1
ATOM 2372 C CA . GLU A 1 303 ? -31.244 6.174 19.703 1.00 75.62 303 GLU A CA 1
ATOM 2373 C C . GLU A 1 303 ? -30.003 7.067 19.576 1.00 75.62 303 GLU A C 1
ATOM 2375 O O . GLU A 1 303 ? -29.598 7.447 18.476 1.00 75.62 303 GLU A O 1
ATOM 2380 N N . HIS A 1 304 ? -29.346 7.345 20.702 1.00 80.31 304 HIS A N 1
ATOM 2381 C CA . HIS A 1 304 ? -28.105 8.107 20.731 1.00 80.31 304 HIS A CA 1
ATOM 2382 C C . HIS A 1 304 ? -26.946 7.360 20.046 1.00 80.31 304 HIS A C 1
ATOM 2384 O O . HIS A 1 304 ? -26.199 7.966 19.277 1.00 80.31 304 HIS A O 1
ATOM 2390 N N . GLU A 1 305 ? -26.817 6.043 20.251 1.00 83.19 305 GLU A N 1
ATOM 2391 C CA . GLU A 1 305 ? -25.835 5.224 19.526 1.00 83.19 305 GLU A CA 1
ATOM 2392 C C . GLU A 1 305 ? -26.109 5.177 18.016 1.00 83.19 305 GLU A C 1
ATOM 2394 O O . GLU A 1 305 ? -25.169 5.240 17.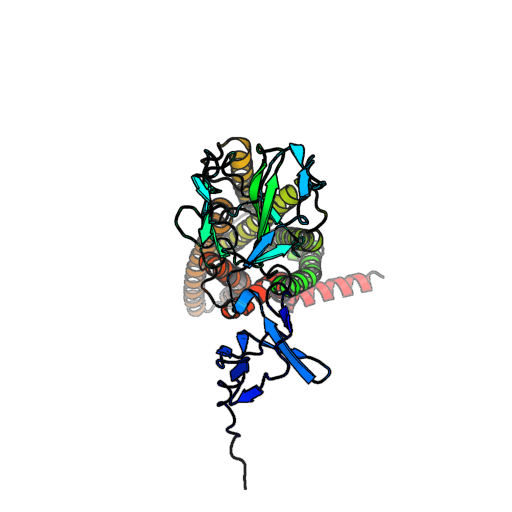223 1.00 83.19 305 GLU A O 1
ATOM 2399 N N . ALA A 1 306 ? -27.377 5.111 17.598 1.00 84.94 306 ALA A N 1
ATOM 2400 C CA . ALA A 1 306 ? -27.741 5.125 16.183 1.00 84.94 306 ALA A CA 1
ATOM 2401 C C . ALA A 1 306 ? -27.388 6.463 15.510 1.00 84.94 306 ALA A C 1
ATOM 2403 O O . ALA A 1 306 ? -26.752 6.463 14.456 1.00 84.94 306 ALA A O 1
ATOM 2404 N N . LYS A 1 307 ? -27.722 7.598 16.142 1.00 87.56 307 LYS A N 1
ATOM 2405 C CA . LYS A 1 307 ? -27.358 8.937 15.639 1.00 87.56 307 LYS A CA 1
ATOM 2406 C C . LYS A 1 307 ? -25.842 9.113 15.545 1.00 87.56 307 LYS A C 1
ATOM 2408 O O . LYS A 1 307 ? -25.344 9.583 14.524 1.00 87.56 307 LYS A O 1
ATOM 2413 N N . LYS A 1 308 ? -25.097 8.667 16.564 1.00 89.62 308 LYS A N 1
ATOM 2414 C CA . LYS A 1 308 ? -23.626 8.667 16.537 1.00 89.62 308 LYS A CA 1
ATOM 2415 C C . LYS A 1 308 ? -23.065 7.842 15.387 1.00 89.62 308 LYS A C 1
ATOM 2417 O O . LYS A 1 308 ? -22.177 8.318 14.691 1.00 89.62 308 LYS A O 1
ATOM 2422 N N . PHE A 1 309 ? -23.599 6.642 15.156 1.00 91.94 309 PHE A N 1
ATOM 2423 C CA . PHE A 1 309 ? -23.146 5.794 14.055 1.00 91.94 309 PHE A CA 1
ATOM 2424 C C . PHE A 1 309 ? -23.355 6.455 12.688 1.00 91.94 309 PHE A C 1
ATOM 2426 O O . PHE A 1 309 ? -22.480 6.355 11.833 1.00 91.94 309 PHE A O 1
ATOM 2433 N N . ILE A 1 310 ? -24.474 7.160 12.486 1.00 94.19 310 ILE A N 1
ATOM 2434 C CA . ILE A 1 310 ? -24.733 7.906 11.244 1.00 94.19 310 ILE A CA 1
ATOM 2435 C C . ILE A 1 310 ? -23.688 9.011 11.056 1.00 94.19 310 ILE A C 1
ATOM 2437 O O . ILE A 1 310 ? -23.079 9.089 9.994 1.00 94.19 310 ILE A O 1
ATOM 2441 N N . ILE A 1 311 ? -23.421 9.813 12.092 1.00 94.56 311 ILE A N 1
ATOM 2442 C CA . ILE A 1 311 ? -22.406 10.881 12.036 1.00 94.56 311 ILE A CA 1
ATOM 2443 C C . ILE A 1 311 ? -21.021 10.297 11.729 1.00 94.56 311 ILE A C 1
ATOM 2445 O O . ILE A 1 311 ? -20.317 10.793 10.852 1.00 94.56 311 ILE A O 1
ATOM 2449 N N . TYR A 1 312 ? -20.646 9.210 12.404 1.00 95.38 312 TYR A N 1
ATOM 2450 C CA . TYR A 1 312 ? -19.380 8.519 12.163 1.00 95.38 312 TYR A CA 1
ATOM 2451 C C . TYR A 1 312 ? -19.290 7.926 10.756 1.00 95.38 312 TYR A C 1
ATOM 2453 O O . TYR A 1 312 ? -18.225 7.973 10.149 1.00 95.38 312 TYR A O 1
ATOM 2461 N N . SER A 1 313 ? -20.402 7.426 10.217 1.00 96.06 313 SER A N 1
ATOM 2462 C CA . SER A 1 313 ? -20.469 6.921 8.844 1.00 96.06 313 SER A CA 1
ATOM 2463 C C . SER A 1 313 ? -20.285 8.046 7.827 1.00 96.06 313 SER A C 1
ATOM 2465 O O . SER A 1 313 ? -19.516 7.880 6.887 1.00 96.06 313 SER A O 1
ATOM 2467 N N . ILE A 1 314 ? -20.940 9.197 8.025 1.00 97.38 314 ILE A N 1
ATOM 2468 C CA . ILE A 1 314 ? -20.772 10.379 7.164 1.00 97.38 314 ILE A CA 1
ATOM 2469 C C . ILE A 1 314 ? -19.313 10.838 7.181 1.00 97.38 314 ILE A C 1
ATOM 2471 O O . ILE A 1 314 ? -18.743 11.084 6.124 1.00 97.38 314 ILE A O 1
ATOM 2475 N N . TYR A 1 315 ? -18.692 10.899 8.361 1.00 97.56 315 TYR A N 1
ATOM 2476 C CA . TYR A 1 315 ? -17.281 11.254 8.491 1.00 97.56 315 TYR A CA 1
ATOM 2477 C C . TYR A 1 315 ? -16.360 10.256 7.774 1.00 97.56 315 TYR A C 1
ATOM 2479 O O . TYR A 1 315 ? -15.546 10.663 6.949 1.00 97.56 315 TYR A O 1
ATOM 2487 N N . ALA A 1 316 ? -16.494 8.956 8.055 1.00 97.38 316 ALA A N 1
ATOM 2488 C CA . ALA A 1 316 ? -15.559 7.960 7.544 1.00 97.38 316 ALA A CA 1
ATOM 2489 C C . ALA A 1 316 ? -15.708 7.727 6.036 1.00 97.38 316 ALA A C 1
ATOM 2491 O O . ALA A 1 316 ? -14.724 7.787 5.296 1.00 97.38 316 ALA A O 1
ATOM 2492 N N . TRP A 1 317 ? -16.935 7.507 5.560 1.00 98.00 317 TRP A N 1
ATOM 2493 C CA . TRP A 1 317 ? -17.189 7.316 4.132 1.00 98.00 317 TRP A CA 1
ATOM 2494 C C . TRP A 1 317 ? -17.015 8.609 3.347 1.00 98.00 317 TRP A C 1
ATOM 2496 O O . TRP A 1 317 ? -16.426 8.578 2.272 1.00 98.00 317 TRP A O 1
ATOM 2506 N N . GLY A 1 318 ? -17.477 9.740 3.887 1.00 97.62 318 GLY A N 1
ATOM 2507 C CA . GLY A 1 318 ? -17.337 11.043 3.243 1.00 97.62 318 GLY A CA 1
ATOM 2508 C C . GLY A 1 318 ? -15.879 11.474 3.123 1.00 97.62 318 GLY A C 1
ATOM 2509 O O . GLY A 1 318 ? -15.466 11.885 2.046 1.00 97.62 318 GLY A O 1
ATOM 2510 N N . GLY A 1 319 ? -15.079 11.317 4.183 1.00 97.50 319 GLY A N 1
ATOM 2511 C CA . GLY A 1 319 ? -13.644 11.616 4.150 1.00 97.50 319 GLY A CA 1
ATOM 2512 C C . GLY A 1 319 ? -12.885 10.745 3.148 1.00 97.50 319 GLY A C 1
ATOM 2513 O O . GLY A 1 319 ? -12.072 11.253 2.379 1.00 97.50 319 GLY A O 1
ATOM 2514 N N . THR A 1 320 ? -13.211 9.450 3.096 1.00 97.88 320 THR A N 1
ATOM 2515 C CA . THR A 1 320 ? -12.640 8.527 2.103 1.00 97.88 320 THR A CA 1
ATOM 2516 C C . THR A 1 320 ? -13.026 8.931 0.683 1.00 97.88 320 THR A C 1
ATOM 2518 O O . THR A 1 320 ? -12.156 9.121 -0.163 1.00 97.88 320 THR A O 1
ATOM 2521 N N . ALA A 1 321 ? -14.325 9.103 0.427 1.00 97.81 321 ALA A N 1
ATOM 2522 C CA . ALA A 1 321 ? -14.844 9.455 -0.887 1.00 97.81 321 ALA A CA 1
ATOM 2523 C C . ALA A 1 321 ? -14.287 10.795 -1.370 1.00 97.81 321 ALA A C 1
ATOM 2525 O O . ALA A 1 321 ? -13.928 10.905 -2.534 1.00 97.81 321 ALA A O 1
ATOM 2526 N N . LEU A 1 322 ? -14.154 11.789 -0.487 1.00 97.62 322 LEU A N 1
ATOM 2527 C CA . LEU A 1 322 ? -13.572 13.085 -0.824 1.00 97.62 322 LEU A CA 1
ATOM 2528 C C . LEU A 1 322 ? -12.143 12.936 -1.359 1.00 97.62 322 LEU A C 1
ATOM 2530 O O . LEU A 1 322 ? -11.833 13.485 -2.413 1.00 97.62 322 LEU A O 1
ATOM 2534 N N . ILE A 1 323 ? -11.287 12.173 -0.674 1.00 97.25 323 ILE A N 1
ATOM 2535 C CA . ILE A 1 323 ? -9.900 11.957 -1.115 1.00 97.25 323 ILE A CA 1
ATOM 2536 C C . ILE A 1 323 ? -9.868 11.189 -2.440 1.00 97.25 323 ILE A C 1
ATOM 2538 O O . ILE A 1 323 ? -9.132 11.571 -3.351 1.00 97.25 323 ILE A O 1
ATOM 2542 N N . THR A 1 324 ? -10.686 10.145 -2.588 1.00 95.81 324 THR A N 1
ATOM 2543 C CA . THR A 1 324 ? -10.764 9.375 -3.839 1.00 95.81 324 THR A CA 1
ATOM 2544 C C . THR A 1 324 ? -11.296 10.218 -5.002 1.00 95.81 324 THR A C 1
ATOM 2546 O O . THR A 1 324 ? -10.743 10.147 -6.093 1.00 95.81 324 THR A O 1
ATOM 2549 N N . ILE A 1 325 ? -12.299 11.073 -4.782 1.00 95.94 325 ILE A N 1
ATOM 2550 C CA . ILE A 1 325 ? -12.826 12.001 -5.796 1.00 95.94 325 ILE A CA 1
ATOM 2551 C C . ILE A 1 325 ? -11.767 13.029 -6.192 1.00 95.94 325 ILE A C 1
ATOM 2553 O O . ILE A 1 325 ? -11.627 13.313 -7.376 1.00 95.94 325 ILE A O 1
ATOM 2557 N N . ILE A 1 326 ? -10.997 13.562 -5.236 1.00 95.00 326 ILE A N 1
ATOM 2558 C CA . ILE A 1 326 ? -9.866 14.451 -5.543 1.00 95.00 326 ILE A CA 1
ATOM 2559 C C . ILE A 1 326 ? -8.832 13.711 -6.397 1.00 95.00 326 ILE A C 1
ATOM 2561 O O . ILE A 1 326 ? -8.380 14.259 -7.392 1.00 95.00 326 ILE A O 1
ATOM 2565 N N . THR A 1 327 ? -8.510 12.464 -6.044 1.00 93.62 327 THR A N 1
ATOM 2566 C CA . THR A 1 327 ? -7.562 11.617 -6.791 1.00 93.62 327 THR A CA 1
ATOM 2567 C C . THR A 1 327 ? -8.049 11.345 -8.218 1.00 93.62 327 THR A C 1
ATOM 2569 O O . THR A 1 327 ? -7.274 11.389 -9.162 1.00 93.62 327 THR A O 1
ATOM 2572 N N . TYR A 1 328 ? -9.342 11.087 -8.404 1.00 93.06 328 TYR A N 1
ATOM 2573 C CA . TYR A 1 328 ? -9.937 10.923 -9.731 1.00 93.06 328 TYR A CA 1
ATOM 2574 C C . TYR A 1 328 ? -9.963 12.239 -10.520 1.00 93.06 328 TYR A C 1
ATOM 2576 O O . TYR A 1 328 ? -9.611 12.283 -11.693 1.00 93.06 328 TYR A O 1
ATOM 2584 N N . GLY A 1 329 ? -10.347 13.341 -9.873 1.00 90.62 329 GLY A N 1
ATOM 2585 C CA . GLY A 1 329 ? -10.420 14.646 -10.520 1.00 90.62 329 GLY A CA 1
ATOM 2586 C C . GLY A 1 329 ? -9.054 15.186 -10.943 1.00 90.62 329 GLY A C 1
ATOM 2587 O O . GLY A 1 329 ? -8.965 15.891 -11.945 1.00 90.62 329 GLY A O 1
ATOM 2588 N N . THR A 1 330 ? -7.985 14.855 -10.215 1.00 89.19 330 THR A N 1
ATOM 2589 C CA . THR A 1 330 ? -6.624 15.244 -10.603 1.00 89.19 330 THR A CA 1
ATOM 2590 C C . THR A 1 330 ? -6.132 14.468 -11.820 1.00 89.19 330 THR A C 1
ATOM 2592 O O . THR A 1 330 ? -5.405 15.033 -12.628 1.00 89.19 330 THR A O 1
ATOM 2595 N N . GLU A 1 331 ? -6.567 13.222 -11.989 1.00 85.56 331 GLU A N 1
ATOM 2596 C CA . GLU A 1 331 ? -6.302 12.424 -13.188 1.00 85.56 331 GLU A CA 1
ATOM 2597 C C . GLU A 1 331 ? -7.040 12.995 -14.415 1.00 85.56 331 GLU A C 1
ATOM 2599 O O . GLU A 1 331 ? -6.436 13.215 -15.461 1.00 85.56 331 GLU A O 1
ATOM 2604 N N . GLU A 1 332 ? -8.329 13.311 -14.280 1.00 87.81 332 GLU A N 1
ATOM 2605 C CA . GLU A 1 332 ? -9.165 13.717 -15.421 1.00 87.81 332 GLU A CA 1
ATOM 2606 C C . GLU A 1 332 ? -8.946 15.179 -15.853 1.00 87.81 332 GLU A C 1
ATOM 2608 O O . GLU A 1 332 ? -8.919 15.489 -17.043 1.00 87.81 332 GLU A O 1
ATOM 2613 N N . TYR A 1 333 ? -8.801 16.103 -14.896 1.00 87.25 333 TYR A N 1
ATOM 2614 C CA . TYR A 1 333 ? -8.932 17.541 -15.175 1.00 87.25 333 TYR A CA 1
ATOM 2615 C C . TYR A 1 333 ? -7.627 18.339 -15.097 1.00 87.25 333 TYR A C 1
ATOM 2617 O O . TYR A 1 333 ? -7.613 19.503 -15.507 1.00 87.25 333 TYR A O 1
ATOM 2625 N N . LEU A 1 334 ? -6.540 17.777 -14.557 1.00 85.44 334 LEU A N 1
ATOM 2626 C CA . LEU A 1 334 ? -5.268 18.497 -14.436 1.00 85.44 334 LEU A CA 1
ATOM 2627 C C . LEU A 1 334 ? -4.284 18.131 -15.560 1.00 85.44 334 LEU A C 1
ATOM 2629 O O . LEU A 1 334 ? -4.228 16.979 -16.005 1.00 85.44 334 LEU A O 1
ATOM 2633 N N . PRO A 1 335 ? -3.465 19.103 -16.011 1.00 81.56 335 PRO A N 1
ATOM 2634 C CA . PRO A 1 335 ? -2.448 18.862 -17.028 1.00 81.56 335 PRO A CA 1
ATOM 2635 C C . PRO A 1 335 ? -1.369 17.896 -16.522 1.00 81.56 335 PRO A C 1
ATOM 2637 O O . PRO A 1 335 ? -1.121 17.807 -15.322 1.00 81.56 335 PRO A O 1
ATOM 2640 N N . ALA A 1 336 ? -0.651 17.248 -17.444 1.00 74.00 336 ALA A N 1
ATOM 2641 C CA . ALA A 1 336 ? 0.441 16.313 -17.134 1.00 74.00 336 ALA A CA 1
ATOM 2642 C C . ALA A 1 336 ? 1.607 16.932 -16.329 1.00 74.00 336 ALA A C 1
ATOM 2644 O O . ALA A 1 336 ? 2.431 16.217 -15.774 1.00 74.00 336 ALA A O 1
ATOM 2645 N N . SER A 1 337 ? 1.685 18.265 -16.242 1.00 74.06 337 SER A N 1
ATOM 2646 C CA . SER A 1 337 ? 2.635 18.971 -15.373 1.00 74.06 337 SER A CA 1
ATOM 2647 C C . SER A 1 337 ? 2.244 18.950 -13.888 1.00 74.06 337 SER A C 1
ATOM 2649 O O . SER A 1 337 ? 3.042 19.354 -13.043 1.00 74.06 337 SER A O 1
ATOM 2651 N N . ALA A 1 338 ? 1.008 18.564 -13.562 1.00 80.00 338 ALA A N 1
ATOM 2652 C CA . ALA A 1 338 ? 0.533 18.400 -12.194 1.00 80.00 338 ALA A CA 1
ATOM 2653 C C . ALA A 1 338 ? 0.873 17.002 -11.651 1.00 80.00 338 ALA A C 1
ATOM 2655 O O . ALA A 1 338 ? 1.168 16.075 -12.398 1.00 80.00 338 ALA A O 1
ATOM 2656 N N . ILE A 1 339 ? 0.807 16.837 -10.327 1.00 83.12 339 ILE A N 1
ATOM 2657 C CA . ILE A 1 339 ? 1.054 15.546 -9.672 1.00 83.12 339 ILE A CA 1
ATOM 2658 C C . ILE A 1 339 ? -0.182 14.660 -9.863 1.00 83.12 339 ILE A C 1
ATOM 2660 O O . ILE A 1 339 ? -1.143 14.752 -9.087 1.00 83.12 339 ILE A O 1
ATOM 2664 N N . ARG A 1 340 ? -0.151 13.824 -10.900 1.00 83.19 340 ARG A N 1
ATOM 2665 C CA . ARG A 1 340 ? -1.209 12.866 -11.232 1.00 83.19 340 ARG A CA 1
ATOM 2666 C C . ARG A 1 340 ? -0.958 11.491 -10.596 1.00 83.19 340 ARG A C 1
ATOM 2668 O O . ARG A 1 340 ? 0.194 11.145 -10.323 1.00 83.19 340 ARG A O 1
ATOM 2675 N N . PRO A 1 341 ? -2.023 10.736 -10.282 1.00 83.50 341 PRO A N 1
ATOM 2676 C CA . PRO A 1 341 ? -1.914 9.345 -9.847 1.00 83.50 341 PRO A CA 1
ATOM 2677 C C . PRO A 1 341 ? -1.276 8.422 -10.888 1.00 83.50 341 PRO A C 1
ATOM 2679 O O . PRO A 1 341 ? -0.464 7.572 -10.501 1.00 83.50 341 PRO A O 1
ATOM 2682 N N . ASP A 1 342 ? -1.623 8.609 -12.168 1.00 83.44 342 ASP A N 1
ATOM 2683 C CA . ASP A 1 342 ? -1.075 7.867 -13.309 1.00 83.44 342 ASP A CA 1
ATOM 2684 C C . ASP A 1 342 ? -1.204 6.337 -13.131 1.00 83.44 342 ASP A C 1
ATOM 2686 O O . ASP A 1 342 ? -0.253 5.565 -13.303 1.00 83.44 342 ASP A O 1
ATOM 2690 N N . PHE A 1 343 ? -2.393 5.885 -12.719 1.00 80.06 343 PHE A N 1
ATOM 2691 C CA . PHE A 1 343 ? -2.676 4.461 -12.523 1.00 80.06 343 PHE A CA 1
ATOM 2692 C C . PHE A 1 343 ? -2.599 3.685 -13.839 1.00 80.06 343 PHE A C 1
ATOM 2694 O O . PHE A 1 343 ? -3.070 4.150 -14.868 1.00 80.06 343 PHE A O 1
ATOM 2701 N N . GLY A 1 344 ? -2.044 2.470 -13.801 1.00 70.19 344 GLY A N 1
ATOM 2702 C CA . GLY A 1 344 ? -1.999 1.580 -14.965 1.00 70.19 344 GLY A CA 1
ATOM 2703 C C . GLY A 1 344 ? -0.847 1.842 -15.939 1.00 70.19 344 GLY A C 1
ATOM 2704 O O . GLY A 1 344 ? -0.589 0.988 -16.778 1.00 70.19 344 GLY A O 1
ATOM 2705 N N . ILE A 1 345 ? -0.088 2.939 -15.790 1.00 71.50 345 ILE A N 1
ATOM 2706 C CA . ILE A 1 345 ? 1.046 3.245 -16.686 1.00 71.50 345 ILE A CA 1
ATOM 2707 C C . ILE A 1 345 ? 2.232 2.294 -16.458 1.00 71.50 345 ILE A C 1
ATOM 2709 O O . ILE A 1 345 ? 2.863 1.837 -17.407 1.00 71.50 345 ILE A O 1
ATOM 2713 N N . ARG A 1 346 ? 2.574 2.021 -15.191 1.00 66.69 346 ARG A N 1
ATOM 2714 C CA . ARG A 1 346 ? 3.705 1.141 -14.811 1.00 66.69 346 ARG A CA 1
ATOM 2715 C C . ARG A 1 346 ? 3.265 -0.110 -14.059 1.00 66.69 346 ARG A C 1
ATOM 2717 O O . ARG A 1 346 ? 3.926 -1.138 -14.122 1.00 66.69 346 ARG A O 1
ATOM 2724 N N . SER A 1 347 ? 2.187 0.003 -13.295 1.00 73.19 347 SER A N 1
ATOM 2725 C CA . SER A 1 347 ? 1.605 -1.058 -12.478 1.00 73.19 347 SER A CA 1
ATOM 2726 C C . SER A 1 347 ? 0.172 -0.670 -12.106 1.00 73.19 347 SER A C 1
ATOM 2728 O O . SER A 1 347 ? -0.250 0.468 -12.328 1.00 73.19 347 SER A O 1
ATOM 2730 N N . CYS A 1 348 ? -0.580 -1.585 -11.488 1.00 80.00 348 CYS A N 1
ATOM 2731 C CA . CYS A 1 348 ? -1.898 -1.281 -10.909 1.00 80.00 348 CYS A CA 1
ATOM 2732 C C . CYS A 1 348 ? -1.777 -0.534 -9.574 1.00 80.00 348 CYS A C 1
ATOM 2734 O O . CYS A 1 348 ? -2.361 -0.926 -8.562 1.00 80.00 348 CYS A O 1
ATOM 2736 N N . TRP A 1 349 ? -0.958 0.517 -9.570 1.00 85.94 349 TRP A N 1
ATOM 2737 C CA . TRP A 1 349 ? -0.674 1.383 -8.438 1.00 85.94 349 TRP A CA 1
ATOM 2738 C C . TRP A 1 349 ? -0.168 2.752 -8.916 1.00 85.94 349 TRP A C 1
ATOM 2740 O O . TRP A 1 349 ? 0.056 2.956 -10.107 1.00 85.94 349 TRP A O 1
ATOM 2750 N N . PHE A 1 350 ? -0.009 3.701 -7.989 1.00 80.88 350 PHE A N 1
ATOM 2751 C CA . PHE A 1 350 ? 0.529 5.037 -8.267 1.00 80.88 350 PHE A CA 1
ATOM 2752 C C . PHE A 1 350 ? 1.891 4.958 -8.974 1.00 80.88 350 PHE A C 1
ATOM 2754 O O . PHE A 1 350 ? 2.806 4.293 -8.479 1.00 80.88 350 PHE A O 1
ATOM 2761 N N . ALA A 1 351 ? 2.062 5.688 -10.081 1.00 72.38 351 ALA A N 1
ATOM 2762 C CA . ALA A 1 351 ? 3.320 5.672 -10.837 1.00 72.38 351 ALA A CA 1
ATOM 2763 C C . ALA A 1 351 ? 4.431 6.535 -10.207 1.00 72.38 351 ALA A C 1
ATOM 2765 O O . ALA A 1 351 ? 5.618 6.323 -10.479 1.00 72.38 351 ALA A O 1
ATOM 2766 N N . SER A 1 352 ? 4.055 7.511 -9.372 1.00 78.31 352 SER A N 1
ATOM 2767 C CA . SER A 1 352 ? 4.959 8.497 -8.772 1.00 78.31 352 SER A CA 1
ATOM 2768 C C . SER A 1 352 ? 4.979 8.410 -7.249 1.00 78.31 352 SER A C 1
ATOM 2770 O O . SER A 1 352 ? 3.932 8.410 -6.603 1.00 78.31 352 SER A O 1
ATOM 2772 N N . PHE A 1 353 ? 6.181 8.450 -6.662 1.00 79.56 353 PHE A N 1
ATOM 2773 C CA . PHE A 1 353 ? 6.387 8.537 -5.212 1.00 79.56 353 PHE A CA 1
ATOM 2774 C C . PHE A 1 353 ? 5.603 9.710 -4.600 1.00 79.56 353 PHE A C 1
ATOM 2776 O O . PHE A 1 353 ? 4.890 9.556 -3.610 1.00 79.56 353 PHE A O 1
ATOM 2783 N N . THR A 1 354 ? 5.662 10.886 -5.225 1.00 82.00 354 THR A N 1
ATOM 2784 C CA . THR A 1 354 ? 4.975 12.079 -4.718 1.00 82.00 354 THR A CA 1
ATOM 2785 C C . THR A 1 354 ? 3.452 11.933 -4.779 1.00 82.00 354 THR A C 1
ATOM 2787 O O . THR A 1 354 ? 2.764 12.392 -3.868 1.00 82.00 354 THR A O 1
ATOM 2790 N N . ALA A 1 355 ? 2.918 11.253 -5.798 1.00 87.56 355 ALA A N 1
ATOM 2791 C CA . ALA A 1 355 ? 1.486 10.973 -5.894 1.00 87.56 355 ALA A CA 1
ATOM 2792 C C . ALA A 1 355 ? 1.031 9.993 -4.800 1.00 87.56 355 ALA A C 1
ATOM 2794 O O . ALA A 1 355 ? 0.047 10.266 -4.108 1.00 87.56 355 ALA A O 1
ATOM 2795 N N . THR A 1 356 ? 1.792 8.917 -4.561 1.00 85.56 356 THR A N 1
ATOM 2796 C CA . THR A 1 356 ? 1.535 7.972 -3.459 1.00 85.56 356 THR A CA 1
ATOM 2797 C C . THR A 1 356 ? 1.543 8.679 -2.102 1.00 85.56 356 THR A C 1
ATOM 2799 O O . THR A 1 356 ? 0.684 8.424 -1.256 1.00 85.56 356 THR A O 1
ATOM 2802 N N . LEU A 1 357 ? 2.475 9.613 -1.884 1.00 88.38 357 LEU A N 1
ATOM 2803 C CA . LEU A 1 357 ? 2.504 10.412 -0.661 1.00 88.38 357 LEU A CA 1
ATOM 2804 C C . LEU A 1 357 ? 1.257 11.279 -0.521 1.00 88.38 357 LEU A C 1
ATOM 2806 O O . LEU A 1 357 ? 0.622 11.282 0.526 1.00 88.38 357 LEU A O 1
ATOM 2810 N N . LEU A 1 358 ? 0.914 12.035 -1.560 1.00 92.56 358 LEU A N 1
ATOM 2811 C CA . LEU A 1 358 ? -0.121 13.058 -1.476 1.00 92.56 358 LEU A CA 1
ATOM 2812 C C . LEU A 1 358 ? -1.523 12.453 -1.326 1.00 92.56 358 LEU A C 1
ATOM 2814 O O . LEU A 1 358 ? -2.312 12.921 -0.505 1.00 92.56 358 LEU A O 1
ATOM 2818 N N . TYR A 1 359 ? -1.820 11.408 -2.099 1.00 93.25 359 TYR A N 1
ATOM 2819 C CA . TYR A 1 359 ? -3.171 10.853 -2.217 1.00 93.25 359 TYR A CA 1
ATOM 2820 C C . TYR A 1 359 ? -3.410 9.602 -1.362 1.00 93.25 359 TYR A C 1
ATOM 2822 O O . TYR A 1 359 ? -4.556 9.168 -1.224 1.00 93.25 359 TYR A O 1
ATOM 2830 N N . PHE A 1 360 ? -2.361 9.016 -0.775 1.00 93.12 360 PHE A N 1
ATOM 2831 C CA . PHE A 1 360 ? -2.477 7.788 0.012 1.00 93.12 360 PHE A CA 1
ATOM 2832 C C . PHE A 1 360 ? -1.783 7.884 1.375 1.00 93.12 360 PHE A C 1
ATOM 2834 O O . PHE A 1 360 ? -2.463 7.986 2.401 1.00 93.12 360 PHE A O 1
ATOM 2841 N N . TYR A 1 361 ? -0.449 7.914 1.420 1.00 91.88 361 TYR A N 1
ATOM 2842 C CA . TYR A 1 361 ? 0.281 7.840 2.693 1.00 91.88 361 TYR A CA 1
ATOM 2843 C C . TYR A 1 361 ? 0.166 9.095 3.560 1.00 91.88 361 TYR A C 1
ATOM 2845 O O . TYR A 1 361 ? 0.152 8.987 4.783 1.00 91.88 361 TYR A O 1
ATOM 2853 N N . GLY A 1 362 ? 0.034 10.277 2.965 1.00 93.94 362 GLY A N 1
ATOM 2854 C CA . GLY A 1 362 ? -0.144 11.546 3.667 1.00 93.94 362 GLY A CA 1
ATOM 2855 C C . GLY A 1 362 ? -1.435 11.569 4.490 1.00 93.94 362 GLY A C 1
ATOM 2856 O O . GLY A 1 362 ? -1.362 11.720 5.713 1.00 93.94 362 GLY A O 1
ATOM 2857 N N . PRO A 1 363 ? -2.614 11.350 3.874 1.00 96.25 363 PRO A N 1
ATOM 2858 C CA . PRO A 1 363 ? -3.868 11.223 4.610 1.00 96.25 363 PRO A CA 1
ATOM 2859 C C . PRO A 1 363 ? -3.833 10.135 5.693 1.00 96.25 363 PRO A C 1
ATOM 2861 O O . PRO A 1 363 ? -4.265 10.380 6.821 1.00 96.25 363 PRO A O 1
ATOM 2864 N N . ILE A 1 364 ? -3.264 8.960 5.393 1.00 94.75 364 ILE A N 1
ATOM 2865 C CA . ILE A 1 364 ? -3.098 7.873 6.374 1.00 94.75 364 ILE A CA 1
ATOM 2866 C C . ILE A 1 364 ? -2.216 8.323 7.545 1.00 94.75 364 ILE A C 1
ATOM 2868 O O . ILE A 1 364 ? -2.575 8.110 8.704 1.00 94.75 364 ILE A O 1
ATOM 2872 N N . GLY A 1 365 ? -1.096 8.991 7.267 1.00 93.94 365 GLY A N 1
ATOM 2873 C CA . GLY A 1 365 ? -0.179 9.520 8.272 1.00 93.94 365 GLY A CA 1
ATOM 2874 C C . GLY A 1 365 ? -0.852 10.525 9.206 1.00 93.94 365 GLY A C 1
ATOM 2875 O O . GLY A 1 365 ? -0.690 10.434 10.424 1.00 93.94 365 GLY A O 1
ATOM 2876 N N . ILE A 1 366 ? -1.684 11.424 8.669 1.00 95.56 366 ILE A N 1
ATOM 2877 C CA . ILE A 1 366 ? -2.477 12.374 9.469 1.00 95.56 366 ILE A CA 1
ATOM 2878 C C . ILE A 1 366 ? -3.458 11.627 10.387 1.00 95.56 366 ILE A C 1
ATOM 2880 O O . ILE A 1 366 ? -3.554 11.943 11.578 1.00 95.56 366 ILE A O 1
ATOM 2884 N N . LEU A 1 367 ? -4.160 10.613 9.870 1.00 95.19 367 LEU A N 1
ATOM 2885 C CA . LEU A 1 367 ? -5.094 9.799 10.657 1.00 95.19 367 LEU A CA 1
ATOM 2886 C C . LEU A 1 367 ? -4.377 9.009 11.761 1.00 95.19 367 LEU A C 1
ATOM 2888 O O . LEU A 1 367 ? -4.848 8.970 12.900 1.00 95.19 367 LEU A O 1
ATOM 2892 N N . LEU A 1 368 ? -3.223 8.412 11.455 1.00 92.31 368 LEU A N 1
ATOM 2893 C CA . LEU A 1 368 ? -2.391 7.693 12.422 1.00 92.31 368 LEU A CA 1
ATOM 2894 C C . LEU A 1 368 ? -1.853 8.619 13.515 1.00 92.31 368 LEU A C 1
ATOM 2896 O O . LEU A 1 368 ? -1.909 8.270 14.697 1.00 92.31 368 LEU A O 1
ATOM 2900 N N . PHE A 1 369 ? -1.396 9.813 13.143 1.00 92.75 369 PHE A N 1
ATOM 2901 C CA . PHE A 1 369 ? -0.939 10.821 14.094 1.00 92.75 369 PHE A CA 1
ATOM 2902 C C . PHE A 1 369 ? -2.079 11.289 15.010 1.00 92.75 369 PHE A C 1
ATOM 2904 O O . PHE A 1 369 ? -1.923 11.321 16.232 1.00 92.75 369 PHE A O 1
ATOM 2911 N N . SER A 1 370 ? -3.261 11.559 14.447 1.00 93.94 370 SER A N 1
ATOM 2912 C CA . SER A 1 370 ? -4.470 11.874 15.218 1.00 93.94 370 SER A CA 1
ATOM 2913 C C . SER A 1 370 ? -4.823 10.755 16.210 1.00 93.94 370 SER A C 1
ATOM 2915 O O . SER A 1 370 ? -5.068 11.020 17.391 1.00 93.94 370 SER A O 1
ATOM 2917 N N . ASN A 1 371 ? -4.769 9.493 15.768 1.00 91.19 371 ASN A N 1
ATOM 2918 C CA . ASN A 1 371 ? -5.002 8.331 16.628 1.00 91.19 371 ASN A CA 1
ATOM 2919 C C . ASN A 1 371 ? -4.015 8.279 17.793 1.00 91.19 371 ASN A C 1
ATOM 2921 O O . ASN A 1 371 ? -4.434 8.081 18.934 1.00 91.19 371 ASN A O 1
ATOM 2925 N N . LEU A 1 372 ? -2.727 8.498 17.525 1.00 90.12 372 LEU A N 1
ATOM 2926 C CA . LEU A 1 372 ? -1.685 8.504 18.548 1.00 90.12 372 LEU A CA 1
ATOM 2927 C C . LEU A 1 372 ? -1.974 9.544 19.640 1.00 90.12 372 LEU A C 1
ATOM 2929 O O . LEU A 1 372 ? -1.945 9.206 20.826 1.00 90.12 372 LEU A O 1
ATOM 2933 N N . LEU A 1 373 ? -2.319 10.779 19.258 1.00 91.44 373 LEU A N 1
ATOM 2934 C CA . LEU A 1 373 ? -2.659 11.841 20.212 1.00 91.44 373 LEU A CA 1
ATOM 2935 C C . LEU A 1 373 ? -3.881 11.474 21.068 1.00 91.44 373 LEU A C 1
ATOM 2937 O O . LEU A 1 373 ? -3.843 11.601 22.297 1.00 91.44 373 LEU A O 1
ATOM 2941 N N . MET A 1 374 ? -4.943 10.957 20.440 1.00 88.44 374 MET A N 1
ATOM 2942 C CA . MET A 1 374 ? -6.145 10.502 21.148 1.00 88.44 374 MET A CA 1
ATOM 2943 C C . MET A 1 374 ? -5.838 9.357 22.120 1.00 88.44 374 MET A C 1
ATOM 2945 O O . MET A 1 374 ? -6.347 9.355 23.246 1.00 88.44 374 MET A O 1
ATOM 2949 N N . PHE A 1 375 ? -4.980 8.407 21.740 1.00 83.62 375 PHE A N 1
ATOM 2950 C CA . PHE A 1 375 ? -4.568 7.310 22.617 1.00 83.62 375 PHE A CA 1
ATOM 2951 C C . PHE A 1 375 ? -3.762 7.785 23.815 1.00 83.62 375 PHE A C 1
ATOM 2953 O O . PHE A 1 375 ? -4.067 7.371 24.936 1.00 83.62 375 PHE A O 1
ATOM 2960 N N . ILE A 1 376 ? -2.774 8.657 23.601 1.00 87.25 376 ILE A N 1
ATOM 2961 C CA . ILE A 1 376 ? -1.954 9.216 24.682 1.00 87.25 376 ILE A CA 1
ATOM 2962 C C . ILE A 1 376 ? -2.857 9.937 25.687 1.00 87.25 376 ILE A C 1
ATOM 2964 O O . ILE A 1 376 ? -2.798 9.656 26.886 1.00 87.25 376 ILE A O 1
ATOM 2968 N N . HIS A 1 377 ? -3.763 10.793 25.208 1.00 87.19 377 HIS A N 1
ATOM 2969 C CA . HIS A 1 377 ? -4.695 11.503 26.081 1.00 87.19 377 HIS A CA 1
ATOM 2970 C C . HIS A 1 377 ? -5.631 10.546 26.833 1.00 87.19 377 HIS A C 1
ATOM 2972 O O . HIS A 1 377 ? -5.820 10.667 28.044 1.00 87.19 377 HIS A O 1
ATOM 2978 N N . THR A 1 378 ? -6.190 9.555 26.135 1.00 82.38 378 THR A N 1
ATOM 2979 C CA . THR A 1 378 ? -7.058 8.538 26.747 1.00 82.38 378 THR A CA 1
ATOM 2980 C C . THR A 1 378 ? -6.321 7.759 27.839 1.00 82.38 378 THR A C 1
ATOM 2982 O O . THR A 1 378 ? -6.877 7.535 28.913 1.00 82.38 378 THR A O 1
ATOM 2985 N N . ALA A 1 379 ? -5.057 7.388 27.607 1.00 82.31 379 ALA A N 1
ATOM 2986 C CA . ALA A 1 379 ? -4.228 6.690 28.587 1.00 82.31 379 ALA A CA 1
ATOM 2987 C C . ALA A 1 379 ? -4.031 7.528 29.859 1.00 82.31 379 ALA A C 1
ATOM 2989 O O . ALA A 1 379 ? -4.216 7.023 30.969 1.00 82.31 379 ALA A O 1
ATOM 2990 N N . ILE A 1 380 ? -3.711 8.817 29.697 1.00 84.25 380 ILE A N 1
ATOM 2991 C CA . ILE A 1 380 ? -3.548 9.764 30.809 1.00 84.25 380 ILE A CA 1
ATOM 2992 C C . ILE A 1 380 ? -4.852 9.879 31.610 1.00 84.25 380 ILE A C 1
ATOM 2994 O O . ILE A 1 380 ? -4.830 9.761 32.840 1.00 84.25 380 ILE A O 1
ATOM 2998 N N . MET A 1 381 ? -5.990 10.039 30.927 1.00 79.25 381 MET A N 1
ATOM 2999 C CA . MET A 1 381 ? -7.306 10.135 31.568 1.00 79.25 381 MET A CA 1
ATOM 3000 C C . MET A 1 381 ? -7.654 8.870 32.355 1.00 79.25 381 MET A C 1
ATOM 3002 O O . MET A 1 381 ? -8.080 8.963 33.504 1.00 79.25 381 MET A O 1
ATOM 3006 N N . ILE A 1 382 ? -7.405 7.681 31.800 1.00 75.44 382 ILE A N 1
ATOM 3007 C CA . ILE A 1 382 ? -7.655 6.412 32.499 1.00 75.44 382 ILE A CA 1
ATOM 3008 C C . ILE A 1 382 ? -6.803 6.296 33.757 1.00 75.44 382 ILE A C 1
ATOM 3010 O O . ILE A 1 382 ? -7.317 5.924 34.811 1.00 75.44 382 ILE A O 1
ATOM 3014 N N . VAL A 1 383 ? -5.511 6.628 33.679 1.00 78.44 383 VAL A N 1
ATOM 3015 C CA . VAL A 1 383 ? -4.623 6.588 34.850 1.00 78.44 383 VAL A CA 1
ATOM 3016 C C . VAL A 1 383 ? -5.118 7.541 35.938 1.00 78.44 383 VAL A C 1
ATOM 3018 O O . VAL A 1 383 ? -5.101 7.176 37.116 1.00 78.44 383 VAL A O 1
ATOM 3021 N N . LYS A 1 384 ? -5.596 8.731 35.560 1.00 79.06 384 LYS A N 1
ATOM 3022 C CA . LYS A 1 384 ? -6.179 9.702 36.491 1.00 79.06 384 LYS A CA 1
ATOM 3023 C C . LYS A 1 384 ? -7.462 9.165 37.138 1.00 79.06 384 LYS A C 1
ATOM 3025 O O . LYS A 1 384 ? -7.513 9.047 38.359 1.00 79.06 384 LYS A O 1
ATOM 3030 N N . HIS A 1 385 ? -8.427 8.706 36.340 1.00 72.50 385 HIS A N 1
ATOM 3031 C CA . HIS A 1 385 ? -9.678 8.124 36.839 1.00 72.50 385 HIS A CA 1
ATOM 3032 C C . HIS A 1 385 ? -9.457 6.894 37.730 1.00 72.50 385 HIS A C 1
ATOM 3034 O O . HIS A 1 385 ? -10.161 6.705 38.720 1.00 72.50 385 HIS A O 1
ATOM 3040 N N . MET A 1 386 ? -8.450 6.068 37.429 1.00 70.25 386 MET A N 1
ATOM 3041 C CA . MET A 1 386 ? -8.078 4.933 38.274 1.00 70.25 386 MET A CA 1
ATOM 3042 C C . MET A 1 386 ? -7.528 5.359 39.639 1.00 70.25 386 MET A C 1
ATOM 3044 O O . MET A 1 386 ? -7.767 4.660 40.627 1.00 70.25 386 MET A O 1
ATOM 3048 N N . LYS A 1 387 ? -6.778 6.466 39.714 1.00 72.88 387 LYS A N 1
ATOM 3049 C CA . LYS A 1 387 ? -6.308 7.013 40.994 1.00 72.88 387 LYS A CA 1
ATOM 3050 C C . LYS A 1 387 ? -7.491 7.524 41.814 1.00 72.88 387 LYS A C 1
ATOM 3052 O O . LYS A 1 387 ? -7.626 7.123 42.967 1.00 72.88 387 LYS A O 1
ATOM 3057 N N . ASP A 1 388 ? -8.391 8.280 41.194 1.00 71.31 388 ASP A N 1
ATOM 3058 C CA . ASP A 1 388 ? -9.561 8.856 41.869 1.00 71.31 388 ASP A CA 1
ATOM 3059 C C . ASP A 1 388 ? -10.528 7.763 42.375 1.00 71.31 388 ASP A C 1
ATOM 3061 O O . ASP A 1 388 ? -10.983 7.790 43.519 1.00 71.31 388 ASP A O 1
ATOM 3065 N N . ALA A 1 389 ? -10.769 6.716 41.577 1.00 68.12 389 ALA A N 1
ATOM 3066 C CA . ALA A 1 389 ? -11.628 5.592 41.965 1.00 68.12 389 ALA A CA 1
ATOM 3067 C C . ALA A 1 389 ? -11.031 4.703 43.076 1.00 68.12 389 ALA A C 1
ATOM 3069 O O . ALA A 1 389 ? -11.776 4.055 43.819 1.00 68.12 389 ALA A O 1
ATOM 3070 N N . ARG A 1 390 ? -9.697 4.655 43.221 1.00 64.31 390 ARG A N 1
ATOM 3071 C CA . ARG A 1 390 ? -9.044 3.962 44.350 1.00 64.31 390 ARG A CA 1
ATOM 3072 C C . ARG A 1 390 ? -9.277 4.690 45.668 1.00 64.31 390 ARG A C 1
ATOM 3074 O O . ARG A 1 390 ? -9.457 4.018 46.680 1.00 64.31 390 ARG A O 1
ATOM 3081 N N . VAL A 1 391 ? -9.313 6.021 45.635 1.00 64.81 391 VAL A N 1
ATOM 3082 C CA . VAL A 1 391 ? -9.550 6.870 46.811 1.00 64.81 391 VAL A CA 1
ATOM 3083 C C . VAL A 1 391 ? -11.000 6.758 47.300 1.00 64.81 391 VAL A C 1
ATOM 3085 O O . VAL A 1 391 ? -11.244 6.775 48.501 1.00 64.81 391 VAL A O 1
ATOM 3088 N N . LEU A 1 392 ? -11.964 6.560 46.395 1.00 62.41 392 LEU A N 1
ATOM 3089 C CA . LEU A 1 392 ? -13.401 6.608 46.709 1.00 62.41 392 LEU A CA 1
ATOM 3090 C C . LEU A 1 392 ? -14.037 5.299 47.241 1.00 62.41 392 LEU A C 1
ATOM 3092 O O . LEU A 1 392 ? -15.244 5.271 47.440 1.00 62.41 392 LEU A O 1
ATOM 3096 N N . ASN A 1 393 ? -13.282 4.216 47.486 1.00 57.00 393 ASN A N 1
ATOM 3097 C CA . ASN A 1 393 ? -13.730 2.960 48.143 1.00 57.00 393 ASN A CA 1
ATOM 3098 C C . ASN A 1 393 ? -15.082 2.318 47.704 1.00 57.00 393 ASN A C 1
ATOM 3100 O O . ASN A 1 393 ? -15.585 1.428 48.384 1.00 57.00 393 ASN A O 1
ATOM 3104 N N . GLY A 1 394 ? -15.653 2.676 46.549 1.00 64.38 394 GLY A N 1
ATOM 3105 C CA . GLY A 1 394 ? -16.894 2.084 46.030 1.00 64.38 394 GLY A CA 1
ATOM 3106 C C . GLY A 1 394 ? -16.650 0.852 45.149 1.00 64.38 394 GLY A C 1
ATOM 3107 O O . GLY A 1 394 ? -15.936 0.933 44.146 1.00 64.38 394 GLY A O 1
ATOM 3108 N N . SER A 1 395 ? -17.273 -0.285 45.478 1.00 61.31 395 SER A N 1
ATOM 3109 C CA . SER A 1 395 ? -17.179 -1.539 44.705 1.00 61.31 395 SER A CA 1
ATOM 3110 C C . SER A 1 395 ? -17.758 -1.420 43.284 1.00 61.31 395 SER A C 1
ATOM 3112 O O . SER A 1 395 ? -17.187 -1.979 42.345 1.00 61.31 395 SER A O 1
ATOM 3114 N N . GLU A 1 396 ? -18.830 -0.643 43.092 1.00 61.28 396 GLU A N 1
ATOM 3115 C CA . GLU A 1 396 ? -19.418 -0.363 41.770 1.00 61.28 396 GLU A CA 1
ATOM 3116 C C . GLU A 1 396 ? -18.534 0.541 40.901 1.00 61.28 396 GLU A C 1
ATOM 3118 O O . GLU A 1 396 ? -18.333 0.250 39.719 1.00 61.28 396 GLU A O 1
ATOM 3123 N N . SER A 1 397 ? -17.943 1.588 41.491 1.00 62.03 397 SER A N 1
ATOM 3124 C CA . SER A 1 397 ? -17.023 2.500 40.794 1.00 62.03 397 SER A CA 1
ATOM 3125 C C . SER A 1 397 ? -15.797 1.748 40.262 1.00 62.03 397 SER A C 1
ATOM 3127 O O . SER A 1 397 ? -15.450 1.872 39.086 1.00 62.03 397 SER A O 1
ATOM 3129 N N . ARG A 1 398 ? -15.212 0.848 41.071 1.00 63.34 398 ARG A N 1
ATOM 3130 C CA . ARG A 1 398 ? -14.103 -0.022 40.630 1.00 63.34 398 ARG A CA 1
ATOM 3131 C C . ARG A 1 398 ? -14.495 -0.935 39.467 1.00 63.34 398 ARG A C 1
ATOM 3133 O O . ARG A 1 398 ? -13.724 -1.070 38.520 1.00 63.34 398 ARG A O 1
ATOM 3140 N N . ARG A 1 399 ? -15.694 -1.530 39.497 1.00 63.69 399 ARG A N 1
ATOM 3141 C CA . ARG A 1 399 ? -16.140 -2.473 38.457 1.00 63.69 399 ARG A CA 1
ATOM 3142 C C . ARG A 1 399 ? -16.382 -1.794 37.106 1.00 63.69 399 ARG A C 1
ATOM 3144 O O . ARG A 1 399 ? -16.096 -2.395 36.070 1.00 63.69 399 ARG A O 1
ATOM 3151 N N . ASN A 1 400 ? -16.881 -0.556 37.112 1.00 64.38 400 ASN A N 1
ATOM 3152 C CA . ASN A 1 400 ? -17.070 0.229 35.892 1.00 64.38 400 ASN A CA 1
ATOM 3153 C C . ASN A 1 400 ? -15.714 0.646 35.287 1.00 64.38 400 ASN A C 1
ATOM 3155 O O . ASN A 1 400 ? -15.480 0.437 34.098 1.00 64.38 400 ASN A O 1
ATOM 3159 N N . VAL A 1 401 ? -14.777 1.101 36.129 1.00 64.69 401 VAL A N 1
ATOM 3160 C CA . VAL A 1 401 ? -13.401 1.441 35.721 1.00 64.69 401 VAL A CA 1
ATOM 3161 C C . VAL A 1 401 ? -12.651 0.228 35.156 1.00 64.69 401 VAL A C 1
ATOM 3163 O O . VAL A 1 401 ? -11.939 0.358 34.161 1.00 64.69 401 VAL A O 1
ATOM 3166 N N . ASP A 1 402 ? -12.826 -0.970 35.723 1.00 66.81 402 ASP A N 1
ATOM 3167 C CA . ASP A 1 402 ? -12.195 -2.193 35.206 1.00 66.81 402 ASP A CA 1
ATOM 3168 C C . ASP A 1 402 ? -12.743 -2.615 33.834 1.00 66.81 402 ASP A C 1
ATOM 3170 O O . ASP A 1 402 ? -11.974 -3.032 32.960 1.00 66.81 402 ASP A O 1
ATOM 3174 N N . HIS A 1 403 ? -14.057 -2.495 33.608 1.00 66.31 403 HIS A N 1
ATOM 3175 C CA . HIS A 1 403 ? -14.666 -2.774 32.299 1.00 66.31 403 HIS A CA 1
ATOM 3176 C C . HIS A 1 403 ? -14.158 -1.804 31.232 1.00 66.31 403 HIS A C 1
ATOM 3178 O O . HIS A 1 403 ? -13.752 -2.215 30.140 1.00 66.31 403 HIS A O 1
ATOM 3184 N N . GLU A 1 404 ? -14.095 -0.526 31.586 1.00 64.81 404 GLU A N 1
ATOM 3185 C CA . GLU A 1 404 ? -13.555 0.517 30.734 1.00 64.81 404 GLU A CA 1
ATOM 3186 C C . GLU A 1 404 ? -12.058 0.295 30.450 1.00 64.81 404 GLU A C 1
ATOM 3188 O O . GLU A 1 404 ? -11.644 0.312 29.288 1.00 64.81 404 GLU A O 1
ATOM 3193 N N . LYS A 1 405 ? -11.245 -0.053 31.454 1.00 68.38 405 LYS A N 1
ATOM 3194 C CA . LYS A 1 405 ? -9.826 -0.408 31.280 1.00 68.38 405 LYS A CA 1
ATOM 3195 C C . LYS A 1 405 ? -9.630 -1.602 30.343 1.00 68.38 405 LYS A C 1
ATOM 3197 O O . LYS A 1 405 ? -8.737 -1.579 29.495 1.00 68.38 405 LYS A O 1
ATOM 3202 N N . GLN A 1 406 ? -10.453 -2.647 30.458 1.00 67.62 406 GLN A N 1
ATOM 3203 C CA . GLN A 1 406 ? -10.412 -3.786 29.531 1.00 67.62 406 GLN A CA 1
ATOM 3204 C C . GLN A 1 406 ? -10.742 -3.368 28.096 1.00 67.62 406 GLN A C 1
ATOM 3206 O O . GLN A 1 406 ? -10.158 -3.898 27.145 1.00 67.62 406 GLN A O 1
ATOM 3211 N N . ARG A 1 407 ? -11.665 -2.416 27.940 1.00 65.44 407 ARG A N 1
ATOM 3212 C CA . ARG A 1 407 ? -12.020 -1.828 26.651 1.00 65.44 407 ARG A CA 1
ATOM 3213 C C . ARG A 1 407 ? -10.862 -1.000 26.088 1.00 65.44 407 ARG A C 1
ATOM 3215 O O . ARG A 1 407 ? -10.500 -1.193 24.936 1.00 65.44 407 ARG A O 1
ATOM 3222 N N . PHE A 1 408 ? -10.203 -0.179 26.900 1.00 68.12 408 PHE A N 1
ATOM 3223 C CA . PHE A 1 408 ? -9.003 0.554 26.492 1.00 68.12 408 PHE A CA 1
ATOM 3224 C C . PHE A 1 408 ? -7.848 -0.368 26.085 1.00 68.12 408 PHE A C 1
ATOM 3226 O O . PHE A 1 408 ? -7.288 -0.202 25.009 1.00 68.12 408 PHE A O 1
ATOM 3233 N N . MET A 1 409 ? -7.538 -1.392 26.888 1.00 71.75 409 MET A N 1
ATOM 3234 C CA . MET A 1 409 ? -6.489 -2.372 26.570 1.00 71.75 409 MET A CA 1
ATOM 3235 C C . MET A 1 409 ? -6.756 -3.116 25.255 1.00 71.75 409 MET A C 1
ATOM 3237 O O . MET A 1 409 ? -5.819 -3.515 24.571 1.00 71.75 409 MET A O 1
ATOM 3241 N N . LEU A 1 410 ? -8.027 -3.321 24.897 1.00 67.25 410 LEU A N 1
ATOM 3242 C CA . LEU A 1 410 ? -8.409 -3.893 23.608 1.00 67.25 410 LEU A CA 1
ATOM 3243 C C . LEU A 1 410 ? -8.056 -2.958 22.450 1.00 67.25 410 LEU A C 1
ATOM 3245 O O . LEU A 1 410 ? -7.431 -3.391 21.488 1.00 67.25 410 LEU A O 1
ATOM 3249 N N . TYR A 1 411 ? -8.434 -1.688 22.558 1.00 64.06 411 TYR A N 1
ATOM 3250 C CA . TYR A 1 411 ? -8.146 -0.699 21.526 1.00 64.06 411 TYR A CA 1
ATOM 3251 C C . TYR A 1 411 ? -6.660 -0.378 21.416 1.00 64.06 411 TYR A C 1
ATOM 3253 O O . TYR A 1 411 ? -6.167 -0.219 20.308 1.00 64.06 411 TYR A O 1
ATOM 3261 N N . LEU A 1 412 ? -5.932 -0.367 22.534 1.00 70.69 412 LEU A N 1
ATOM 3262 C CA . LEU A 1 412 ? -4.479 -0.236 22.530 1.00 70.69 412 LEU A CA 1
ATOM 3263 C C . LEU A 1 412 ? -3.828 -1.395 21.767 1.00 70.69 412 LEU A C 1
ATOM 3265 O O . LEU A 1 412 ? -2.946 -1.163 20.952 1.00 70.69 412 LEU A O 1
ATOM 3269 N N . LYS A 1 413 ? -4.287 -2.638 21.973 1.00 73.56 413 LYS A N 1
ATOM 3270 C CA . LYS A 1 413 ? -3.809 -3.789 21.189 1.00 73.56 413 LYS A CA 1
ATOM 3271 C C . LYS A 1 413 ? -4.116 -3.634 19.702 1.00 73.56 413 LYS A C 1
ATOM 3273 O O . LYS A 1 413 ? -3.240 -3.904 18.893 1.00 73.56 413 LYS A O 1
ATOM 3278 N N . LEU A 1 414 ? -5.322 -3.180 19.351 1.00 68.62 414 LEU A N 1
ATOM 3279 C CA . LEU A 1 414 ? -5.695 -2.925 17.957 1.00 68.62 414 LEU A CA 1
ATOM 3280 C C . LEU A 1 414 ? -4.824 -1.824 17.327 1.00 68.62 414 LEU A C 1
ATOM 3282 O O . LEU A 1 414 ? -4.355 -1.981 16.207 1.00 68.62 414 LEU A O 1
ATOM 3286 N N . PHE A 1 415 ? -4.562 -0.738 18.052 1.00 70.94 415 PHE A N 1
ATOM 3287 C CA . PHE A 1 415 ? -3.703 0.348 17.586 1.00 70.94 415 PHE A CA 1
ATOM 3288 C C . PHE A 1 415 ? -2.239 -0.051 17.486 1.00 70.94 415 PHE A C 1
ATOM 3290 O O . PHE A 1 415 ? -1.577 0.363 16.552 1.00 70.94 415 PHE A O 1
ATOM 3297 N N . ILE A 1 416 ? -1.718 -0.867 18.400 1.00 76.75 416 ILE A N 1
ATOM 3298 C CA . ILE A 1 416 ? -0.352 -1.380 18.264 1.00 76.75 416 ILE A CA 1
ATOM 3299 C C . ILE A 1 416 ? -0.267 -2.275 17.027 1.00 76.75 416 ILE A C 1
ATOM 3301 O O . ILE A 1 416 ? 0.637 -2.103 16.219 1.00 76.75 416 ILE A O 1
ATOM 3305 N N . VAL A 1 417 ? -1.231 -3.184 16.852 1.00 75.69 417 VAL A N 1
ATOM 3306 C CA . VAL A 1 417 ? -1.243 -4.113 15.716 1.00 75.69 417 VAL A CA 1
ATOM 3307 C C . VAL A 1 417 ? -1.384 -3.401 14.375 1.00 75.69 417 VAL A C 1
ATOM 3309 O O . VAL A 1 417 ? -0.775 -3.860 13.426 1.00 75.69 417 VAL A O 1
ATOM 3312 N N . MET A 1 418 ? -2.152 -2.312 14.283 1.00 76.50 418 MET A N 1
ATOM 3313 C CA . MET A 1 418 ? -2.380 -1.628 13.000 1.00 76.50 418 MET A CA 1
ATOM 3314 C C . MET A 1 418 ? -1.557 -0.348 12.842 1.00 76.50 418 MET A C 1
ATOM 3316 O O . MET A 1 418 ? -1.037 -0.069 11.779 1.00 76.50 418 MET A O 1
ATOM 3320 N N . GLY A 1 419 ? -1.403 0.454 13.888 1.00 77.06 419 GLY A N 1
ATOM 3321 C CA . GLY A 1 419 ? -0.659 1.711 13.835 1.00 77.06 419 GLY A CA 1
ATOM 3322 C C . GLY A 1 419 ? 0.849 1.520 13.695 1.00 77.06 419 GLY A C 1
ATOM 3323 O O . GLY A 1 419 ? 1.474 2.269 12.954 1.00 77.06 419 GLY A O 1
ATOM 3324 N N . VAL A 1 420 ? 1.443 0.521 14.362 1.00 82.31 420 VAL A N 1
ATOM 3325 C CA . VAL A 1 420 ? 2.897 0.285 14.273 1.00 82.31 420 VAL A CA 1
ATOM 3326 C C . VAL A 1 420 ? 3.273 -0.326 12.929 1.00 82.31 420 VAL A C 1
ATOM 3328 O O . VAL A 1 420 ? 4.244 0.116 12.325 1.00 82.31 420 VAL A O 1
ATOM 3331 N N . THR A 1 421 ? 2.510 -1.308 12.446 1.00 85.94 421 THR A N 1
ATOM 3332 C CA . THR A 1 421 ? 2.817 -1.983 11.177 1.00 85.94 421 THR A CA 1
ATOM 3333 C C . THR A 1 421 ? 2.640 -1.049 9.984 1.00 85.94 421 THR A C 1
ATOM 3335 O O . THR A 1 421 ? 3.459 -1.062 9.075 1.00 85.94 421 THR A O 1
ATOM 3338 N N . TRP A 1 422 ? 1.648 -0.158 10.016 1.00 87.50 422 TRP A N 1
ATOM 3339 C CA . TRP A 1 422 ? 1.464 0.845 8.968 1.00 87.50 422 TRP A CA 1
ATOM 3340 C C . TRP A 1 422 ? 2.395 2.049 9.081 1.00 87.50 422 TRP A C 1
ATOM 3342 O O . TRP A 1 422 ? 2.754 2.639 8.068 1.00 87.50 422 TRP A O 1
ATOM 3352 N N . LEU A 1 423 ? 2.824 2.420 10.290 1.00 87.31 423 LEU A N 1
ATOM 3353 C CA . LEU A 1 423 ? 3.899 3.400 10.426 1.00 87.31 423 LEU A CA 1
ATOM 3354 C C . LEU A 1 423 ? 5.208 2.838 9.859 1.00 87.31 423 LEU A C 1
ATOM 3356 O O . LEU A 1 423 ? 5.921 3.553 9.162 1.00 87.31 423 LEU A O 1
ATOM 3360 N N . ALA A 1 424 ? 5.499 1.562 10.123 1.00 85.81 424 ALA A N 1
ATOM 3361 C CA . ALA A 1 424 ? 6.631 0.871 9.521 1.00 85.81 424 ALA A CA 1
ATOM 3362 C C . ALA A 1 424 ? 6.505 0.793 7.994 1.00 85.81 424 ALA A C 1
ATOM 3364 O O . ALA A 1 424 ? 7.483 1.081 7.321 1.00 85.81 424 ALA A O 1
ATOM 3365 N N . GLU A 1 425 ? 5.310 0.527 7.455 1.00 84.62 425 GLU A N 1
ATOM 3366 C CA . GLU A 1 425 ? 5.035 0.563 6.009 1.00 84.62 425 GLU A CA 1
ATOM 3367 C C . GLU A 1 425 ? 5.389 1.926 5.392 1.00 84.62 425 GLU A C 1
ATOM 3369 O O . GLU A 1 425 ? 6.130 2.004 4.417 1.00 84.62 425 GLU A O 1
ATOM 3374 N N . ILE A 1 426 ? 4.921 3.025 6.000 1.00 85.12 426 ILE A N 1
ATOM 3375 C CA . ILE A 1 426 ? 5.214 4.386 5.524 1.00 85.12 426 ILE A CA 1
ATOM 3376 C C . ILE A 1 426 ? 6.721 4.664 5.558 1.00 85.12 426 ILE A C 1
ATOM 3378 O O . ILE A 1 426 ? 7.253 5.267 4.628 1.00 85.12 426 ILE A O 1
ATOM 3382 N N . ILE A 1 427 ? 7.417 4.246 6.621 1.00 84.62 427 ILE A N 1
ATOM 3383 C CA . ILE A 1 427 ? 8.866 4.457 6.747 1.00 84.62 427 ILE A CA 1
ATOM 3384 C C . ILE A 1 427 ? 9.628 3.586 5.740 1.00 84.62 427 ILE A C 1
ATOM 3386 O O . ILE A 1 427 ? 10.560 4.085 5.112 1.00 84.62 427 ILE A O 1
ATOM 3390 N N . SER A 1 428 ? 9.219 2.328 5.562 1.00 81.50 428 SER A N 1
ATOM 3391 C CA . SER A 1 428 ? 9.768 1.401 4.569 1.00 81.50 428 SER A CA 1
ATOM 3392 C C . SER A 1 428 ? 9.680 2.010 3.175 1.00 81.50 428 SER A C 1
ATOM 3394 O O . SER A 1 428 ? 10.707 2.240 2.531 1.00 81.50 42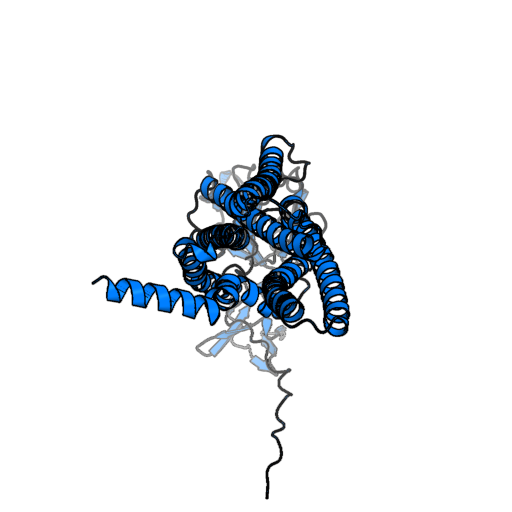8 SER A O 1
ATOM 3396 N N . TRP A 1 429 ? 8.476 2.427 2.778 1.00 82.56 429 TRP A N 1
ATOM 3397 C CA . TRP A 1 429 ? 8.234 3.107 1.512 1.00 82.56 429 TRP A CA 1
ATOM 3398 C C . TRP A 1 429 ? 9.070 4.390 1.367 1.00 82.56 429 TRP A C 1
ATOM 3400 O O . TRP A 1 429 ? 9.700 4.600 0.331 1.00 82.56 429 TRP A O 1
ATOM 3410 N N . ALA A 1 430 ? 9.140 5.228 2.407 1.00 80.69 430 ALA A N 1
ATOM 3411 C CA . ALA A 1 430 ? 9.899 6.479 2.368 1.00 80.69 430 ALA A CA 1
ATOM 3412 C C . ALA A 1 430 ? 11.424 6.273 2.309 1.00 80.69 430 ALA A C 1
ATOM 3414 O O . ALA A 1 430 ? 12.142 7.165 1.855 1.00 80.69 430 ALA A O 1
ATOM 3415 N N . SER A 1 431 ? 11.924 5.123 2.772 1.00 74.50 431 SER A N 1
ATOM 3416 C CA . SER A 1 431 ? 13.357 4.805 2.797 1.00 74.50 431 SER A CA 1
ATOM 3417 C C . SER A 1 431 ? 13.929 4.372 1.439 1.00 74.50 431 SER A C 1
ATOM 3419 O O . SER A 1 431 ? 15.150 4.404 1.257 1.00 74.50 431 SER A O 1
ATOM 3421 N N . GLY A 1 432 ? 13.066 4.041 0.472 1.00 63.50 432 GLY A N 1
ATOM 3422 C CA . GLY A 1 432 ? 13.465 3.623 -0.874 1.00 63.50 432 GLY A CA 1
ATOM 3423 C C . GLY A 1 432 ? 14.361 2.375 -0.887 1.00 63.50 432 GLY A C 1
ATOM 3424 O O . GLY A 1 432 ? 14.438 1.628 0.084 1.00 63.50 432 GLY A O 1
ATOM 3425 N N . SER A 1 433 ? 15.102 2.169 -1.980 1.00 53.41 433 SER A N 1
ATOM 3426 C CA . SER A 1 433 ? 15.992 1.009 -2.189 1.00 53.41 433 SER A CA 1
ATOM 3427 C C . SER A 1 433 ? 17.282 1.020 -1.346 1.00 53.41 433 SER A C 1
ATOM 3429 O O . SER A 1 433 ? 18.161 0.187 -1.547 1.00 53.41 433 SER A O 1
ATOM 3431 N N . ASN A 1 434 ? 17.444 1.978 -0.427 1.00 49.31 434 ASN A N 1
ATOM 3432 C CA . ASN A 1 434 ? 18.660 2.136 0.380 1.00 49.31 434 ASN A CA 1
ATOM 3433 C C . ASN A 1 434 ? 18.616 1.343 1.702 1.00 49.31 434 ASN A C 1
ATOM 3435 O O . ASN A 1 434 ? 19.617 1.285 2.419 1.00 49.31 434 ASN A O 1
ATOM 3439 N N . GLY A 1 435 ? 17.468 0.750 2.049 1.00 52.31 435 GLY A N 1
ATOM 3440 C CA . GLY A 1 435 ? 17.299 -0.106 3.223 1.00 52.31 435 GLY A CA 1
ATOM 3441 C C . GLY A 1 435 ? 17.448 -1.589 2.881 1.00 52.31 435 GLY A C 1
ATOM 3442 O O . GLY A 1 435 ? 16.967 -2.045 1.853 1.00 52.31 435 GLY A O 1
ATOM 3443 N N . SER A 1 436 ? 18.075 -2.380 3.759 1.00 55.97 436 SER A N 1
ATOM 3444 C CA . SER A 1 436 ? 18.005 -3.842 3.627 1.00 55.97 436 SER A CA 1
ATOM 3445 C C . SER A 1 436 ? 16.567 -4.305 3.884 1.00 55.97 436 SER A C 1
ATOM 3447 O O . SER A 1 436 ? 16.053 -4.103 4.985 1.00 55.97 436 SER A O 1
ATOM 3449 N N . GLU A 1 437 ? 15.945 -4.979 2.912 1.00 59.00 437 GLU A N 1
ATOM 3450 C CA . GLU A 1 437 ? 14.565 -5.508 2.991 1.00 59.00 437 GLU A CA 1
ATOM 3451 C C . GLU A 1 437 ? 14.294 -6.364 4.244 1.00 59.00 437 GLU A C 1
ATOM 3453 O O . GLU A 1 437 ? 13.169 -6.486 4.729 1.00 59.00 437 GLU A O 1
ATOM 3458 N N . LYS A 1 438 ? 15.354 -6.925 4.838 1.00 64.25 438 LYS A N 1
ATOM 3459 C CA . LYS A 1 438 ? 15.295 -7.752 6.049 1.00 64.25 438 LYS A CA 1
ATOM 3460 C C . LYS A 1 438 ? 14.705 -7.023 7.259 1.00 64.25 438 LYS A C 1
ATOM 3462 O O . LYS A 1 438 ? 14.174 -7.688 8.146 1.00 64.25 438 LYS A O 1
ATOM 3467 N N . TYR A 1 439 ? 14.812 -5.693 7.330 1.00 71.44 439 TYR A N 1
ATOM 3468 C CA . TYR A 1 439 ? 14.303 -4.924 8.471 1.00 71.44 439 TYR A CA 1
ATOM 3469 C C . TYR A 1 439 ? 12.774 -4.820 8.489 1.00 71.44 439 TYR A C 1
ATOM 3471 O O . TYR A 1 439 ? 12.185 -4.787 9.570 1.00 71.44 439 TYR A O 1
ATOM 3479 N N . TRP A 1 440 ? 12.144 -4.818 7.314 1.00 78.81 440 TRP A N 1
ATOM 3480 C CA . TRP A 1 440 ? 10.701 -4.610 7.155 1.00 78.81 440 TRP A CA 1
ATOM 3481 C C . TRP A 1 440 ? 9.913 -5.922 7.091 1.00 78.81 440 TRP A C 1
ATOM 3483 O O . TRP A 1 440 ? 8.734 -5.958 7.426 1.00 78.81 440 TRP A O 1
ATOM 3493 N N . TYR A 1 441 ? 10.592 -7.043 6.839 1.00 78.12 441 TYR A N 1
ATOM 3494 C CA . TYR A 1 441 ? 9.975 -8.368 6.724 1.00 78.12 441 TYR A CA 1
ATOM 3495 C C . TYR A 1 441 ? 9.003 -8.725 7.867 1.00 78.12 441 TYR A C 1
ATOM 3497 O O . TYR A 1 441 ? 7.926 -9.276 7.644 1.00 78.12 441 TYR A O 1
ATOM 3505 N N . VAL A 1 442 ? 9.347 -8.392 9.117 1.00 80.69 442 VAL A N 1
ATOM 3506 C CA . VAL A 1 442 ? 8.482 -8.665 10.281 1.00 80.69 442 VAL A CA 1
ATOM 3507 C C . VAL A 1 442 ? 7.215 -7.810 10.257 1.00 80.69 442 VAL A C 1
ATOM 3509 O O . VAL A 1 442 ? 6.131 -8.306 10.579 1.00 80.69 442 VAL A O 1
ATOM 3512 N N . THR A 1 443 ? 7.337 -6.531 9.907 1.00 82.19 443 THR A N 1
ATOM 3513 C CA . THR A 1 443 ? 6.201 -5.605 9.861 1.00 82.19 443 THR A CA 1
ATOM 3514 C C . THR A 1 443 ? 5.290 -5.907 8.680 1.00 82.19 443 THR A C 1
ATOM 3516 O O . THR A 1 443 ? 4.072 -5.863 8.849 1.00 82.19 443 THR A O 1
ATOM 3519 N N . ASP A 1 444 ? 5.853 -6.353 7.562 1.00 80.81 444 ASP A N 1
ATOM 3520 C CA . ASP A 1 444 ? 5.123 -6.718 6.346 1.00 80.81 444 ASP A CA 1
ATOM 3521 C C . ASP A 1 444 ? 4.375 -8.054 6.529 1.00 80.81 444 ASP A C 1
ATOM 3523 O O . ASP A 1 444 ? 3.212 -8.204 6.138 1.00 80.81 444 ASP A O 1
ATOM 3527 N N . ILE A 1 445 ? 4.974 -9.018 7.246 1.00 84.06 445 ILE A N 1
ATOM 3528 C CA . ILE A 1 445 ? 4.255 -10.207 7.737 1.00 84.06 445 ILE A CA 1
ATOM 3529 C C . ILE A 1 445 ? 3.120 -9.798 8.683 1.00 84.06 445 ILE A C 1
ATOM 3531 O O . ILE A 1 445 ? 2.011 -10.325 8.590 1.00 84.06 445 ILE A O 1
ATOM 3535 N N . GLY A 1 446 ? 3.374 -8.853 9.590 1.00 85.31 446 GLY A N 1
ATOM 3536 C CA . GLY A 1 446 ? 2.349 -8.308 10.480 1.00 85.31 446 GLY A CA 1
ATOM 3537 C C . GLY A 1 446 ? 1.171 -7.701 9.713 1.00 85.31 446 GLY A C 1
ATOM 3538 O O . GLY A 1 446 ? 0.020 -7.993 10.046 1.00 85.31 446 GLY A O 1
ATOM 3539 N N . ASN A 1 447 ? 1.458 -6.924 8.664 1.00 87.19 447 ASN A N 1
ATOM 3540 C CA . ASN A 1 447 ? 0.463 -6.340 7.766 1.00 87.19 447 ASN A CA 1
ATOM 3541 C C . ASN A 1 447 ? -0.299 -7.426 7.003 1.00 87.19 447 ASN A C 1
ATOM 3543 O O . ASN A 1 447 ? -1.522 -7.433 7.027 1.00 87.19 447 ASN A O 1
ATOM 3547 N N . SER A 1 448 ? 0.371 -8.402 6.392 1.00 88.88 448 SER A N 1
ATOM 3548 C CA . SER A 1 448 ? -0.326 -9.470 5.655 1.00 88.88 448 SER A CA 1
ATOM 3549 C C . SER A 1 448 ? -1.188 -10.373 6.557 1.00 88.88 448 SER A C 1
ATOM 3551 O O . SER A 1 448 ? -2.257 -10.826 6.140 1.00 88.88 448 SER A O 1
ATOM 3553 N N . LEU A 1 449 ? -0.796 -10.586 7.820 1.00 91.19 449 LEU A N 1
ATOM 3554 C CA . LEU A 1 449 ? -1.536 -11.376 8.819 1.00 91.19 449 LEU A CA 1
ATOM 3555 C C . LEU A 1 449 ? -2.500 -10.552 9.694 1.00 91.19 449 LEU A C 1
ATOM 3557 O O . LEU A 1 449 ? -3.052 -11.074 10.672 1.00 91.19 449 LEU A O 1
ATOM 3561 N N . GLN A 1 450 ? -2.746 -9.281 9.366 1.00 90.56 450 GLN A N 1
ATOM 3562 C CA . GLN A 1 450 ? -3.575 -8.379 10.177 1.00 90.56 450 GLN A CA 1
ATOM 3563 C C . GLN A 1 450 ? -4.979 -8.950 10.435 1.00 90.56 450 GLN A C 1
ATOM 3565 O O . GLN A 1 450 ? -5.523 -8.787 11.529 1.00 90.56 450 GLN A O 1
ATOM 3570 N N . GLY A 1 451 ? -5.550 -9.689 9.477 1.00 91.56 451 GLY A N 1
ATOM 3571 C CA . GLY A 1 451 ? -6.843 -10.355 9.638 1.00 91.56 451 GLY A CA 1
ATOM 3572 C C . GLY A 1 451 ? -6.855 -11.420 10.733 1.00 91.56 451 GLY A C 1
ATOM 3573 O O . GLY A 1 451 ? -7.785 -11.473 11.545 1.00 91.56 451 GLY A O 1
ATOM 3574 N N . VAL A 1 452 ? -5.788 -12.218 10.812 1.00 92.56 452 VAL A N 1
ATOM 3575 C CA . VAL A 1 452 ? -5.588 -13.212 11.876 1.00 92.56 452 VAL A CA 1
ATOM 3576 C C . VAL A 1 452 ? -5.473 -12.514 13.232 1.00 92.56 452 VAL A C 1
ATOM 3578 O O . VAL A 1 452 ? -6.139 -12.900 14.197 1.00 92.56 452 VAL A O 1
ATOM 3581 N N . LEU A 1 453 ? -4.673 -11.447 13.306 1.00 90.19 453 LEU A N 1
ATOM 3582 C CA . LEU A 1 453 ? -4.462 -10.690 14.541 1.00 90.19 453 LEU A CA 1
ATOM 3583 C C . LEU A 1 453 ? -5.762 -10.044 15.043 1.00 90.19 453 LEU A C 1
ATOM 3585 O O . LEU A 1 453 ? -6.081 -10.151 16.231 1.00 90.19 453 LEU A O 1
ATOM 3589 N N . ILE A 1 454 ? -6.555 -9.442 14.151 1.00 90.25 454 ILE A N 1
ATOM 3590 C CA . ILE A 1 454 ? -7.870 -8.871 14.480 1.00 90.25 454 ILE A CA 1
ATOM 3591 C C . ILE A 1 454 ? -8.799 -9.952 15.049 1.00 90.25 454 ILE A C 1
ATOM 3593 O O . ILE A 1 454 ? -9.416 -9.741 16.099 1.00 90.25 454 ILE A O 1
ATOM 3597 N N . PHE A 1 455 ? -8.868 -11.126 14.418 1.00 90.06 455 PHE A N 1
ATOM 3598 C CA . PHE A 1 455 ? -9.702 -12.229 14.897 1.00 90.06 455 PHE A CA 1
ATOM 3599 C C . PHE A 1 455 ? -9.289 -12.705 16.296 1.00 90.06 455 PHE A C 1
ATOM 3601 O O . PHE A 1 455 ? -10.134 -12.835 17.189 1.00 90.06 455 PHE A O 1
ATOM 3608 N N . LEU A 1 456 ? -7.988 -12.891 16.536 1.00 87.44 456 LEU A N 1
ATOM 3609 C CA . LEU A 1 456 ? -7.472 -13.270 17.855 1.00 87.44 456 LEU A CA 1
ATOM 3610 C C . LEU A 1 456 ? -7.796 -12.216 18.926 1.00 87.44 456 LEU A C 1
ATOM 3612 O O . LEU A 1 456 ? -8.123 -12.553 20.067 1.00 87.44 456 LEU A O 1
ATOM 3616 N N . ILE A 1 457 ? -7.737 -10.934 18.565 1.00 85.06 457 ILE A N 1
ATOM 3617 C CA . ILE A 1 457 ? -7.989 -9.820 19.481 1.00 85.06 457 ILE A CA 1
ATOM 3618 C C . ILE A 1 457 ? -9.480 -9.683 19.822 1.00 85.06 457 ILE A C 1
ATOM 3620 O O . ILE A 1 457 ? -9.817 -9.454 20.992 1.00 85.06 457 ILE A O 1
ATOM 3624 N N . PHE A 1 458 ? -10.376 -9.808 18.840 1.00 81.56 458 PHE A N 1
ATOM 3625 C CA . PHE A 1 458 ? -11.800 -9.497 19.011 1.00 81.56 458 PHE A CA 1
ATOM 3626 C C . PHE A 1 458 ? -12.696 -10.720 19.193 1.00 81.56 458 PHE A C 1
ATOM 3628 O O . PHE A 1 458 ? -13.602 -10.674 20.027 1.00 81.56 458 PHE A O 1
ATOM 3635 N N . VAL A 1 459 ? -12.433 -11.820 18.486 1.00 81.88 459 VAL A N 1
ATOM 3636 C CA . VAL A 1 459 ? -13.273 -13.027 18.522 1.00 81.88 459 VAL A CA 1
ATOM 3637 C C . VAL A 1 459 ? -12.796 -14.014 19.580 1.00 81.88 459 VAL A C 1
ATOM 3639 O O . VAL A 1 459 ? -13.613 -14.496 20.367 1.00 81.88 459 VAL A O 1
ATOM 3642 N N . CYS A 1 460 ? -11.485 -14.256 19.697 1.00 77.19 460 CYS A N 1
ATOM 3643 C CA . CYS A 1 460 ? -10.923 -15.236 20.643 1.00 77.19 460 CYS A CA 1
ATOM 3644 C C . CYS A 1 460 ? -10.949 -14.793 22.122 1.00 77.19 460 CYS A C 1
ATOM 3646 O O . CYS A 1 460 ? -10.121 -15.194 22.943 1.00 77.19 460 CYS A O 1
ATOM 3648 N N . LYS A 1 461 ? -11.927 -13.973 22.511 1.00 71.69 461 LYS A N 1
ATOM 3649 C CA . LYS A 1 461 ? -12.153 -13.552 23.892 1.00 71.69 461 LYS A CA 1
ATOM 3650 C C . LYS A 1 461 ? -13.114 -14.493 24.601 1.00 71.69 461 LYS A C 1
ATOM 3652 O O . LYS A 1 461 ? -14.200 -14.776 24.104 1.00 71.69 461 LYS A O 1
ATOM 3657 N N . LYS A 1 462 ? -12.795 -14.841 25.855 1.00 62.09 462 LYS A N 1
ATOM 3658 C CA . LYS A 1 462 ? -13.674 -15.628 26.750 1.00 62.09 462 LYS A CA 1
ATOM 3659 C C . LYS A 1 462 ? -15.119 -15.107 26.791 1.00 62.09 462 LYS A C 1
ATOM 3661 O O . LYS A 1 462 ? -16.055 -15.892 26.868 1.00 62.09 462 LYS A O 1
ATOM 3666 N N . ARG A 1 463 ? -15.309 -13.782 26.714 1.00 65.31 463 ARG A N 1
ATOM 3667 C CA . ARG A 1 463 ? -16.634 -13.143 26.689 1.00 65.31 463 ARG A CA 1
ATOM 3668 C C . ARG A 1 463 ? -17.419 -13.459 25.411 1.00 65.31 463 ARG A C 1
ATOM 3670 O O . ARG A 1 463 ? -18.598 -13.770 25.508 1.00 65.31 463 ARG A O 1
ATOM 3677 N N . VAL A 1 464 ? -16.773 -13.409 24.247 1.00 66.31 464 VAL A N 1
ATOM 3678 C CA . VAL A 1 464 ? -17.397 -13.741 22.956 1.00 66.31 464 VAL A CA 1
ATOM 3679 C C . VAL A 1 464 ? -17.670 -15.239 22.882 1.00 66.31 464 VAL A C 1
ATOM 3681 O O . VAL A 1 464 ? -18.792 -15.622 22.579 1.00 66.31 464 VAL A O 1
ATOM 3684 N N . PHE A 1 465 ? -16.727 -16.082 23.313 1.00 68.50 465 PHE A N 1
ATOM 3685 C CA . PHE A 1 465 ? -16.960 -17.523 23.462 1.00 68.50 465 PHE A CA 1
ATOM 3686 C C . PHE A 1 465 ? -18.141 -17.851 24.386 1.00 68.50 465 PHE A C 1
ATOM 3688 O O . PHE A 1 465 ? -18.895 -18.774 24.097 1.00 68.50 465 PHE A O 1
ATOM 3695 N N . LYS A 1 466 ? -18.349 -17.092 25.472 1.00 67.75 466 LYS A N 1
ATOM 3696 C CA . LYS A 1 466 ? -19.519 -17.259 26.347 1.00 67.75 466 LYS A CA 1
ATOM 3697 C C . LYS A 1 466 ? -20.826 -16.916 25.623 1.00 67.75 466 LYS A C 1
ATOM 3699 O O . LYS A 1 466 ? -21.772 -17.686 25.742 1.00 67.75 466 LYS A O 1
ATOM 3704 N N . PHE A 1 467 ? -20.866 -15.820 24.860 1.00 68.44 467 PHE A N 1
ATOM 3705 C CA . PHE A 1 467 ? -22.035 -15.457 24.047 1.00 68.44 467 PHE A CA 1
ATOM 3706 C C . PHE A 1 467 ? -22.307 -16.470 22.931 1.00 68.44 467 PHE A C 1
ATOM 3708 O O . PHE A 1 467 ? -23.455 -16.863 22.739 1.00 68.44 467 PHE A O 1
ATOM 3715 N N . ILE A 1 468 ? -21.258 -16.938 22.243 1.00 69.56 468 ILE A N 1
ATOM 3716 C CA . ILE A 1 468 ? -21.354 -18.000 21.236 1.00 69.56 468 ILE A CA 1
ATOM 3717 C C . ILE A 1 468 ? -21.934 -19.252 21.894 1.00 69.56 468 ILE A C 1
ATOM 3719 O O . ILE A 1 468 ? -22.992 -19.702 21.479 1.00 69.56 468 ILE A O 1
ATOM 3723 N N . LYS A 1 469 ? -21.336 -19.740 22.990 1.00 71.25 469 LYS A N 1
ATOM 3724 C CA . LYS A 1 469 ? -21.808 -20.930 23.715 1.00 71.25 469 LYS A CA 1
ATOM 3725 C C . LYS A 1 469 ? -23.258 -20.792 24.191 1.00 71.25 469 LYS A C 1
ATOM 3727 O O . LYS A 1 469 ? -24.011 -21.750 24.084 1.00 71.25 469 LYS A O 1
ATOM 3732 N N . GLN A 1 470 ? -23.662 -19.619 24.686 1.00 69.81 470 GLN A N 1
ATOM 3733 C CA . GLN A 1 470 ? -25.049 -19.354 25.089 1.00 69.81 470 GLN A CA 1
ATOM 3734 C C . GLN A 1 470 ? -26.021 -19.423 23.905 1.00 69.81 470 GLN A C 1
ATOM 3736 O O . GLN A 1 470 ? -27.075 -20.041 24.033 1.00 69.81 470 GLN A O 1
ATOM 3741 N N . LYS A 1 471 ? -25.664 -18.855 22.746 1.00 66.38 471 LYS A N 1
ATOM 3742 C CA . LYS A 1 471 ? -26.484 -18.963 21.533 1.00 66.38 471 LYS A CA 1
ATOM 3743 C C . LYS A 1 471 ? -26.512 -20.377 20.958 1.00 66.38 471 LYS A C 1
ATOM 3745 O O . LYS A 1 471 ? -27.579 -20.813 20.551 1.00 66.38 471 LYS A O 1
ATOM 3750 N N . THR A 1 472 ? -25.389 -21.096 20.933 1.00 67.62 472 THR A N 1
ATOM 3751 C CA . THR A 1 472 ? -25.347 -22.477 20.428 1.00 67.62 472 THR A CA 1
ATOM 3752 C C . THR A 1 472 ? -26.161 -23.407 21.326 1.00 67.62 472 THR A C 1
ATOM 3754 O O . THR A 1 472 ? -26.927 -24.210 20.816 1.00 67.62 472 THR A O 1
ATOM 3757 N N . LEU A 1 473 ? -26.075 -23.249 22.654 1.00 64.44 473 LEU A N 1
ATOM 3758 C CA . LEU A 1 473 ? -26.907 -23.998 23.603 1.00 64.44 473 LEU A CA 1
ATOM 3759 C C . LEU A 1 473 ? -28.396 -23.660 23.461 1.00 64.44 473 LEU A C 1
ATOM 3761 O O . LEU A 1 473 ? -29.213 -24.568 23.482 1.00 64.44 473 LEU A O 1
ATOM 3765 N N . SER A 1 474 ? -28.742 -22.384 23.264 1.00 60.78 474 SER A N 1
ATOM 3766 C CA . SER A 1 474 ? -30.126 -21.967 23.003 1.00 60.78 474 SER A CA 1
ATOM 3767 C C . SER A 1 474 ? -30.653 -22.493 21.664 1.00 60.78 474 SER A C 1
ATOM 3769 O O . SER A 1 474 ? -31.818 -22.859 21.581 1.00 60.78 474 SER A O 1
ATOM 3771 N N . ALA A 1 475 ? -29.825 -22.548 20.620 1.00 58.62 475 ALA A N 1
ATOM 3772 C CA . ALA A 1 475 ? -30.213 -23.106 19.327 1.00 58.62 475 ALA A CA 1
ATOM 3773 C C . ALA A 1 475 ? -30.420 -24.627 19.408 1.00 58.62 475 ALA A C 1
ATOM 3775 O O . ALA A 1 475 ? -31.383 -25.132 18.846 1.00 58.62 475 ALA A O 1
ATOM 3776 N N . ILE A 1 476 ? -29.565 -25.334 20.156 1.00 60.09 476 ILE A N 1
ATOM 3777 C CA . ILE A 1 476 ? -29.694 -26.778 20.402 1.00 60.09 476 ILE A CA 1
ATOM 3778 C C . ILE A 1 476 ? -30.901 -27.092 21.295 1.00 60.09 476 ILE A C 1
ATOM 3780 O O . ILE A 1 476 ? -31.523 -28.117 21.093 1.00 60.09 476 ILE A O 1
ATOM 3784 N N . SER A 1 477 ? -31.273 -26.224 22.243 1.00 53.28 477 SER A N 1
ATOM 3785 C CA . SER A 1 477 ? -32.463 -26.426 23.090 1.00 53.28 477 SER A CA 1
ATOM 3786 C C . SER A 1 477 ? -33.793 -26.064 22.415 1.00 53.28 477 SER A C 1
ATOM 3788 O O . SER A 1 477 ? -34.835 -26.159 23.057 1.00 53.28 477 SER A O 1
ATOM 3790 N N . THR A 1 478 ? -33.754 -25.541 21.185 1.00 50.62 478 THR A N 1
ATOM 3791 C CA . THR A 1 478 ? -34.950 -25.192 20.390 1.00 50.62 478 THR A CA 1
ATOM 3792 C C . THR A 1 478 ? -35.226 -26.236 19.292 1.00 50.62 478 THR A C 1
ATOM 3794 O O . THR A 1 478 ? -36.245 -26.146 18.612 1.00 50.62 478 THR A O 1
ATOM 3797 N N . PHE A 1 479 ? -34.332 -27.217 19.138 1.00 43.12 479 PHE A N 1
ATOM 3798 C CA . PHE A 1 479 ? -34.547 -28.477 18.424 1.00 43.12 479 PHE A CA 1
ATOM 3799 C C . PHE A 1 479 ? -34.789 -29.586 19.449 1.00 43.12 479 PHE A C 1
ATOM 3801 O O . PHE A 1 479 ? -35.525 -30.534 19.100 1.00 43.12 479 PHE A O 1
#

Mean predicted aligned error: 17.33 Å

Secondary structure (DSSP, 8-state):
---PPP------S-S-----SS-GGG-EEE--TT-EEETTEEEETTTTEEE-GGGEEE-TTS-EEEEHHHHS-EEEESSPTTEEEETTTEEEEPPGGG------EEEEETTEEEEEPPTTSSEEEES----S-EEE--TTT-GGG-EEE-TTS-EEETTS-EEE-TTSEEEEEEGGGTTEEEEEEEP-----HHHHHHHHHHHHHHHHHHHHHHHHHHHHH-GGG-SHHHHHHHHHHHHHHHHHHHHHHHHHHTTT--HHHHHHHHHHHHHHHHHHHHHHHHHHHHHHHHHTT---SSS-HHHHHHHHHHHHHHHHHHHHHHHHHHHHHHHHHS-TTS----TTSSSSS-SSHHHHIIIIIHHHHHHHHHHHHHHHHHHHHHHHHHHHHHHT--HHHHHHHHHHHHHHHHHHHHHIIIIIHHHHHHHHHHHGGGS-GGGTHHHHHHHHTHHHHHHHHHTSSHHHHHHHHHHHHHHHTT-

Radius of gyration: 32.81 Å; Cα contacts (8 Å, |Δi|>4): 635; chains: 1; bounding box: 89×52×102 Å